Protein AF-A0A3M1URI9-F1 (afdb_monomer)

Solvent-accessible surface area (backbone atoms only — not comparable to full-atom values): 20220 Å² total; per-residue (Å²): 140,79,86,77,79,76,75,50,74,65,54,56,50,51,51,48,50,49,46,51,51,49,49,52,48,49,51,49,49,54,49,52,62,52,47,76,75,39,100,59,91,76,70,89,46,70,70,59,52,51,53,49,48,51,53,51,42,54,53,41,48,54,52,34,53,52,35,68,72,44,94,65,98,78,54,67,45,73,58,40,53,52,51,43,53,52,51,48,37,51,51,50,13,51,53,48,16,67,75,66,77,43,60,44,68,62,41,30,52,64,50,48,52,75,74,45,68,64,76,57,56,55,54,50,52,50,51,50,51,52,50,51,50,51,52,50,52,51,52,51,52,53,49,54,51,49,56,50,51,50,54,49,50,52,56,48,51,55,45,52,52,48,53,52,50,46,50,53,49,50,53,53,52,49,56,56,54,73,67,44,56,76,94,47,47,58,79,64,55,60,55,51,52,53,50,52,51,50,52,55,49,50,49,52,53,52,47,52,54,44,49,54,52,48,51,52,62,60,68,66,43,95,88,58,65,80,79,75,67,35,69,67,51,50,51,48,51,49,52,52,47,51,52,50,51,52,51,49,56,52,53,53,53,51,49,53,54,49,52,52,51,51,53,51,53,46,43,70,45,43,40,89,80,63,30,60,77,57,48,56,54,50,52,52,46,52,48,46,50,52,55,46,51,54,48,51,52,50,49,51,53,49,50,53,50,50,47,53,53,50,53,52,51,50,48,51,50,52,54,50,52,50,52,52,51,53,52,49,52,55,50,52,53,52,47,54,53,49,52,52,52,47,56,53,51,52,51,53,49,56,50,49,50,51,52,51,46,59,68,55,54,60,56,68,77,76,109

Radius of gyration: 40.75 Å; Cα contacts (8 Å, |Δi|>4): 178; chains: 1; bounding box: 76×61×125 Å

Structure (mmCIF, N/CA/C/O backbone):
data_AF-A0A3M1URI9-F1
#
_entry.id   AF-A0A3M1URI9-F1
#
loop_
_atom_site.group_PDB
_atom_site.id
_atom_site.type_symbol
_atom_site.label_atom_id
_atom_site.label_alt_id
_atom_site.label_comp_id
_atom_site.label_asym_id
_atom_site.label_entity_id
_atom_site.label_seq_id
_atom_site.pdbx_PDB_ins_code
_atom_site.Cartn_x
_atom_site.Cartn_y
_atom_site.Cartn_z
_atom_site.occupancy
_atom_site.B_iso_or_equiv
_atom_site.auth_seq_id
_atom_site.auth_comp_id
_atom_site.auth_asym_id
_atom_site.auth_atom_id
_atom_site.pdbx_PDB_model_num
ATOM 1 N N . MET A 1 1 ? 1.145 16.317 -37.199 1.00 34.66 1 MET A N 1
ATOM 2 C CA . MET A 1 1 ? 0.841 14.876 -37.104 1.00 34.66 1 MET A CA 1
ATOM 3 C C . MET A 1 1 ? 1.784 14.191 -38.067 1.00 34.66 1 MET A C 1
ATOM 5 O O . MET A 1 1 ? 1.422 14.024 -39.216 1.00 34.66 1 MET A O 1
ATOM 9 N N . ASP A 1 2 ? 2.987 13.857 -37.609 1.00 28.81 2 ASP A N 1
ATOM 10 C CA . ASP A 1 2 ? 3.969 13.128 -38.410 1.00 28.81 2 ASP A CA 1
ATOM 11 C C . ASP A 1 2 ? 4.469 11.975 -37.545 1.00 28.81 2 ASP A C 1
ATOM 13 O O . ASP A 1 2 ? 5.308 12.133 -36.659 1.00 28.81 2 ASP A O 1
ATOM 17 N N . GLY A 1 3 ? 3.822 10.824 -37.724 1.00 32.03 3 GLY A N 1
ATOM 18 C CA . GLY A 1 3 ? 4.159 9.584 -37.043 1.00 32.03 3 GLY A CA 1
ATOM 19 C C . GLY A 1 3 ? 5.469 9.045 -37.593 1.00 32.03 3 GLY A C 1
ATOM 20 O O . GLY A 1 3 ? 5.477 8.289 -38.561 1.00 32.03 3 GLY A O 1
ATOM 21 N N . ASN A 1 4 ? 6.577 9.438 -36.974 1.00 36.62 4 ASN A N 1
ATOM 22 C CA . ASN A 1 4 ? 7.873 8.839 -37.234 1.00 36.62 4 ASN A CA 1
ATOM 23 C C . ASN A 1 4 ? 7.892 7.473 -36.533 1.00 36.62 4 ASN A C 1
ATOM 25 O O . ASN A 1 4 ? 8.153 7.372 -35.334 1.00 36.62 4 ASN A O 1
ATOM 29 N N . ILE A 1 5 ? 7.515 6.419 -37.258 1.00 39.25 5 ILE A N 1
ATOM 30 C CA . ILE A 1 5 ? 7.560 5.043 -36.758 1.00 39.25 5 ILE A CA 1
ATOM 31 C C . ILE A 1 5 ? 9.041 4.664 -36.634 1.00 39.25 5 ILE A C 1
ATOM 33 O O . ILE A 1 5 ? 9.644 4.126 -37.562 1.00 39.25 5 ILE A O 1
ATOM 37 N N . GLN A 1 6 ? 9.649 4.954 -35.482 1.00 41.78 6 GLN A N 1
ATOM 38 C CA . GLN A 1 6 ? 10.883 4.295 -35.074 1.00 41.78 6 GLN A CA 1
ATOM 39 C C . GLN A 1 6 ? 10.547 2.826 -34.858 1.00 41.78 6 GLN A C 1
ATOM 41 O O . GLN A 1 6 ? 10.059 2.444 -33.799 1.00 41.78 6 GLN A O 1
ATOM 46 N N . VAL A 1 7 ? 10.773 2.009 -35.886 1.00 43.62 7 VAL A N 1
ATOM 47 C CA . VAL A 1 7 ? 10.713 0.554 -35.776 1.00 43.62 7 VAL A CA 1
ATOM 48 C C . VAL A 1 7 ? 11.821 0.141 -34.797 1.00 43.62 7 VAL A C 1
ATOM 50 O O . VAL A 1 7 ? 13.003 0.288 -35.118 1.00 43.62 7 VAL A O 1
ATOM 53 N N . PRO A 1 8 ? 11.480 -0.322 -33.586 1.00 49.56 8 PRO A N 1
ATOM 54 C CA . PRO A 1 8 ? 12.457 -0.686 -32.570 1.00 49.56 8 PRO A CA 1
ATOM 55 C C . PRO A 1 8 ? 13.394 -1.789 -33.074 1.00 49.56 8 PRO A C 1
ATOM 57 O O . PRO A 1 8 ? 12.982 -2.666 -33.826 1.00 49.56 8 PRO A O 1
ATOM 60 N N . LEU A 1 9 ? 14.643 -1.825 -32.611 1.00 46.38 9 LEU A N 1
ATOM 61 C CA . LEU A 1 9 ? 15.611 -2.873 -32.972 1.00 46.38 9 LEU A CA 1
ATOM 62 C C . LEU A 1 9 ? 15.076 -4.308 -32.730 1.00 46.38 9 LEU A C 1
ATOM 64 O O . LEU A 1 9 ? 15.434 -5.233 -33.458 1.00 46.38 9 LEU A O 1
ATOM 68 N N . TRP A 1 10 ? 14.165 -4.480 -31.760 1.00 44.53 10 TRP A N 1
ATOM 69 C 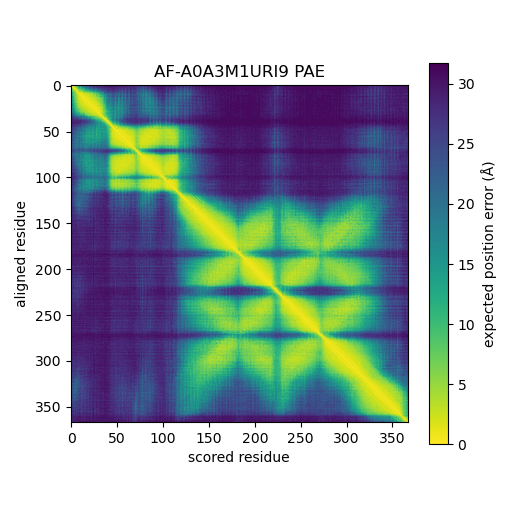CA . TRP A 1 10 ? 13.473 -5.748 -31.508 1.00 44.53 10 TRP A CA 1
ATOM 70 C C . TRP A 1 10 ? 12.565 -6.168 -32.665 1.00 44.53 10 TRP A C 1
ATOM 72 O O . TRP A 1 10 ? 12.503 -7.350 -32.973 1.00 44.53 10 TRP A O 1
ATOM 82 N N . TRP A 1 11 ? 11.936 -5.228 -33.378 1.00 46.41 11 TRP A N 1
ATOM 83 C CA . TRP A 1 11 ? 11.188 -5.541 -34.595 1.00 46.41 11 TRP A CA 1
ATOM 84 C C . TRP A 1 11 ? 12.106 -6.082 -35.683 1.00 46.41 11 TRP A C 1
ATOM 86 O O . TRP A 1 11 ? 11.693 -6.979 -36.397 1.00 46.41 11 TRP A O 1
ATOM 96 N N . PHE A 1 12 ? 13.349 -5.604 -35.799 1.00 51.94 12 PHE A N 1
ATOM 97 C CA . PHE A 1 12 ? 14.322 -6.169 -36.742 1.00 51.94 12 PHE A CA 1
ATOM 98 C C . PHE A 1 12 ? 14.766 -7.581 -36.352 1.00 51.94 12 PHE A C 1
ATOM 100 O O . PHE A 1 12 ? 14.969 -8.407 -37.239 1.00 51.94 12 PHE A O 1
ATOM 107 N N . LEU A 1 13 ? 14.899 -7.870 -35.054 1.00 47.81 13 LEU A N 1
ATOM 108 C CA . LEU A 1 13 ? 15.199 -9.214 -34.551 1.00 47.81 13 LEU A CA 1
ATOM 109 C C . LEU A 1 13 ? 14.020 -10.166 -34.757 1.00 47.81 13 LEU A C 1
ATOM 111 O O . LEU A 1 13 ? 14.217 -11.248 -35.295 1.00 47.81 13 LEU A O 1
ATOM 115 N N . VAL A 1 14 ? 12.796 -9.726 -34.460 1.00 47.69 14 VAL A N 1
ATOM 116 C CA . VAL A 1 14 ? 11.567 -10.470 -34.766 1.00 47.69 14 VAL A CA 1
ATOM 117 C C . VAL A 1 14 ? 11.420 -10.660 -36.275 1.00 47.69 14 VAL A C 1
ATOM 119 O O . VAL A 1 14 ? 11.090 -11.751 -36.720 1.00 47.69 14 VAL A O 1
ATOM 122 N N . LEU A 1 15 ? 11.736 -9.654 -37.097 1.00 55.72 15 LEU A N 1
ATOM 123 C CA . LEU A 1 15 ? 11.708 -9.780 -38.556 1.00 55.72 15 LEU A CA 1
ATOM 124 C C . LEU A 1 15 ? 12.760 -10.777 -39.050 1.00 55.72 15 LEU A C 1
ATOM 126 O O . LEU A 1 15 ? 12.495 -11.502 -40.002 1.00 55.72 15 LEU A O 1
ATOM 130 N N . LEU A 1 16 ? 13.935 -10.822 -38.414 1.00 55.94 16 LEU A N 1
ATOM 131 C CA . LEU A 1 16 ? 15.007 -11.771 -38.712 1.00 55.94 16 LEU A CA 1
ATOM 132 C C . LEU A 1 16 ? 14.617 -13.196 -38.304 1.00 55.94 16 LEU A C 1
ATOM 134 O O . LEU A 1 16 ? 14.815 -14.116 -39.091 1.00 55.94 16 LEU A O 1
ATOM 138 N N . GLU A 1 17 ? 14.027 -13.381 -37.124 1.00 50.69 17 GLU A N 1
ATOM 139 C CA . GLU A 1 17 ? 13.492 -14.665 -36.666 1.00 50.69 17 GLU A CA 1
ATOM 140 C C . GLU A 1 17 ? 12.346 -15.135 -37.559 1.00 50.69 17 GLU A C 1
ATOM 142 O O . GLU A 1 17 ? 12.357 -16.275 -38.011 1.00 50.69 17 GLU A O 1
ATOM 147 N N . VAL A 1 18 ? 11.418 -14.249 -37.922 1.00 55.72 18 VAL A N 1
ATOM 148 C CA . VAL A 1 18 ? 10.362 -14.531 -38.902 1.00 55.72 18 VAL A CA 1
ATOM 149 C C . VAL A 1 18 ? 10.976 -14.876 -40.258 1.00 55.72 18 VAL A C 1
ATOM 151 O O . VAL A 1 18 ? 10.508 -15.803 -40.907 1.00 55.72 18 VAL A O 1
ATOM 154 N N . LEU A 1 19 ? 12.059 -14.219 -40.684 1.00 59.91 19 LEU A N 1
ATOM 155 C CA . LEU A 1 19 ? 12.780 -14.573 -41.910 1.00 59.91 19 LEU A CA 1
ATOM 156 C C . LEU A 1 19 ? 13.442 -15.948 -41.820 1.00 59.91 19 LEU A C 1
ATOM 158 O O . LEU A 1 19 ? 13.401 -16.692 -42.794 1.00 59.91 19 LEU A O 1
ATOM 162 N N . LEU A 1 20 ? 14.030 -16.302 -40.679 1.00 56.44 20 LEU A N 1
ATOM 163 C CA . LEU A 1 20 ? 14.640 -17.610 -40.440 1.00 56.44 20 LEU A CA 1
ATOM 164 C C . LEU A 1 20 ? 13.579 -18.714 -40.386 1.00 56.44 20 LEU A C 1
ATOM 166 O O . LEU A 1 20 ? 13.755 -19.754 -41.015 1.00 56.44 20 LEU A O 1
ATOM 170 N N . VAL A 1 21 ? 12.442 -18.460 -39.736 1.00 55.84 21 VAL A N 1
ATOM 171 C CA . VAL A 1 21 ? 11.275 -19.352 -39.716 1.00 55.84 21 VAL A CA 1
ATOM 172 C C . VAL A 1 21 ? 10.664 -19.474 -41.109 1.00 55.84 21 VAL A C 1
ATOM 174 O O . VAL A 1 21 ? 10.328 -20.575 -41.525 1.00 55.84 21 VAL A O 1
ATOM 177 N N . LEU A 1 22 ? 10.577 -18.391 -41.884 1.00 55.94 22 LEU A N 1
ATOM 178 C CA . LEU A 1 22 ? 10.112 -18.424 -43.273 1.00 55.94 22 LEU A CA 1
ATOM 179 C C . LEU A 1 22 ? 11.098 -19.146 -44.192 1.00 55.94 22 LEU A C 1
ATOM 181 O O . LEU A 1 22 ? 10.662 -19.821 -45.119 1.00 55.94 22 LEU A O 1
ATOM 185 N N . LEU A 1 23 ? 12.404 -19.049 -43.947 1.00 56.94 23 LEU A N 1
ATOM 186 C CA . LEU A 1 23 ? 13.423 -19.811 -44.670 1.00 56.94 23 LEU A CA 1
ATOM 187 C C . LEU A 1 23 ? 13.347 -21.298 -44.324 1.00 56.94 23 LEU A C 1
ATOM 189 O O . LEU A 1 23 ? 13.376 -22.124 -45.234 1.00 56.94 23 LEU A O 1
ATOM 193 N N . ALA A 1 24 ? 13.157 -21.639 -43.048 1.00 55.66 24 ALA A N 1
ATOM 194 C CA . ALA A 1 24 ? 12.918 -23.006 -42.597 1.00 55.66 24 ALA A CA 1
ATOM 195 C C . ALA A 1 24 ? 11.595 -23.562 -43.153 1.00 55.66 24 ALA A C 1
ATOM 197 O O . ALA A 1 24 ? 11.545 -24.694 -43.627 1.00 55.66 24 ALA A O 1
ATOM 198 N N . TRP A 1 25 ? 10.538 -22.746 -43.192 1.00 57.56 25 TRP A N 1
ATOM 199 C CA . TRP A 1 25 ? 9.239 -23.093 -43.765 1.00 57.56 25 TRP A CA 1
ATOM 200 C C . TRP A 1 25 ? 9.297 -23.229 -45.286 1.00 57.56 25 TRP A C 1
ATOM 202 O O . TRP A 1 25 ? 8.695 -24.142 -45.839 1.00 57.56 25 TRP A O 1
ATOM 212 N N . GLN A 1 26 ? 10.033 -22.369 -45.993 1.00 60.41 26 GLN A N 1
ATOM 213 C CA . GLN A 1 26 ? 10.241 -22.495 -47.437 1.00 60.41 26 GLN A CA 1
ATOM 214 C C . GLN A 1 26 ? 11.113 -23.698 -47.781 1.00 60.41 26 GLN A C 1
ATOM 216 O O . GLN A 1 26 ? 10.808 -24.385 -48.754 1.00 60.41 26 GLN A O 1
ATOM 221 N N . ALA A 1 27 ? 12.142 -23.993 -46.984 1.00 57.34 27 ALA A N 1
ATOM 222 C CA . ALA A 1 27 ? 12.891 -25.237 -47.092 1.00 57.34 27 ALA A CA 1
ATOM 223 C C . ALA A 1 27 ? 11.943 -26.431 -46.894 1.00 57.34 27 ALA A C 1
ATOM 225 O O . ALA A 1 27 ? 11.853 -27.290 -47.767 1.00 57.34 27 ALA A O 1
ATOM 226 N N . TRP A 1 28 ? 11.128 -26.428 -45.838 1.00 65.25 28 TRP A N 1
ATOM 227 C CA . TRP A 1 28 ? 10.133 -27.472 -45.592 1.00 65.25 28 TRP A CA 1
ATOM 228 C C . TRP A 1 28 ? 9.100 -27.605 -46.723 1.00 65.25 28 TRP A C 1
ATOM 230 O O . TRP A 1 28 ? 8.813 -28.712 -47.162 1.00 65.25 28 TRP A O 1
ATOM 240 N N . GLN A 1 29 ? 8.581 -26.504 -47.272 1.00 61.53 29 GLN A N 1
ATOM 241 C CA . GLN A 1 29 ? 7.628 -26.500 -48.392 1.00 61.53 29 GLN A CA 1
ATOM 242 C C . GLN A 1 29 ? 8.265 -26.960 -49.708 1.00 61.53 29 GLN A C 1
ATOM 244 O O . GLN A 1 29 ? 7.628 -27.675 -50.482 1.00 61.53 29 GLN A O 1
ATOM 249 N N . PHE A 1 30 ? 9.514 -26.573 -49.973 1.00 61.72 30 PHE A N 1
ATOM 250 C CA . PHE A 1 30 ? 10.289 -27.050 -51.117 1.00 61.72 30 PHE A CA 1
ATOM 251 C C . PHE A 1 30 ? 10.471 -28.569 -51.049 1.00 61.72 30 PHE A C 1
ATOM 253 O O . PHE A 1 30 ? 10.206 -29.263 -52.030 1.00 61.72 30 PHE A O 1
ATOM 260 N N . TRP A 1 31 ? 10.815 -29.092 -49.872 1.00 54.34 31 TRP A N 1
ATOM 261 C CA . TRP A 1 31 ? 10.941 -30.526 -49.627 1.00 54.34 31 TRP A CA 1
ATOM 262 C C . TRP A 1 31 ? 9.593 -31.254 -49.638 1.00 54.34 31 TRP A C 1
ATOM 264 O O . TRP A 1 31 ? 9.493 -32.305 -50.257 1.00 54.34 31 TRP A O 1
ATOM 274 N N . LYS A 1 32 ? 8.518 -30.667 -49.102 1.00 54.28 32 LYS A N 1
ATOM 275 C CA . LYS A 1 32 ? 7.152 -31.213 -49.186 1.00 54.28 32 LYS A CA 1
ATOM 276 C C . LYS A 1 32 ? 6.666 -31.324 -50.635 1.00 54.28 32 LYS A C 1
ATOM 278 O O . LYS A 1 32 ? 6.032 -32.309 -50.998 1.00 54.28 32 LYS A O 1
ATOM 283 N N . ARG A 1 33 ? 6.983 -30.343 -51.488 1.00 57.50 33 ARG A N 1
ATOM 284 C CA . ARG A 1 33 ? 6.653 -30.375 -52.927 1.00 57.50 33 ARG A CA 1
ATOM 285 C C . ARG A 1 33 ? 7.512 -31.368 -53.715 1.00 57.50 33 ARG A C 1
ATOM 287 O O . ARG A 1 33 ? 7.035 -31.886 -54.721 1.00 57.50 33 ARG A O 1
ATOM 294 N N . ARG A 1 34 ? 8.745 -31.641 -53.272 1.00 51.19 34 ARG A N 1
ATOM 295 C CA . ARG A 1 34 ? 9.623 -32.663 -53.868 1.00 51.19 34 ARG A CA 1
ATOM 296 C C . ARG A 1 34 ? 9.228 -34.078 -53.423 1.00 51.19 34 ARG A C 1
ATOM 298 O O . ARG A 1 34 ? 9.045 -34.934 -54.278 1.00 51.19 34 ARG A O 1
ATOM 305 N N . GLY A 1 35 ? 8.957 -34.268 -52.132 1.00 45.84 35 GLY A N 1
ATOM 306 C CA . GLY A 1 35 ? 8.476 -35.519 -51.537 1.00 45.84 35 GLY A CA 1
ATOM 307 C C . GLY A 1 35 ? 7.054 -35.909 -51.953 1.00 45.84 35 GLY A C 1
ATOM 308 O O . GLY A 1 35 ? 6.737 -37.086 -52.017 1.00 45.84 35 GLY A O 1
ATOM 309 N N . ALA A 1 36 ? 6.198 -34.962 -52.353 1.00 45.19 36 ALA A N 1
ATOM 310 C CA . ALA A 1 36 ? 4.890 -35.292 -52.936 1.00 45.19 36 ALA A CA 1
ATOM 311 C C . ALA A 1 36 ? 4.974 -35.918 -54.348 1.00 45.19 36 ALA A C 1
ATOM 313 O O . ALA A 1 36 ? 3.957 -36.372 -54.867 1.00 45.19 36 ALA A O 1
ATOM 314 N N . ARG A 1 37 ? 6.157 -35.941 -54.988 1.00 46.03 37 ARG A N 1
ATOM 315 C CA . ARG A 1 37 ? 6.395 -36.637 -56.269 1.00 46.03 37 ARG A CA 1
ATOM 316 C C . ARG A 1 37 ? 7.295 -37.868 -56.155 1.00 46.03 37 ARG A C 1
ATOM 318 O O . ARG A 1 37 ? 7.371 -38.622 -57.118 1.00 46.03 37 ARG A O 1
ATOM 325 N N . SER A 1 38 ? 7.938 -38.093 -55.014 1.00 40.75 38 SER A N 1
ATOM 326 C CA . SER A 1 38 ? 8.734 -39.290 -54.747 1.00 40.75 38 SER A CA 1
ATOM 327 C C . SER A 1 38 ? 8.125 -40.021 -53.560 1.00 40.75 38 SER A C 1
ATOM 329 O O . SER A 1 38 ? 8.244 -39.585 -52.419 1.00 40.75 38 SER A O 1
ATOM 331 N N . HIS A 1 39 ? 7.438 -41.123 -53.845 1.00 38.22 39 HIS A N 1
ATOM 332 C CA . HIS A 1 39 ? 6.842 -42.014 -52.854 1.00 38.22 39 HIS A CA 1
ATOM 333 C C . HIS A 1 39 ? 7.911 -42.860 -52.139 1.00 38.22 39 HIS A C 1
ATOM 335 O O . HIS A 1 39 ? 7.784 -44.072 -52.062 1.00 38.22 39 HIS A O 1
ATOM 341 N N . ASP A 1 40 ? 8.966 -42.212 -51.650 1.00 38.81 40 ASP A N 1
ATOM 342 C CA . ASP A 1 40 ? 9.982 -42.816 -50.799 1.00 38.81 40 ASP A CA 1
ATOM 343 C C . ASP A 1 40 ? 10.500 -41.762 -49.820 1.00 38.81 40 ASP A C 1
ATOM 345 O O . ASP A 1 40 ? 10.777 -40.615 -50.187 1.00 38.81 40 ASP A O 1
ATOM 349 N N . GLY A 1 41 ? 10.531 -42.144 -48.546 1.00 41.66 41 GLY A N 1
ATOM 350 C CA . GLY A 1 41 ? 10.912 -41.305 -47.418 1.00 41.66 41 GLY A CA 1
ATOM 351 C C . GLY A 1 41 ? 12.404 -41.002 -47.404 1.00 41.66 41 GLY A C 1
ATOM 352 O O . GLY A 1 41 ? 13.132 -41.567 -46.596 1.00 41.66 41 GLY A O 1
ATOM 353 N N . ASP A 1 42 ? 12.844 -40.085 -48.262 1.00 40.25 42 ASP A N 1
ATOM 354 C CA . ASP A 1 42 ? 14.198 -39.543 -48.195 1.00 40.25 42 ASP A CA 1
ATOM 355 C C . ASP A 1 42 ? 14.318 -38.600 -46.991 1.00 40.25 42 ASP A C 1
ATOM 357 O O . ASP A 1 42 ? 13.804 -37.474 -46.974 1.00 40.25 42 ASP A O 1
ATOM 361 N N . GLU A 1 43 ? 15.014 -39.092 -45.967 1.00 46.25 43 GLU A N 1
ATOM 362 C CA . GLU A 1 43 ? 15.580 -38.300 -44.883 1.00 46.25 43 GLU A CA 1
ATOM 363 C C . GLU A 1 43 ? 16.326 -37.085 -45.456 1.00 46.25 43 GLU A C 1
ATOM 365 O O . GLU A 1 43 ? 16.988 -37.155 -46.495 1.00 46.25 43 GLU A O 1
ATOM 370 N N . VAL A 1 44 ? 16.227 -35.939 -44.779 1.00 50.91 44 VAL A N 1
ATOM 371 C CA . VAL A 1 44 ? 16.948 -34.715 -45.152 1.00 50.91 44 VAL A CA 1
ATOM 372 C C . VAL A 1 44 ? 18.453 -34.989 -45.070 1.00 50.91 44 VAL A C 1
ATOM 374 O O . VAL A 1 44 ? 19.064 -34.861 -44.012 1.00 50.91 44 VAL A O 1
ATOM 377 N N . THR A 1 45 ? 19.067 -35.385 -46.184 1.00 63.03 45 THR A N 1
ATOM 378 C CA . THR A 1 45 ? 20.504 -35.667 -46.226 1.00 63.03 45 THR A CA 1
ATOM 379 C C . THR A 1 45 ? 21.300 -34.368 -46.111 1.00 63.03 45 THR A C 1
ATOM 381 O O . THR A 1 45 ? 20.982 -33.356 -46.743 1.00 63.03 45 THR A O 1
ATOM 384 N N . GLU A 1 46 ? 22.381 -34.384 -45.327 1.00 61.91 46 GLU A N 1
ATOM 385 C CA . GLU A 1 46 ? 23.261 -33.220 -45.127 1.00 61.91 46 GLU A CA 1
ATOM 386 C C . GLU A 1 46 ? 23.796 -32.650 -46.455 1.00 61.91 46 GLU A C 1
ATOM 388 O O . GLU A 1 46 ? 23.919 -31.435 -46.615 1.00 61.91 46 GLU A O 1
ATOM 393 N N . ALA A 1 47 ? 24.015 -33.512 -47.455 1.00 67.06 47 ALA A N 1
ATOM 394 C CA . ALA A 1 47 ? 24.390 -33.115 -48.812 1.00 67.06 47 ALA A CA 1
ATOM 395 C C . ALA A 1 47 ? 23.300 -32.282 -49.523 1.00 67.06 47 ALA A C 1
ATOM 397 O O . ALA A 1 47 ? 23.617 -31.347 -50.262 1.00 67.06 47 ALA A O 1
ATOM 398 N N . GLY A 1 48 ? 22.018 -32.575 -49.274 1.00 67.62 48 GLY A N 1
ATOM 399 C CA . GLY A 1 48 ? 20.885 -31.801 -49.784 1.00 67.62 48 GLY A CA 1
ATOM 400 C C . GLY A 1 48 ? 20.774 -30.416 -49.141 1.00 67.62 48 GLY A C 1
ATOM 401 O O . GLY A 1 48 ? 20.451 -29.441 -49.825 1.00 67.62 48 GLY A O 1
ATOM 402 N N . VAL A 1 49 ? 21.111 -30.305 -47.853 1.00 69.38 49 VAL A N 1
ATOM 403 C CA . VAL A 1 49 ? 21.157 -29.027 -47.121 1.00 69.38 49 VAL A CA 1
ATOM 404 C C . VAL A 1 49 ? 22.318 -28.156 -47.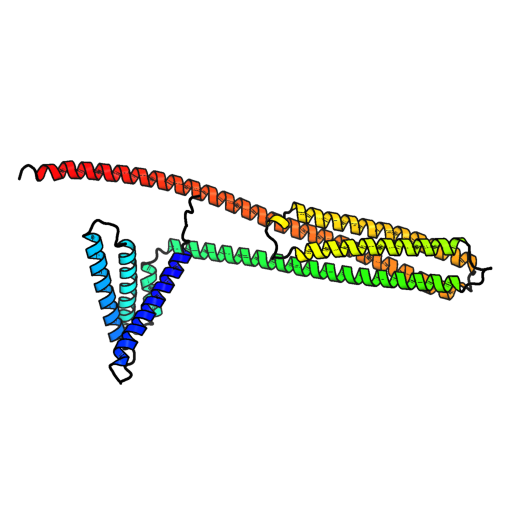606 1.00 69.38 49 VAL A C 1
ATOM 406 O O . VAL A 1 49 ? 22.120 -26.972 -47.877 1.00 69.38 49 VAL A O 1
ATOM 409 N N . GLU A 1 50 ? 23.511 -28.727 -47.798 1.00 77.19 50 GLU A N 1
ATOM 410 C CA . GLU A 1 50 ? 24.659 -27.995 -48.354 1.00 77.19 50 GLU A CA 1
ATOM 411 C C . GLU A 1 50 ? 24.393 -27.488 -49.777 1.00 77.19 50 GLU A C 1
ATOM 413 O O . GLU A 1 50 ? 24.714 -26.342 -50.101 1.00 77.19 50 GLU A O 1
ATOM 418 N N . HIS A 1 51 ? 23.783 -28.316 -50.629 1.00 76.38 51 HIS A N 1
ATOM 419 C CA . HIS A 1 51 ? 23.425 -27.916 -51.988 1.00 76.38 51 HIS A CA 1
ATOM 420 C C . HIS A 1 51 ? 22.391 -26.779 -51.991 1.00 76.38 51 HIS A C 1
ATOM 422 O O . HIS A 1 51 ? 22.531 -25.809 -52.741 1.00 76.38 51 HIS A O 1
ATOM 428 N N . TRP A 1 52 ? 21.393 -26.845 -51.105 1.00 77.69 52 TRP A N 1
ATOM 429 C CA . TRP A 1 52 ? 20.427 -25.765 -50.926 1.00 77.69 52 TRP A CA 1
ATOM 430 C C . TRP A 1 52 ? 21.097 -24.469 -50.440 1.00 77.69 52 TRP A C 1
ATOM 432 O O . TRP A 1 52 ? 20.872 -23.418 -51.042 1.00 77.69 52 TRP A O 1
ATOM 442 N N . LEU A 1 53 ? 21.982 -24.529 -49.437 1.00 76.38 53 LEU A N 1
ATOM 443 C CA . LEU A 1 53 ? 22.721 -23.358 -48.944 1.00 76.38 53 LEU A CA 1
ATOM 444 C C . LEU A 1 53 ? 23.574 -22.712 -50.043 1.00 76.38 53 LEU A C 1
ATOM 446 O O . LEU A 1 53 ? 23.516 -21.495 -50.215 1.00 76.38 53 LEU A O 1
ATOM 450 N N . ARG A 1 54 ? 24.296 -23.508 -50.848 1.00 83.62 54 ARG A N 1
ATOM 451 C CA . ARG A 1 54 ? 25.055 -23.000 -52.008 1.00 83.62 54 ARG A CA 1
ATOM 452 C C . ARG A 1 54 ? 24.143 -22.296 -53.014 1.00 83.62 54 ARG A C 1
ATOM 454 O O . ARG A 1 54 ? 24.442 -21.177 -53.420 1.00 83.62 54 ARG A O 1
ATOM 461 N N . SER A 1 55 ? 22.983 -22.879 -53.325 1.00 74.81 55 SER A N 1
ATOM 462 C CA . SER A 1 55 ? 22.008 -22.253 -54.230 1.00 74.81 55 SER A CA 1
ATOM 463 C C . SER A 1 55 ? 21.456 -20.922 -53.691 1.00 74.81 55 SER A C 1
ATOM 465 O O . SER A 1 55 ? 21.257 -19.976 -54.455 1.00 74.81 55 SER A O 1
ATOM 467 N N . GLN A 1 56 ? 21.253 -20.807 -52.371 1.00 75.62 56 GLN A N 1
ATOM 468 C CA . GLN A 1 56 ? 20.810 -19.568 -51.725 1.00 75.62 56 GLN A CA 1
ATOM 469 C C . GLN A 1 56 ? 21.905 -18.500 -51.712 1.00 75.62 56 GLN A C 1
ATOM 471 O O . GLN A 1 56 ? 21.600 -17.324 -51.921 1.00 75.62 56 GLN A O 1
ATOM 476 N N . ILE A 1 57 ? 23.165 -18.892 -51.500 1.00 79.94 57 ILE A N 1
ATOM 477 C CA . ILE A 1 57 ? 24.323 -17.993 -51.583 1.00 79.94 57 ILE A CA 1
ATOM 478 C C . ILE A 1 57 ? 24.429 -17.430 -53.001 1.00 79.94 57 ILE A C 1
ATOM 480 O O . ILE A 1 57 ? 24.373 -16.215 -53.165 1.00 79.94 57 ILE A O 1
ATOM 484 N N . GLU A 1 58 ? 24.451 -18.280 -54.028 1.00 82.88 58 GLU A N 1
ATOM 485 C CA . GLU A 1 58 ? 24.554 -17.849 -55.428 1.00 82.88 58 GLU A CA 1
ATOM 486 C C . GLU A 1 58 ? 23.381 -16.961 -55.871 1.00 82.88 58 GLU A C 1
ATOM 488 O O . GLU A 1 58 ? 23.564 -15.989 -56.606 1.00 82.88 58 GLU A O 1
ATOM 493 N N . ALA A 1 59 ? 22.154 -17.279 -55.445 1.00 75.56 59 ALA A N 1
ATOM 494 C CA . ALA A 1 59 ? 20.984 -16.457 -55.745 1.00 75.56 59 ALA A CA 1
ATOM 495 C C . ALA A 1 59 ? 21.063 -15.082 -55.060 1.00 75.56 59 ALA A C 1
ATOM 497 O O . ALA A 1 59 ? 20.655 -14.072 -55.637 1.00 75.56 59 ALA A O 1
ATOM 498 N N . THR A 1 60 ? 21.596 -15.032 -53.837 1.00 74.12 60 THR A N 1
ATOM 499 C CA . THR A 1 60 ? 21.758 -13.788 -53.074 1.00 74.12 60 THR A CA 1
ATOM 500 C C . THR A 1 60 ? 22.927 -12.952 -53.617 1.00 74.12 60 THR A C 1
ATOM 502 O O . THR A 1 60 ? 22.805 -11.732 -53.687 1.00 74.12 60 THR A O 1
ATOM 505 N N . GLU A 1 61 ? 24.010 -13.578 -54.091 1.00 83.44 61 GLU A N 1
ATOM 506 C CA . GLU A 1 61 ? 25.121 -12.918 -54.798 1.00 83.44 61 GLU A CA 1
ATOM 507 C C . GLU A 1 61 ? 24.651 -12.286 -56.103 1.00 83.44 61 GLU A C 1
ATOM 509 O O . GLU A 1 61 ? 24.858 -11.094 -56.301 1.00 83.44 61 GLU A O 1
ATOM 514 N N . ARG A 1 62 ? 23.910 -13.032 -56.932 1.00 79.31 62 ARG A N 1
ATOM 515 C CA . ARG A 1 62 ? 23.336 -12.503 -58.179 1.00 79.31 62 ARG A CA 1
ATOM 516 C C . ARG A 1 62 ? 22.432 -11.292 -57.938 1.00 79.31 62 ARG A C 1
ATOM 518 O O . ARG A 1 62 ? 22.516 -10.311 -58.668 1.00 79.31 62 ARG A O 1
ATOM 525 N N . ARG A 1 63 ? 21.597 -11.329 -56.892 1.00 72.75 63 ARG A N 1
ATOM 526 C CA . ARG A 1 63 ? 20.740 -10.192 -56.503 1.00 72.75 63 ARG A CA 1
ATOM 527 C C . ARG A 1 63 ? 21.544 -9.006 -55.973 1.00 72.75 63 ARG A C 1
ATOM 529 O O . ARG A 1 63 ? 21.205 -7.869 -56.283 1.00 72.75 63 ARG A O 1
ATOM 536 N N . ARG A 1 64 ? 22.602 -9.258 -55.197 1.00 78.62 64 ARG A N 1
ATOM 537 C CA . ARG A 1 64 ? 23.510 -8.216 -54.700 1.00 78.62 64 ARG A CA 1
ATOM 538 C C . ARG A 1 64 ? 24.242 -7.545 -55.858 1.00 78.62 64 ARG A C 1
ATOM 540 O O . ARG A 1 64 ? 24.310 -6.324 -55.891 1.00 78.62 64 ARG A O 1
ATOM 547 N N . ASP A 1 65 ? 24.772 -8.325 -56.791 1.00 81.62 65 ASP A N 1
ATOM 548 C CA . ASP A 1 65 ? 25.570 -7.819 -57.908 1.00 81.62 65 ASP A CA 1
ATOM 549 C C . ASP A 1 65 ? 24.700 -7.052 -58.908 1.00 81.62 65 ASP A C 1
ATOM 551 O O . ASP A 1 65 ? 25.082 -5.959 -59.320 1.00 81.62 65 ASP A O 1
ATOM 555 N N . ALA A 1 66 ? 23.477 -7.525 -59.174 1.00 75.12 66 ALA A N 1
ATOM 556 C CA . ALA A 1 66 ? 22.473 -6.751 -59.904 1.00 75.12 66 ALA A CA 1
ATOM 557 C C . ALA A 1 66 ? 22.123 -5.432 -59.183 1.00 75.12 66 ALA A C 1
ATOM 559 O O . ALA A 1 66 ? 22.051 -4.382 -59.815 1.00 75.12 66 ALA A O 1
ATOM 560 N N . GLY A 1 67 ? 21.977 -5.460 -57.851 1.00 65.62 67 GLY A N 1
ATOM 561 C CA . GLY A 1 67 ? 21.737 -4.265 -57.033 1.00 65.62 67 GLY A CA 1
ATOM 562 C C . GLY A 1 67 ? 22.923 -3.293 -56.946 1.00 65.62 67 GLY A C 1
ATOM 563 O O . GLY A 1 67 ? 22.722 -2.124 -56.649 1.00 65.62 67 GLY A O 1
ATOM 564 N N . ARG A 1 68 ? 24.156 -3.746 -57.217 1.00 72.19 68 ARG A N 1
ATOM 565 C CA . ARG A 1 68 ? 25.351 -2.885 -57.319 1.00 72.19 68 ARG A CA 1
ATOM 566 C C . ARG A 1 68 ? 25.516 -2.274 -58.711 1.00 72.19 68 ARG A C 1
ATOM 568 O O . ARG A 1 68 ? 26.091 -1.198 -58.832 1.00 72.19 68 ARG A O 1
ATOM 575 N N . GLN A 1 69 ? 25.048 -2.967 -59.748 1.00 72.19 69 GLN A N 1
ATOM 576 C CA . GLN A 1 69 ? 25.112 -2.512 -61.141 1.00 72.19 69 GLN A CA 1
ATOM 577 C C . GLN A 1 69 ? 23.992 -1.523 -61.488 1.00 72.19 69 GLN A C 1
ATOM 579 O O . GLN A 1 69 ? 24.196 -0.634 -62.312 1.00 72.19 69 GLN A O 1
ATOM 584 N N . HIS A 1 70 ? 22.829 -1.637 -60.846 1.00 57.94 70 HIS A N 1
ATOM 585 C CA . HIS A 1 70 ? 21.734 -0.683 -60.983 1.00 57.94 70 HIS A CA 1
ATOM 586 C C . HIS A 1 70 ? 21.769 0.321 -59.821 1.00 57.94 70 HIS A C 1
ATOM 588 O O . HIS A 1 70 ? 21.330 0.012 -58.717 1.00 57.94 70 HIS A O 1
ATOM 594 N N . GLN A 1 71 ? 22.290 1.531 -60.065 1.00 50.22 71 GLN A N 1
ATOM 595 C CA . GLN A 1 71 ? 22.131 2.675 -59.155 1.00 50.22 71 GLN A CA 1
ATOM 596 C C . GLN A 1 71 ? 20.644 3.074 -59.102 1.00 50.22 71 GLN A C 1
ATOM 598 O O . GLN A 1 71 ? 20.197 3.911 -59.880 1.00 50.22 71 GLN A O 1
ATOM 603 N N . GLY A 1 72 ? 19.854 2.431 -58.237 1.00 40.12 72 GLY A N 1
ATOM 604 C CA . GLY A 1 72 ? 18.438 2.765 -58.064 1.00 40.12 72 GLY A CA 1
ATOM 605 C C . GLY A 1 72 ? 17.671 1.845 -57.109 1.00 40.12 72 GLY A C 1
ATOM 606 O O . GLY A 1 72 ? 17.182 0.790 -57.508 1.00 40.12 72 GLY A O 1
ATOM 607 N N . ASP A 1 73 ? 17.581 2.275 -55.849 1.00 50.41 73 ASP A N 1
ATOM 608 C CA . ASP A 1 73 ? 16.465 2.223 -54.880 1.00 50.41 73 ASP A CA 1
ATOM 609 C C . ASP A 1 73 ? 15.609 0.971 -54.607 1.00 50.41 73 ASP A C 1
ATOM 611 O O . ASP A 1 73 ? 14.801 1.009 -53.682 1.00 50.41 73 ASP A O 1
ATOM 615 N N . ILE A 1 74 ? 15.768 -0.165 -55.289 1.00 53.53 74 ILE A N 1
ATOM 616 C CA . ILE A 1 74 ? 14.860 -1.317 -55.067 1.00 53.53 74 ILE A CA 1
ATOM 617 C C . ILE A 1 74 ? 15.534 -2.478 -54.316 1.00 53.53 74 ILE A C 1
ATOM 619 O O . ILE A 1 74 ? 14.857 -3.310 -53.707 1.00 53.53 74 ILE A O 1
ATOM 623 N N . VAL A 1 75 ? 16.869 -2.544 -54.287 1.00 52.62 75 VAL A N 1
ATOM 624 C CA . VAL A 1 75 ? 17.594 -3.686 -53.711 1.00 52.62 75 VAL A CA 1
ATOM 625 C C . VAL A 1 75 ? 18.485 -3.242 -52.545 1.00 52.62 75 VAL A C 1
ATOM 627 O O . VAL A 1 75 ? 19.512 -2.606 -52.777 1.00 52.62 75 VAL A O 1
ATOM 630 N N . PRO A 1 76 ? 18.166 -3.603 -51.286 1.00 60.34 76 PRO A N 1
ATOM 631 C CA . PRO A 1 76 ? 18.968 -3.212 -50.132 1.00 60.34 76 PRO A CA 1
ATOM 632 C C . PRO A 1 76 ? 20.267 -4.033 -50.066 1.00 60.34 76 PRO A C 1
ATOM 634 O O . PRO A 1 76 ? 20.360 -5.039 -49.356 1.00 60.34 76 PRO A O 1
ATOM 637 N N . VAL A 1 77 ? 21.288 -3.591 -50.808 1.00 63.06 77 VAL A N 1
ATOM 638 C CA . VAL A 1 77 ? 22.627 -4.209 -50.883 1.00 63.06 77 VAL A CA 1
ATOM 639 C C . VAL A 1 77 ? 23.213 -4.528 -49.494 1.00 63.06 77 VAL A C 1
ATOM 641 O O . VAL A 1 77 ? 23.656 -5.664 -49.312 1.00 63.06 77 VAL A O 1
ATOM 644 N N . PRO A 1 78 ? 23.123 -3.649 -48.470 1.00 61.66 78 PRO A N 1
ATOM 645 C CA . PRO A 1 78 ? 23.630 -3.961 -47.128 1.00 61.66 78 PRO A CA 1
ATOM 646 C C . PRO A 1 78 ? 22.929 -5.15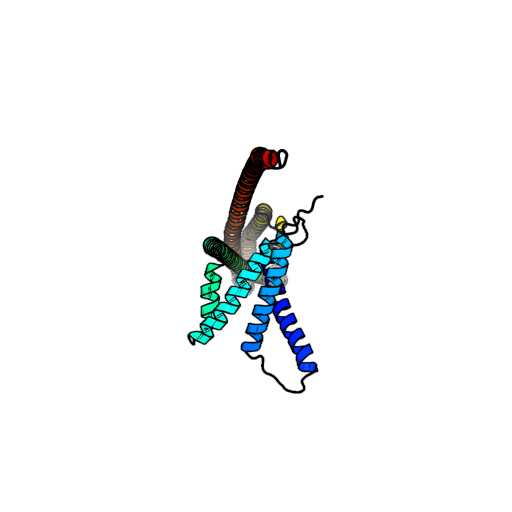0 -46.446 1.00 61.66 78 PRO A C 1
ATOM 648 O O . PRO A 1 78 ? 23.556 -5.903 -45.698 1.00 61.66 78 PRO A O 1
ATOM 651 N N . LEU A 1 79 ? 21.630 -5.360 -46.700 1.00 61.28 79 LEU A N 1
ATOM 652 C CA . LEU A 1 79 ? 20.890 -6.509 -46.161 1.00 61.28 79 LEU A CA 1
ATOM 653 C C . LEU A 1 79 ? 21.263 -7.802 -46.894 1.00 61.28 79 LEU A C 1
ATOM 655 O O . LEU A 1 79 ? 21.377 -8.853 -46.261 1.00 61.28 79 LEU A O 1
ATOM 659 N N . LEU A 1 80 ? 21.510 -7.732 -48.205 1.00 67.06 80 LEU A N 1
ATOM 660 C CA . LEU A 1 80 ? 21.990 -8.877 -48.984 1.00 67.06 80 LEU A CA 1
ATOM 661 C C . LEU A 1 80 ? 23.413 -9.284 -48.587 1.00 67.06 80 LEU A C 1
ATOM 663 O O . LEU A 1 80 ? 23.698 -10.474 -48.487 1.00 67.06 80 LEU A O 1
ATOM 667 N N . GLU A 1 81 ? 24.289 -8.326 -48.288 1.00 73.00 81 GLU A N 1
ATOM 668 C CA . GLU A 1 81 ? 25.637 -8.593 -47.775 1.00 73.00 81 GLU A CA 1
ATOM 669 C C . GLU A 1 81 ? 25.610 -9.276 -46.404 1.00 73.00 81 GLU A C 1
ATOM 671 O O . GLU A 1 81 ? 26.313 -10.267 -46.196 1.00 73.00 81 GLU A O 1
ATOM 676 N N . ARG A 1 82 ? 24.742 -8.818 -45.491 1.00 69.12 82 ARG A N 1
ATOM 677 C CA . ARG A 1 82 ? 24.534 -9.480 -44.192 1.00 69.12 82 ARG A CA 1
ATOM 678 C C . ARG A 1 82 ? 23.973 -10.889 -44.349 1.00 69.12 82 ARG A C 1
ATOM 680 O O . ARG A 1 82 ? 24.457 -11.814 -43.703 1.00 69.12 82 ARG A O 1
ATOM 687 N N . ARG A 1 83 ? 22.981 -11.073 -45.222 1.00 74.88 83 ARG A N 1
ATOM 688 C CA . ARG A 1 83 ? 22.409 -12.393 -45.520 1.00 74.88 83 ARG A CA 1
ATOM 689 C C . ARG A 1 83 ? 23.464 -13.348 -46.083 1.00 74.88 83 ARG A C 1
ATOM 691 O O . ARG A 1 83 ? 23.519 -14.498 -45.662 1.00 74.88 83 ARG A O 1
ATOM 698 N N . LEU A 1 84 ? 24.323 -12.877 -46.988 1.00 78.38 84 LEU A N 1
ATOM 699 C CA . LEU A 1 84 ? 25.430 -13.670 -47.529 1.00 78.38 84 LEU A CA 1
ATOM 700 C C . LEU A 1 84 ? 26.434 -14.076 -46.457 1.00 78.38 84 LEU A C 1
ATOM 702 O O . LEU A 1 84 ? 26.869 -15.224 -46.446 1.00 78.38 84 LEU A O 1
ATOM 706 N N . ALA A 1 85 ? 26.782 -13.161 -45.553 1.00 77.06 85 ALA A N 1
ATOM 707 C CA . ALA A 1 85 ? 27.679 -13.460 -44.446 1.00 77.06 85 ALA A CA 1
ATOM 708 C C . ALA A 1 85 ? 27.136 -14.601 -43.565 1.00 77.06 85 ALA A C 1
ATOM 710 O O . ALA A 1 85 ? 27.859 -15.557 -43.294 1.00 77.06 85 ALA A O 1
ATOM 711 N N . TRP A 1 86 ? 25.851 -14.555 -43.201 1.00 77.38 86 TRP A N 1
ATOM 712 C CA . TRP A 1 86 ? 25.209 -15.605 -42.402 1.00 77.38 86 TRP A CA 1
ATOM 713 C C . TRP A 1 86 ? 25.097 -16.948 -43.132 1.00 77.38 86 TRP A C 1
ATOM 715 O O . TRP A 1 86 ? 25.450 -17.976 -42.558 1.00 77.38 86 TRP A O 1
ATOM 725 N N . LEU A 1 87 ? 24.678 -16.950 -44.404 1.00 79.06 87 LEU A N 1
ATOM 726 C CA . LEU A 1 87 ? 24.584 -18.180 -45.203 1.00 79.06 87 LEU A CA 1
ATOM 727 C C . LEU A 1 87 ? 25.953 -18.851 -45.394 1.00 79.06 87 LEU A C 1
ATOM 729 O O . LEU A 1 87 ? 26.053 -20.077 -45.360 1.00 79.06 87 LEU A O 1
ATOM 733 N N . ARG A 1 88 ? 27.017 -18.057 -45.571 1.00 84.56 88 ARG A N 1
ATOM 734 C CA . ARG A 1 88 ? 28.392 -18.566 -45.672 1.00 84.56 88 ARG A CA 1
ATOM 735 C C . ARG A 1 88 ? 28.882 -19.138 -44.348 1.00 84.56 88 ARG A C 1
ATOM 737 O O . ARG A 1 88 ? 29.449 -20.223 -44.355 1.00 84.56 88 ARG A O 1
ATOM 744 N N . VAL A 1 89 ? 28.606 -18.471 -43.224 1.00 82.06 89 VAL A N 1
ATOM 745 C CA . VAL A 1 89 ? 28.925 -19.014 -41.894 1.00 82.06 89 VAL A CA 1
ATOM 746 C C . VAL A 1 89 ? 28.220 -20.344 -41.658 1.00 82.06 89 VAL A C 1
ATOM 748 O O . VAL A 1 89 ? 28.863 -21.285 -41.208 1.00 82.06 89 VAL A O 1
ATOM 751 N N . GLU A 1 90 ? 26.944 -20.476 -42.019 1.00 81.81 90 GLU A N 1
ATOM 752 C CA . GLU A 1 90 ? 26.238 -21.750 -41.879 1.00 81.81 90 GLU A CA 1
ATOM 753 C C . GLU A 1 90 ? 26.858 -22.862 -42.740 1.00 81.81 90 GLU A C 1
ATOM 755 O O . GLU A 1 90 ? 27.131 -23.953 -42.233 1.00 81.81 90 GLU A O 1
ATOM 760 N N . LEU A 1 91 ? 27.125 -22.585 -44.022 1.00 83.81 91 LEU A N 1
ATOM 761 C CA . LEU A 1 91 ? 27.732 -23.553 -44.939 1.00 83.81 91 LEU A CA 1
ATOM 762 C C . LEU A 1 91 ? 29.112 -24.007 -44.447 1.00 83.81 91 LEU A C 1
ATOM 764 O O . LEU A 1 91 ? 29.403 -25.201 -44.389 1.00 83.81 91 LEU A O 1
ATOM 768 N N . GLU A 1 92 ? 29.956 -23.053 -44.072 1.00 83.69 92 GLU A N 1
ATOM 769 C CA . GLU A 1 92 ? 31.303 -23.318 -43.591 1.00 83.69 92 GLU A CA 1
ATOM 770 C C . GLU A 1 92 ? 31.316 -24.069 -42.255 1.00 83.69 92 GLU A C 1
ATOM 772 O O . GLU A 1 92 ? 32.164 -24.939 -42.044 1.00 83.69 92 GLU A O 1
ATOM 777 N N . SER A 1 93 ? 30.384 -23.760 -41.350 1.00 82.06 93 SER A N 1
ATOM 778 C CA . SER A 1 93 ? 30.282 -24.441 -40.061 1.00 82.06 93 SER A CA 1
ATOM 779 C C . SER A 1 93 ? 29.808 -25.881 -40.207 1.00 82.06 93 SER A C 1
ATOM 781 O O . SER A 1 93 ? 30.330 -26.745 -39.508 1.00 82.06 93 SER A O 1
ATOM 783 N N . ARG A 1 94 ? 28.904 -26.175 -41.151 1.00 80.88 94 ARG A N 1
ATOM 784 C CA . ARG A 1 94 ? 28.516 -27.558 -41.489 1.00 80.88 94 ARG A CA 1
ATOM 785 C C . ARG A 1 94 ? 29.685 -28.344 -42.088 1.00 80.88 94 ARG A C 1
ATOM 787 O O . ARG A 1 94 ? 29.965 -29.456 -41.649 1.00 80.88 94 ARG A O 1
ATOM 794 N N . GLN A 1 95 ? 30.434 -27.738 -43.010 1.00 83.19 95 GLN A N 1
ATOM 795 C CA . GLN A 1 95 ? 31.614 -28.370 -43.615 1.00 83.19 95 GLN A CA 1
ATOM 796 C C . GLN A 1 95 ? 32.720 -28.649 -42.591 1.00 83.19 95 GLN A C 1
ATOM 798 O O . GLN A 1 95 ? 33.319 -29.723 -42.594 1.00 83.19 95 GLN A O 1
ATOM 803 N N . ALA A 1 96 ? 32.985 -27.704 -41.688 1.00 80.06 96 ALA A N 1
ATOM 804 C CA . ALA A 1 96 ? 34.006 -27.860 -40.658 1.00 80.06 96 ALA A CA 1
ATOM 805 C C . ALA A 1 96 ? 33.583 -28.813 -39.528 1.00 80.06 96 ALA A C 1
ATOM 807 O O . ALA A 1 96 ? 34.427 -29.561 -39.028 1.00 80.06 96 ALA A O 1
ATOM 808 N N . ALA A 1 97 ? 32.299 -28.837 -39.159 1.00 79.25 97 ALA A N 1
ATOM 809 C CA . ALA A 1 97 ? 31.737 -29.837 -38.253 1.00 79.25 97 ALA A CA 1
ATOM 810 C C . ALA A 1 97 ? 31.952 -31.253 -38.804 1.00 79.25 97 ALA A C 1
ATOM 812 O O . ALA A 1 97 ? 32.499 -32.107 -38.110 1.00 79.25 97 ALA A O 1
ATOM 813 N N . ARG A 1 98 ? 31.672 -31.459 -40.097 1.00 76.44 98 ARG A N 1
ATOM 814 C CA . ARG A 1 98 ? 31.902 -32.731 -40.794 1.00 76.44 98 ARG A CA 1
ATOM 815 C C . ARG A 1 98 ? 33.382 -33.098 -40.910 1.00 76.44 98 ARG A C 1
ATOM 817 O O . ARG A 1 98 ? 33.751 -34.241 -40.667 1.00 76.44 98 ARG A O 1
ATOM 824 N N . ALA A 1 99 ? 34.238 -32.139 -41.261 1.00 70.88 99 ALA A N 1
ATOM 825 C CA . ALA A 1 99 ? 35.671 -32.381 -41.439 1.00 70.88 99 ALA A CA 1
ATOM 826 C C . ALA A 1 99 ? 36.415 -32.644 -40.119 1.00 70.88 99 ALA A C 1
ATOM 828 O O . ALA A 1 99 ? 37.449 -33.304 -40.125 1.00 70.88 99 ALA A O 1
ATOM 829 N N . SER A 1 100 ? 35.920 -32.110 -38.997 1.00 70.25 100 SER A N 1
ATOM 830 C CA . SER A 1 100 ? 36.581 -32.222 -37.689 1.00 70.25 100 SER A CA 1
ATOM 831 C C . SER A 1 100 ? 35.825 -33.055 -36.653 1.00 70.25 100 SER A C 1
ATOM 833 O O . SER A 1 100 ? 36.306 -33.169 -35.529 1.00 70.25 100 SER A O 1
ATOM 835 N N . GLY A 1 101 ? 34.666 -33.623 -37.008 1.00 67.31 101 GLY A N 1
ATOM 836 C CA . GLY A 1 101 ? 33.812 -34.397 -36.100 1.00 67.31 101 GLY A CA 1
ATOM 837 C C . GLY A 1 101 ? 33.285 -33.594 -34.905 1.00 67.31 101 GLY A C 1
ATOM 838 O O . GLY A 1 101 ? 32.985 -34.174 -33.867 1.00 67.31 101 GLY A O 1
ATOM 839 N N . ARG A 1 102 ? 33.241 -32.260 -35.014 1.00 69.56 102 ARG A N 1
ATOM 840 C CA . ARG A 1 102 ? 32.826 -31.346 -33.939 1.00 69.56 102 ARG A CA 1
ATOM 841 C C . ARG A 1 102 ? 31.382 -30.906 -34.114 1.00 69.56 102 ARG A C 1
ATOM 843 O O . ARG A 1 102 ? 30.899 -30.812 -35.238 1.00 69.56 102 ARG A O 1
ATOM 850 N N . ASP A 1 103 ? 30.737 -30.551 -33.007 1.00 77.44 103 ASP A N 1
ATOM 851 C CA . ASP A 1 103 ? 29.353 -30.085 -33.009 1.00 77.44 103 ASP A CA 1
ATOM 852 C C . ASP A 1 103 ? 29.157 -28.864 -33.911 1.00 77.44 103 ASP A C 1
ATOM 854 O O . ASP A 1 103 ? 29.817 -27.827 -33.762 1.00 77.44 103 ASP A O 1
ATOM 858 N N . PHE A 1 104 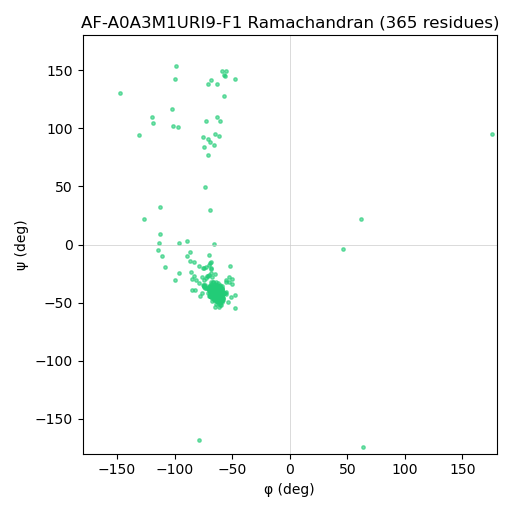? 28.176 -28.967 -34.810 1.00 72.62 104 PHE A N 1
ATOM 859 C CA . PHE A 1 104 ? 27.772 -27.886 -35.707 1.00 72.62 104 PHE A CA 1
ATOM 860 C C . PHE A 1 104 ? 27.513 -26.577 -34.954 1.00 72.62 104 PHE A C 1
ATOM 862 O O . PHE A 1 104 ? 28.012 -25.532 -35.363 1.00 72.62 104 PHE A O 1
ATOM 869 N N . TRP A 1 105 ? 26.793 -26.624 -33.829 1.00 69.81 105 TRP A N 1
ATOM 870 C CA . TRP A 1 105 ? 26.448 -25.431 -33.051 1.00 69.81 105 TRP A CA 1
ATOM 871 C C . TRP A 1 105 ? 27.670 -24.727 -32.464 1.00 69.81 105 TRP A C 1
ATOM 873 O O . TRP A 1 105 ? 27.726 -23.496 -32.446 1.00 69.81 105 TRP A O 1
ATOM 883 N N . HIS A 1 106 ? 28.682 -25.485 -32.047 1.00 71.62 106 HIS A N 1
ATOM 884 C CA . HIS A 1 106 ? 29.929 -24.915 -31.554 1.00 71.62 106 HIS A CA 1
ATOM 885 C C . HIS A 1 106 ? 30.707 -24.234 -32.691 1.00 71.62 106 HIS A C 1
ATOM 887 O O . HIS A 1 106 ? 31.269 -23.150 -32.524 1.00 71.62 106 HIS A O 1
ATOM 893 N N . GLU A 1 107 ? 30.743 -24.842 -33.875 1.00 75.94 107 GLU A N 1
ATOM 894 C CA . GLU A 1 107 ? 31.438 -24.268 -35.028 1.00 75.94 107 GLU A CA 1
ATOM 895 C C . GLU A 1 107 ? 30.684 -23.070 -35.627 1.00 75.94 107 GLU A C 1
ATOM 897 O O . GLU A 1 107 ? 31.300 -22.104 -36.082 1.00 75.94 107 GLU A O 1
ATOM 902 N N . PHE A 1 108 ? 29.353 -23.109 -35.599 1.00 73.31 108 PHE A N 1
ATOM 903 C CA . PHE A 1 108 ? 28.465 -22.026 -36.010 1.00 73.31 108 PHE A CA 1
ATOM 904 C C . PHE A 1 108 ? 28.611 -20.811 -35.103 1.00 73.31 108 PHE A C 1
ATOM 906 O O . PHE A 1 108 ? 28.936 -19.734 -35.590 1.00 73.31 108 PHE A O 1
ATOM 913 N N . THR A 1 109 ? 28.473 -20.977 -33.787 1.00 68.00 109 THR A N 1
ATOM 914 C CA . THR A 1 109 ? 28.608 -19.874 -32.819 1.00 68.00 109 THR A CA 1
ATOM 915 C C . THR A 1 109 ? 29.995 -19.231 -32.870 1.00 68.00 109 THR A C 1
ATOM 917 O O . THR A 1 109 ? 30.103 -18.005 -32.908 1.00 68.00 109 THR A O 1
ATOM 920 N N . ARG A 1 110 ? 31.063 -20.033 -32.982 1.00 75.69 110 ARG A N 1
ATOM 921 C CA . ARG A 1 110 ? 32.444 -19.540 -33.119 1.00 75.69 110 ARG A CA 1
ATOM 922 C C . ARG A 1 110 ? 32.665 -18.684 -34.371 1.00 75.69 110 ARG A C 1
ATOM 924 O O . ARG A 1 110 ? 33.414 -17.709 -34.320 1.00 75.69 110 ARG A O 1
ATOM 931 N N . ARG A 1 111 ? 32.065 -19.049 -35.508 1.00 74.00 111 ARG A N 1
ATOM 932 C CA . ARG A 1 111 ? 32.193 -18.288 -36.765 1.00 74.00 111 ARG A CA 1
ATOM 933 C C . ARG A 1 111 ? 31.229 -17.104 -36.821 1.00 74.00 111 ARG A C 1
ATOM 935 O O . ARG A 1 111 ? 31.638 -16.021 -37.232 1.00 74.00 111 ARG A O 1
ATOM 942 N N . ALA A 1 112 ? 30.006 -17.274 -36.329 1.00 69.81 112 ALA A N 1
ATOM 943 C CA . ALA A 1 112 ? 28.995 -16.227 -36.196 1.00 69.81 112 ALA A CA 1
ATOM 944 C C . ALA A 1 112 ? 29.462 -15.081 -35.288 1.00 69.81 112 ALA A C 1
ATOM 946 O O . ALA A 1 112 ? 29.217 -13.916 -35.591 1.00 69.81 112 ALA A O 1
ATOM 947 N N . ALA A 1 113 ? 30.222 -15.391 -34.234 1.00 63.41 113 ALA A N 1
ATOM 948 C CA . ALA A 1 113 ? 30.864 -14.409 -33.363 1.00 63.41 113 ALA A CA 1
ATOM 949 C C . ALA A 1 113 ? 31.718 -13.382 -34.132 1.00 63.41 113 ALA A C 1
ATOM 951 O O . ALA A 1 113 ? 31.767 -12.218 -33.755 1.00 63.41 113 ALA A O 1
ATOM 952 N N . ARG A 1 114 ? 32.336 -13.772 -35.256 1.00 68.81 114 ARG A N 1
ATOM 953 C CA . ARG A 1 114 ? 33.143 -12.865 -36.094 1.00 68.81 114 ARG A CA 1
ATOM 954 C C . ARG A 1 114 ? 32.300 -11.909 -36.940 1.00 68.81 114 ARG A C 1
ATOM 956 O O . ARG A 1 114 ? 32.820 -10.897 -37.399 1.00 68.81 114 ARG A O 1
ATOM 963 N N . LEU A 1 115 ? 31.026 -12.234 -37.168 1.00 64.19 115 LEU A N 1
ATOM 964 C CA . LEU A 1 115 ? 30.089 -11.405 -37.930 1.00 64.19 115 LEU A CA 1
ATOM 965 C C . LEU A 1 115 ? 29.409 -10.341 -37.074 1.00 64.19 115 LEU A C 1
ATOM 967 O O . LEU A 1 115 ? 28.950 -9.331 -37.610 1.00 64.19 115 LEU A O 1
ATOM 971 N N . VAL A 1 116 ? 29.333 -10.559 -35.760 1.00 54.28 116 VAL A N 1
ATOM 972 C CA . VAL A 1 116 ? 28.706 -9.610 -34.848 1.00 54.28 116 VAL A CA 1
ATOM 973 C C . VAL A 1 116 ? 29.792 -8.820 -34.121 1.00 54.28 116 VAL A C 1
ATOM 975 O O . VAL A 1 116 ? 30.571 -9.408 -33.377 1.00 54.28 116 VAL A O 1
ATOM 978 N N . PRO A 1 117 ? 29.882 -7.489 -34.294 1.00 55.91 117 PRO A N 1
ATOM 979 C CA . PRO A 1 117 ? 30.846 -6.693 -33.545 1.00 55.91 117 PRO A CA 1
ATOM 980 C C . PRO A 1 117 ? 30.565 -6.820 -32.038 1.00 55.91 117 PRO A C 1
ATOM 982 O O . PRO A 1 117 ? 29.602 -6.245 -31.529 1.00 55.91 117 PRO A O 1
ATOM 985 N N . HIS A 1 118 ? 31.422 -7.565 -31.327 1.00 46.31 118 HIS A N 1
ATOM 986 C CA . HIS A 1 118 ? 31.255 -7.959 -29.918 1.00 46.31 118 HIS A CA 1
ATOM 987 C C . HIS A 1 118 ? 30.924 -6.800 -28.962 1.00 46.31 118 HIS A C 1
ATOM 989 O O . HIS A 1 118 ? 30.164 -6.978 -28.015 1.00 46.31 118 HIS A O 1
ATOM 995 N N . ARG A 1 119 ? 31.384 -5.579 -29.264 1.00 46.75 119 ARG A N 1
ATOM 996 C CA . ARG A 1 119 ? 31.108 -4.384 -28.448 1.00 46.75 119 ARG A CA 1
ATOM 997 C C . ARG A 1 119 ? 29.627 -3.971 -28.387 1.00 46.75 119 ARG A C 1
ATOM 999 O O . ARG A 1 119 ? 29.238 -3.315 -27.423 1.00 46.75 119 ARG A O 1
ATOM 1006 N N . ARG A 1 120 ? 28.797 -4.307 -29.386 1.00 45.69 120 ARG A N 1
ATOM 1007 C CA . ARG A 1 120 ? 27.362 -3.941 -29.385 1.00 45.69 120 ARG A CA 1
ATOM 1008 C C . ARG A 1 120 ? 26.496 -4.945 -28.620 1.00 45.69 120 ARG A C 1
ATOM 1010 O O . ARG A 1 120 ? 25.655 -4.526 -27.841 1.00 45.69 120 ARG A O 1
ATOM 1017 N N . LEU A 1 121 ? 26.776 -6.244 -28.742 1.00 44.22 121 LEU A N 1
ATOM 1018 C CA . LEU A 1 121 ? 26.033 -7.285 -28.019 1.00 44.22 121 LEU A CA 1
ATOM 1019 C C . LEU A 1 121 ? 26.291 -7.271 -26.509 1.00 44.22 121 LEU A C 1
ATOM 1021 O O . LEU A 1 121 ? 25.355 -7.426 -25.737 1.00 44.22 121 LEU A O 1
ATOM 1025 N N . GLU A 1 122 ? 27.536 -7.068 -26.067 1.00 47.50 122 GLU A N 1
ATOM 1026 C CA . GLU A 1 122 ? 27.842 -7.034 -24.628 1.00 47.50 122 GLU A CA 1
ATOM 1027 C C . GLU A 1 122 ? 27.221 -5.816 -23.938 1.00 47.50 122 GLU A C 1
ATOM 1029 O O . GLU A 1 122 ? 26.746 -5.920 -22.810 1.00 47.50 122 GLU A O 1
ATOM 1034 N N . SER A 1 123 ? 27.174 -4.673 -24.629 1.00 50.22 123 SER A N 1
ATOM 1035 C CA . SER A 1 123 ? 26.545 -3.460 -24.099 1.00 50.22 123 SER A CA 1
ATOM 1036 C C . SER A 1 123 ? 25.016 -3.539 -24.106 1.00 50.22 123 SER A C 1
ATOM 1038 O O . SER A 1 123 ? 24.389 -3.063 -23.162 1.00 50.22 123 SER A O 1
ATOM 1040 N N . GLU A 1 124 ? 24.401 -4.179 -25.103 1.00 48.25 124 GLU A N 1
ATOM 1041 C CA . GLU A 1 124 ? 22.957 -4.449 -25.127 1.00 48.25 124 GLU A CA 1
ATOM 1042 C C . GLU A 1 124 ? 22.552 -5.489 -24.068 1.00 48.25 124 GLU A C 1
ATOM 1044 O O . GLU A 1 124 ? 21.633 -5.234 -23.293 1.00 48.25 124 GLU A O 1
ATOM 1049 N N . LEU A 1 125 ? 23.299 -6.590 -23.925 1.00 48.62 125 LEU A N 1
ATOM 1050 C CA . LEU A 1 125 ? 23.060 -7.610 -22.897 1.00 48.62 125 LEU A CA 1
ATOM 1051 C C . LEU A 1 125 ? 23.272 -7.062 -21.475 1.00 48.62 125 LEU A C 1
ATOM 1053 O O . LEU A 1 125 ? 22.521 -7.401 -20.563 1.00 48.62 125 LEU A O 1
ATOM 1057 N N . ALA A 1 126 ? 24.274 -6.200 -21.267 1.00 55.19 126 ALA A N 1
ATOM 1058 C CA . ALA A 1 126 ? 24.480 -5.519 -19.990 1.00 55.19 126 ALA A CA 1
ATOM 1059 C C . ALA A 1 126 ? 23.313 -4.576 -19.658 1.00 55.19 126 ALA A C 1
ATOM 1061 O O . ALA A 1 126 ? 22.841 -4.572 -18.523 1.00 55.19 126 ALA A O 1
ATOM 1062 N N . ARG A 1 127 ? 22.798 -3.833 -20.649 1.00 55.78 127 ARG A N 1
ATOM 1063 C CA . ARG A 1 127 ? 21.614 -2.974 -20.486 1.00 55.78 127 ARG A CA 1
ATOM 1064 C C . ARG A 1 127 ? 20.356 -3.781 -20.180 1.00 55.78 127 ARG A C 1
ATOM 1066 O O . ARG A 1 127 ? 19.587 -3.374 -19.314 1.00 55.78 127 ARG A O 1
ATOM 1073 N N . GLU A 1 128 ? 20.148 -4.920 -20.833 1.00 54.69 128 GLU A N 1
ATOM 1074 C CA . GLU A 1 128 ? 19.001 -5.787 -20.543 1.00 54.69 128 GLU A CA 1
ATOM 1075 C C . GLU A 1 128 ? 19.099 -6.451 -19.172 1.00 54.69 128 GLU A C 1
ATOM 1077 O O . GLU A 1 128 ? 18.119 -6.454 -18.434 1.00 54.69 128 GLU A O 1
ATOM 1082 N N . ARG A 1 129 ? 20.284 -6.922 -18.767 1.00 65.81 129 ARG A N 1
ATOM 1083 C CA . ARG A 1 129 ? 20.506 -7.434 -17.404 1.00 65.81 129 ARG A CA 1
ATOM 1084 C C . ARG A 1 129 ? 20.266 -6.362 -16.348 1.00 65.81 129 ARG A C 1
ATOM 1086 O O . ARG A 1 129 ? 19.668 -6.649 -15.319 1.00 65.81 129 ARG A O 1
ATOM 1093 N N . GLN A 1 130 ? 20.688 -5.128 -16.612 1.00 60.91 130 GLN A N 1
ATOM 1094 C CA . GLN A 1 130 ? 20.461 -4.007 -15.705 1.00 60.91 130 GLN A CA 1
ATOM 1095 C C . GLN A 1 130 ? 18.976 -3.614 -15.642 1.00 60.91 130 GLN A C 1
ATOM 1097 O O . GLN A 1 130 ? 18.479 -3.306 -14.564 1.00 60.91 130 GLN A O 1
ATOM 1102 N N . ARG A 1 131 ? 18.240 -3.686 -16.761 1.00 63.62 131 ARG A N 1
ATOM 1103 C CA . ARG A 1 131 ? 16.775 -3.519 -16.782 1.00 63.62 131 ARG A CA 1
ATOM 1104 C C . ARG A 1 131 ? 16.056 -4.640 -16.036 1.00 63.62 131 ARG A C 1
ATOM 1106 O O . ARG A 1 131 ? 15.175 -4.349 -15.240 1.00 63.62 131 ARG A O 1
ATOM 1113 N N . ALA A 1 132 ? 16.451 -5.894 -16.245 1.00 60.03 132 ALA A N 1
ATOM 1114 C CA . ALA A 1 132 ? 15.881 -7.042 -15.547 1.00 60.03 132 ALA A CA 1
ATOM 1115 C C . ALA A 1 132 ? 16.135 -6.973 -14.033 1.00 60.03 132 ALA A C 1
ATOM 1117 O O . ALA A 1 132 ? 15.227 -7.239 -13.253 1.00 60.03 132 ALA A O 1
ATOM 1118 N N . ALA A 1 133 ? 17.334 -6.551 -13.613 1.00 65.56 133 ALA A N 1
ATOM 1119 C CA . ALA A 1 133 ? 17.650 -6.323 -12.205 1.00 65.56 133 ALA A CA 1
ATOM 1120 C C . ALA A 1 133 ? 16.773 -5.215 -11.595 1.00 65.56 133 ALA A C 1
ATOM 1122 O O . ALA A 1 133 ? 16.171 -5.432 -10.550 1.00 65.56 133 ALA A O 1
ATOM 1123 N N . ARG A 1 134 ? 16.613 -4.076 -12.286 1.00 65.25 134 ARG A N 1
ATOM 1124 C CA . ARG A 1 134 ? 15.732 -2.980 -11.838 1.00 65.25 134 ARG A CA 1
ATOM 1125 C C . ARG A 1 134 ? 14.267 -3.407 -11.734 1.00 65.25 134 ARG A C 1
ATOM 1127 O O . ARG A 1 134 ? 13.623 -3.115 -10.735 1.00 65.25 134 ARG A O 1
ATOM 1134 N N . LEU A 1 135 ? 13.754 -4.133 -12.729 1.00 63.03 135 LEU A N 1
ATOM 1135 C CA . LEU A 1 135 ? 12.389 -4.672 -12.701 1.00 63.03 135 LEU A CA 1
ATOM 1136 C C . LEU A 1 135 ? 12.205 -5.687 -11.565 1.00 63.03 135 LEU A C 1
ATOM 1138 O O . LEU A 1 135 ? 11.159 -5.711 -10.924 1.00 63.03 135 LEU A O 1
ATOM 1142 N N . SER A 1 136 ? 13.223 -6.504 -11.283 1.00 66.00 136 SER A N 1
ATOM 1143 C CA . SER A 1 136 ? 13.207 -7.437 -10.153 1.00 66.00 136 SER A CA 1
ATOM 1144 C C . SER A 1 136 ? 13.173 -6.709 -8.807 1.00 66.00 136 SER A C 1
ATOM 1146 O O . SER A 1 136 ? 12.431 -7.123 -7.920 1.00 66.00 136 SER A O 1
ATOM 1148 N N . GLU A 1 137 ? 13.949 -5.635 -8.646 1.00 68.44 137 GLU A N 1
ATOM 1149 C CA . GLU A 1 137 ? 13.934 -4.799 -7.437 1.00 68.44 137 GLU A CA 1
A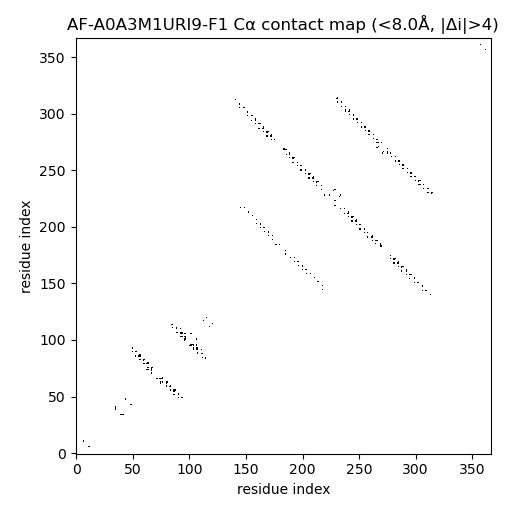TOM 1150 C C . GLU A 1 137 ? 12.573 -4.113 -7.249 1.00 68.44 137 GLU A C 1
ATOM 1152 O O . GLU A 1 137 ? 12.013 -4.157 -6.154 1.00 68.44 137 GLU A O 1
ATOM 1157 N N . GLN A 1 138 ? 11.994 -3.563 -8.321 1.00 61.88 138 GLN A N 1
ATOM 1158 C CA . GLN A 1 138 ? 10.657 -2.957 -8.301 1.00 61.88 138 GLN A CA 1
ATOM 1159 C C . GLN A 1 138 ? 9.567 -3.973 -7.937 1.00 61.88 138 GLN A C 1
ATOM 1161 O O . GLN A 1 138 ? 8.718 -3.691 -7.093 1.00 61.88 138 GLN A O 1
ATOM 1166 N N . LEU A 1 139 ? 9.610 -5.181 -8.509 1.00 63.78 139 LEU A N 1
ATOM 1167 C CA . LEU A 1 139 ? 8.673 -6.257 -8.170 1.00 63.78 139 LEU A CA 1
ATOM 1168 C C . LEU A 1 139 ? 8.810 -6.705 -6.712 1.00 63.78 139 LEU A C 1
ATOM 1170 O O . LEU A 1 139 ? 7.805 -6.945 -6.043 1.00 63.78 139 LEU A O 1
ATOM 1174 N N . GLN A 1 140 ? 10.038 -6.811 -6.202 1.00 68.75 140 GLN A N 1
ATOM 1175 C CA . GLN A 1 140 ? 10.277 -7.174 -4.808 1.00 68.75 140 GLN A CA 1
ATOM 1176 C C . GLN A 1 140 ? 9.756 -6.097 -3.849 1.00 68.75 140 GLN A C 1
ATOM 1178 O O . GLN A 1 140 ? 9.118 -6.428 -2.849 1.00 68.75 140 GLN A O 1
ATOM 1183 N N . ALA A 1 141 ? 9.976 -4.823 -4.172 1.00 61.09 141 ALA A N 1
ATOM 1184 C CA . ALA A 1 141 ? 9.457 -3.698 -3.407 1.00 61.09 141 ALA A CA 1
ATOM 1185 C C . ALA A 1 141 ? 7.920 -3.631 -3.425 1.00 61.09 141 ALA A C 1
ATOM 1187 O O . ALA A 1 141 ? 7.295 -3.461 -2.378 1.00 61.09 141 ALA A O 1
ATOM 1188 N N . ALA A 1 142 ? 7.299 -3.828 -4.592 1.00 59.84 142 ALA A N 1
ATOM 1189 C CA . ALA A 1 142 ? 5.845 -3.889 -4.724 1.00 59.84 142 ALA A CA 1
ATOM 1190 C C . ALA A 1 142 ? 5.249 -5.048 -3.911 1.00 59.84 142 ALA A C 1
ATOM 1192 O O . ALA A 1 142 ? 4.226 -4.879 -3.251 1.00 59.84 142 ALA A O 1
ATOM 1193 N N . ARG A 1 143 ? 5.919 -6.206 -3.888 1.00 67.19 143 ARG A N 1
ATOM 1194 C CA . ARG A 1 143 ? 5.500 -7.355 -3.078 1.00 67.19 143 ARG A CA 1
ATOM 1195 C C . ARG A 1 143 ? 5.571 -7.066 -1.579 1.00 67.19 143 ARG A C 1
ATOM 1197 O O . ARG A 1 143 ? 4.591 -7.292 -0.886 1.00 67.19 143 ARG A O 1
ATOM 1204 N N . GLN A 1 144 ? 6.675 -6.492 -1.098 1.00 66.75 144 GLN A N 1
ATOM 1205 C CA . GLN A 1 144 ? 6.792 -6.080 0.309 1.00 66.75 144 GLN A CA 1
ATOM 1206 C C . GLN A 1 144 ? 5.709 -5.068 0.704 1.00 66.75 144 GLN A C 1
ATOM 1208 O O . GLN A 1 144 ? 5.163 -5.141 1.801 1.00 66.75 144 GLN A O 1
ATOM 1213 N N . ARG A 1 145 ? 5.364 -4.142 -0.198 1.00 65.00 145 ARG A N 1
ATOM 1214 C CA . ARG A 1 145 ? 4.272 -3.187 0.014 1.00 65.00 145 ARG A CA 1
ATOM 1215 C C . ARG A 1 145 ? 2.917 -3.886 0.159 1.00 65.00 145 ARG A C 1
ATOM 1217 O O . ARG A 1 145 ? 2.154 -3.506 1.043 1.00 65.00 145 ARG A O 1
ATOM 1224 N N . ILE A 1 146 ? 2.621 -4.876 -0.686 1.00 68.19 146 ILE A N 1
ATOM 1225 C CA . ILE A 1 146 ? 1.383 -5.668 -0.603 1.00 68.19 146 ILE A CA 1
ATOM 1226 C C . ILE A 1 146 ? 1.331 -6.421 0.727 1.00 68.19 146 ILE A C 1
ATOM 1228 O O . ILE A 1 146 ? 0.355 -6.263 1.453 1.00 68.19 146 ILE A O 1
ATOM 1232 N N . ASP A 1 147 ? 2.401 -7.133 1.092 1.00 72.62 147 ASP A N 1
ATOM 1233 C CA . ASP A 1 147 ? 2.465 -7.907 2.340 1.00 72.62 147 ASP A CA 1
ATOM 1234 C C . ASP A 1 147 ? 2.211 -7.008 3.574 1.00 72.62 147 ASP A C 1
ATOM 1236 O O . ASP A 1 147 ? 1.467 -7.365 4.490 1.00 72.62 147 ASP A O 1
ATOM 1240 N N . ASN A 1 148 ? 2.777 -5.795 3.590 1.00 69.00 148 ASN A N 1
ATOM 1241 C CA . ASN A 1 148 ? 2.578 -4.842 4.687 1.00 69.00 148 ASN A CA 1
ATOM 1242 C C . ASN A 1 148 ? 1.154 -4.257 4.716 1.00 69.00 148 ASN A C 1
ATOM 1244 O O . ASN A 1 148 ? 0.591 -4.055 5.793 1.00 69.00 148 ASN A O 1
ATOM 1248 N N . LEU A 1 149 ? 0.548 -3.996 3.552 1.00 69.62 149 LEU A N 1
ATOM 1249 C CA . LEU A 1 149 ? -0.844 -3.542 3.466 1.00 69.62 149 LEU A CA 1
ATOM 1250 C C . LEU A 1 149 ? -1.830 -4.638 3.893 1.00 69.62 149 LEU A C 1
ATOM 1252 O O . LEU A 1 149 ? -2.830 -4.338 4.544 1.00 69.62 149 LEU A O 1
ATOM 1256 N N . GLU A 1 150 ? -1.549 -5.900 3.568 1.00 74.44 150 GLU A N 1
ATOM 1257 C CA . GLU A 1 150 ? -2.333 -7.047 4.034 1.00 74.44 150 GLU A CA 1
ATOM 1258 C C . GLU A 1 150 ? -2.264 -7.179 5.556 1.00 74.44 150 GLU A C 1
ATOM 1260 O O . GLU A 1 150 ? -3.305 -7.279 6.205 1.00 74.44 150 GLU A O 1
ATOM 1265 N N . LYS A 1 151 ? -1.070 -7.052 6.143 1.00 77.81 151 LYS A N 1
ATOM 1266 C CA . LYS A 1 151 ? -0.894 -7.034 7.601 1.00 77.81 151 LYS A CA 1
ATOM 1267 C C . LYS A 1 151 ? -1.658 -5.884 8.267 1.00 77.81 151 LYS A C 1
ATOM 1269 O O . LYS A 1 151 ? -2.314 -6.083 9.290 1.00 77.81 151 LYS A O 1
ATOM 1274 N N . PHE A 1 152 ? -1.612 -4.682 7.687 1.00 74.56 152 PHE A N 1
ATOM 1275 C CA . PHE A 1 152 ? -2.409 -3.549 8.168 1.00 74.56 152 PHE A CA 1
ATOM 1276 C C . PHE A 1 152 ? -3.910 -3.859 8.104 1.00 74.56 152 PHE A C 1
ATOM 1278 O O . PHE A 1 152 ? -4.646 -3.574 9.049 1.00 74.56 152 PHE A O 1
ATOM 1285 N N . ARG A 1 153 ? -4.366 -4.486 7.013 1.00 78.81 153 ARG A N 1
ATOM 1286 C CA . ARG A 1 153 ? -5.764 -4.887 6.824 1.00 78.81 153 ARG A CA 1
ATOM 1287 C C . ARG A 1 153 ? -6.220 -5.906 7.865 1.00 78.81 153 ARG A C 1
ATOM 1289 O O . ARG A 1 153 ? -7.318 -5.766 8.396 1.00 78.81 153 ARG A O 1
ATOM 1296 N N . GLU A 1 154 ? -5.400 -6.904 8.174 1.00 81.12 154 GLU A N 1
ATOM 1297 C CA . GLU A 1 154 ? -5.689 -7.887 9.224 1.00 81.12 154 GLU A CA 1
ATOM 1298 C C . GLU A 1 154 ? -5.862 -7.207 10.586 1.00 81.12 154 GLU A C 1
ATOM 1300 O O . GLU A 1 154 ? -6.910 -7.350 11.217 1.00 81.12 154 GLU A O 1
ATOM 1305 N N . LEU A 1 155 ? -4.893 -6.379 10.991 1.00 75.56 155 LEU A N 1
ATOM 1306 C CA . LEU A 1 155 ? -4.960 -5.616 12.243 1.00 75.56 155 LEU A CA 1
ATOM 1307 C C . LEU A 1 155 ? -6.188 -4.697 12.294 1.00 75.56 155 LEU A C 1
ATOM 1309 O O . LEU A 1 155 ? -6.826 -4.553 13.341 1.00 75.56 155 LEU A O 1
ATOM 1313 N N . PHE A 1 156 ? -6.547 -4.084 11.166 1.00 79.56 156 PHE A N 1
ATOM 1314 C CA . PHE A 1 156 ? -7.729 -3.238 11.057 1.00 79.56 156 PHE A CA 1
ATOM 1315 C C . PHE A 1 156 ? -9.020 -4.035 11.305 1.00 79.56 156 PHE A C 1
ATOM 1317 O O . PHE A 1 156 ? -9.842 -3.623 12.129 1.00 79.56 156 PHE A O 1
ATOM 1324 N N . PHE A 1 157 ? -9.180 -5.198 10.664 1.00 81.12 157 PHE A N 1
ATOM 1325 C CA . PHE A 1 157 ? -10.359 -6.046 10.860 1.00 81.12 157 PHE A CA 1
ATOM 1326 C C . PHE A 1 157 ? -10.460 -6.596 12.283 1.00 81.12 157 PHE A C 1
ATOM 1328 O O . PHE A 1 157 ? -11.549 -6.567 12.856 1.00 81.12 157 PHE A O 1
ATOM 1335 N N . GLU A 1 158 ? -9.345 -6.997 12.898 1.00 80.62 158 GLU A N 1
ATOM 1336 C CA . GLU A 1 158 ? -9.346 -7.383 14.314 1.00 80.62 158 GLU A CA 1
ATOM 1337 C C . GLU A 1 158 ? -9.827 -6.234 15.216 1.00 80.62 158 GLU A C 1
ATOM 1339 O O . GLU A 1 158 ? -10.563 -6.444 16.181 1.00 80.62 158 GLU A O 1
ATOM 1344 N N . THR A 1 159 ? -9.419 -4.998 14.916 1.00 77.19 159 THR A N 1
ATOM 1345 C CA . THR A 1 159 ? -9.829 -3.820 15.696 1.00 77.19 159 THR A CA 1
ATOM 1346 C C . THR A 1 159 ? -11.321 -3.530 15.518 1.00 77.19 159 THR A C 1
ATOM 1348 O O . THR A 1 159 ? -12.010 -3.173 16.476 1.00 77.19 159 THR A O 1
ATOM 1351 N N . LYS A 1 160 ? -11.851 -3.730 14.306 1.00 81.75 160 LYS A N 1
ATOM 1352 C CA . LYS A 1 160 ? -13.283 -3.609 14.002 1.00 81.75 160 LYS A CA 1
ATOM 1353 C C . LYS A 1 160 ? -14.112 -4.642 14.773 1.00 81.75 160 LYS A C 1
ATOM 1355 O O . LYS A 1 160 ? -15.089 -4.264 15.416 1.00 81.75 160 LYS A O 1
ATOM 1360 N N . GLU A 1 161 ? -13.682 -5.902 14.798 1.00 84.25 161 GLU A N 1
ATOM 1361 C CA . GLU A 1 161 ? -14.343 -6.967 15.566 1.00 84.25 161 GLU A CA 1
ATOM 1362 C C . GLU A 1 161 ? -14.368 -6.648 17.071 1.00 84.25 161 GLU A C 1
ATOM 1364 O O . GLU A 1 161 ? -15.390 -6.788 17.746 1.00 84.25 161 GLU A O 1
ATOM 1369 N N . ARG A 1 162 ? -13.267 -6.123 17.623 1.00 78.75 162 ARG A N 1
ATOM 1370 C CA . ARG A 1 162 ? -13.228 -5.722 19.040 1.00 78.75 162 ARG A CA 1
ATOM 1371 C C . ARG A 1 162 ? -14.137 -4.538 19.359 1.00 78.75 162 ARG A C 1
ATOM 1373 O O . ARG A 1 162 ? -14.697 -4.482 20.456 1.00 78.75 162 ARG A O 1
ATOM 1380 N N . LEU A 1 163 ? -14.330 -3.618 18.419 1.00 82.12 163 LEU A N 1
ATOM 1381 C CA . LEU A 1 163 ? -15.285 -2.522 18.571 1.00 82.12 163 LEU A CA 1
ATOM 1382 C C . LEU A 1 163 ? -16.733 -3.038 18.582 1.00 82.12 163 LEU A C 1
ATOM 1384 O O . LEU A 1 163 ? -17.556 -2.554 19.362 1.00 82.12 163 LEU A O 1
ATOM 1388 N N . GLU A 1 164 ? -17.045 -4.051 17.774 1.00 84.06 164 GLU A N 1
ATOM 1389 C CA . GLU A 1 164 ? -18.343 -4.738 17.808 1.00 84.06 164 GLU A CA 1
ATOM 1390 C C . GLU A 1 164 ? -18.566 -5.470 19.139 1.00 84.06 164 GLU A C 1
ATOM 1392 O O . GLU A 1 164 ? -19.642 -5.359 19.734 1.00 84.06 164 GLU A O 1
ATOM 1397 N N . ASN A 1 165 ? -17.528 -6.114 19.679 1.00 82.31 165 ASN A N 1
ATOM 1398 C CA . ASN A 1 165 ? -17.582 -6.712 21.014 1.00 82.31 165 ASN A CA 1
ATOM 1399 C C . ASN A 1 165 ? -17.846 -5.659 22.105 1.00 82.31 165 ASN A C 1
ATOM 1401 O O . ASN A 1 165 ? -18.715 -5.867 22.952 1.00 82.31 165 ASN A O 1
ATOM 1405 N N . SER A 1 166 ? -17.187 -4.496 22.045 1.00 79.81 166 SER A N 1
ATOM 1406 C CA . SER A 1 166 ? -17.440 -3.368 22.961 1.00 79.81 166 SER A CA 1
ATOM 1407 C C . SER A 1 166 ? -18.890 -2.864 22.887 1.00 79.81 166 SER A C 1
ATOM 1409 O O . SER A 1 166 ? -19.514 -2.578 23.912 1.00 79.81 166 SER A O 1
ATOM 1411 N N . ARG A 1 167 ? -19.483 -2.818 21.686 1.00 82.06 167 ARG A N 1
ATOM 1412 C CA . ARG A 1 167 ? -20.908 -2.486 21.509 1.00 82.06 167 ARG A CA 1
ATOM 1413 C C . ARG A 1 167 ? -21.823 -3.508 22.167 1.00 82.06 167 ARG A C 1
ATOM 1415 O O . ARG A 1 167 ? -22.722 -3.111 22.900 1.00 82.06 167 ARG A O 1
ATOM 1422 N N . SER A 1 168 ? -21.567 -4.797 21.947 1.00 84.81 168 SER A N 1
ATOM 1423 C CA . SER A 1 168 ? -22.318 -5.882 22.588 1.00 84.81 168 SER A CA 1
ATOM 1424 C C . SER A 1 168 ? -22.238 -5.798 24.119 1.00 84.81 168 SER A C 1
ATOM 1426 O O . SER A 1 168 ? -23.258 -5.927 24.796 1.00 84.81 168 SER A O 1
ATOM 1428 N N . LEU A 1 169 ? -21.055 -5.515 24.678 1.00 81.19 169 LEU A N 1
ATOM 1429 C CA . LEU A 1 169 ? -20.877 -5.320 26.122 1.00 81.19 169 LEU A CA 1
ATOM 1430 C C . LEU A 1 169 ? -21.652 -4.104 26.646 1.00 81.19 169 LEU A C 1
ATOM 1432 O O . LEU A 1 169 ? -22.287 -4.197 27.695 1.00 81.19 169 LEU A O 1
ATOM 1436 N N . ASN A 1 170 ? -21.671 -2.994 25.904 1.00 81.19 170 ASN A N 1
ATOM 1437 C CA . ASN A 1 170 ? -22.464 -1.816 26.259 1.00 81.19 170 ASN A CA 1
ATOM 1438 C C . ASN A 1 170 ? -23.976 -2.126 26.257 1.00 81.19 170 ASN A C 1
ATOM 1440 O O . ASN A 1 170 ? -24.672 -1.803 27.217 1.00 81.19 170 ASN A O 1
ATOM 1444 N N . THR A 1 171 ? -24.483 -2.854 25.255 1.00 84.12 171 THR A N 1
ATOM 1445 C CA . THR A 1 171 ? -25.889 -3.298 25.236 1.00 84.12 171 THR A CA 1
ATOM 1446 C C . THR A 1 171 ? -26.215 -4.201 26.428 1.00 84.12 171 THR A C 1
ATOM 1448 O O . THR A 1 171 ? -27.227 -3.996 27.091 1.00 84.12 171 THR A O 1
ATOM 1451 N N . ARG A 1 172 ? -25.332 -5.148 26.777 1.00 83.25 172 ARG A N 1
ATOM 1452 C CA . ARG A 1 172 ? -25.504 -5.991 27.974 1.00 83.25 172 ARG A CA 1
ATOM 1453 C C . ARG A 1 172 ? -25.509 -5.174 29.266 1.00 83.25 172 ARG A C 1
ATOM 1455 O O . ARG A 1 172 ? -26.307 -5.462 30.157 1.00 83.25 172 ARG A O 1
ATOM 1462 N N . LEU A 1 173 ? -24.640 -4.165 29.373 1.00 81.25 173 LEU A N 1
ATOM 1463 C CA . LEU A 1 173 ? -24.595 -3.262 30.524 1.00 81.25 173 LEU A CA 1
ATOM 1464 C C . LEU A 1 173 ? -25.901 -2.471 30.647 1.00 81.25 173 LEU A C 1
ATOM 1466 O O . LEU A 1 173 ? -26.463 -2.378 31.737 1.00 81.25 173 LEU A O 1
ATOM 1470 N N . ARG A 1 174 ? -26.416 -1.957 29.528 1.00 83.44 174 ARG A N 1
ATOM 1471 C CA . ARG A 1 174 ? -27.706 -1.271 29.472 1.00 83.44 174 ARG A CA 1
ATOM 1472 C C . ARG A 1 174 ? -28.855 -2.178 29.897 1.00 83.44 174 ARG A C 1
ATOM 1474 O O . ARG A 1 174 ? -29.611 -1.792 30.783 1.00 83.44 174 ARG A O 1
ATOM 1481 N N . ASP A 1 175 ? -28.938 -3.389 29.353 1.00 83.31 175 ASP A N 1
ATOM 1482 C CA . ASP A 1 175 ? -29.961 -4.369 29.731 1.00 83.31 175 ASP A CA 1
ATOM 1483 C C . ASP A 1 175 ? -29.893 -4.712 31.227 1.00 83.31 175 ASP A C 1
ATOM 1485 O O . ASP A 1 175 ? -30.920 -4.875 31.887 1.00 83.31 175 ASP A O 1
ATOM 1489 N N . ALA A 1 176 ? -28.684 -4.820 31.788 1.00 77.69 176 ALA A N 1
ATOM 1490 C CA . ALA A 1 176 ? -28.487 -5.068 33.212 1.00 77.69 176 ALA A CA 1
ATOM 1491 C C . ALA A 1 176 ? -28.957 -3.879 34.071 1.00 77.69 176 ALA A C 1
ATOM 1493 O O . ALA A 1 176 ? -29.593 -4.081 35.106 1.00 77.69 176 ALA A O 1
ATOM 1494 N N . VAL A 1 177 ? -28.703 -2.644 33.630 1.00 76.38 177 VAL A N 1
ATOM 1495 C CA . VAL A 1 177 ? -29.149 -1.413 34.305 1.00 76.38 177 VAL A CA 1
ATOM 1496 C C . VAL A 1 177 ? -30.665 -1.230 34.202 1.00 76.38 177 VAL A C 1
ATOM 1498 O O . VAL A 1 177 ? -31.311 -0.838 35.174 1.00 76.38 177 VAL A O 1
ATOM 1501 N N . GLU A 1 178 ? -31.268 -1.565 33.063 1.00 78.56 178 GLU A N 1
ATOM 1502 C CA . GLU A 1 178 ? -32.721 -1.531 32.858 1.00 78.56 178 GLU A CA 1
ATOM 1503 C C . GLU A 1 178 ? -33.473 -2.593 33.682 1.00 78.56 178 GLU A C 1
ATOM 1505 O O . GLU A 1 178 ? -34.687 -2.485 33.872 1.00 78.56 178 GLU A O 1
ATOM 1510 N N . ARG A 1 179 ? -32.771 -3.590 34.232 1.00 78.31 179 ARG A N 1
ATOM 1511 C CA . ARG A 1 179 ? -33.325 -4.565 35.186 1.00 78.31 179 ARG A CA 1
ATOM 1512 C C . ARG A 1 179 ? -33.221 -4.118 36.646 1.00 78.31 179 ARG A C 1
ATOM 1514 O O . ARG A 1 179 ? -33.821 -4.765 37.504 1.00 78.31 179 ARG A O 1
ATOM 1521 N N . LEU A 1 180 ? -32.497 -3.034 36.947 1.00 71.81 180 LEU A N 1
ATOM 1522 C CA . LEU A 1 180 ? -32.441 -2.486 38.303 1.00 71.81 180 LEU A CA 1
ATOM 1523 C C . LEU A 1 180 ? -33.801 -1.889 38.702 1.00 71.81 180 LEU A C 1
ATOM 1525 O O . LEU A 1 180 ? -34.433 -1.231 37.865 1.00 71.81 180 LEU A O 1
ATOM 1529 N N . PRO A 1 181 ? -34.237 -2.061 39.966 1.00 71.56 181 PRO A N 1
ATOM 1530 C CA . PRO A 1 181 ? -35.422 -1.394 40.499 1.00 71.56 181 PRO A CA 1
ATOM 1531 C C . PRO A 1 181 ? -35.303 0.129 40.377 1.00 71.56 181 PRO A C 1
ATOM 1533 O O . PRO A 1 181 ? -34.221 0.673 40.586 1.00 71.56 181 PRO A O 1
ATOM 1536 N N . ASP A 1 182 ? -36.413 0.833 40.134 1.00 69.25 182 ASP A N 1
ATOM 1537 C CA . ASP A 1 182 ? -36.414 2.296 39.938 1.00 69.25 182 ASP A CA 1
ATOM 1538 C C . ASP A 1 182 ? -35.778 3.074 41.107 1.00 69.25 182 ASP A C 1
ATOM 1540 O O . ASP A 1 182 ? -35.156 4.112 40.902 1.00 69.25 182 ASP A O 1
ATOM 1544 N N . ALA A 1 183 ? -35.871 2.546 42.333 1.00 64.06 183 ALA A N 1
ATOM 1545 C CA . ALA A 1 183 ? -35.245 3.120 43.529 1.00 64.06 183 ALA A CA 1
ATOM 1546 C C . ALA A 1 183 ? -33.703 3.041 43.540 1.00 64.06 183 ALA A C 1
ATOM 1548 O O . ALA A 1 183 ? -33.063 3.779 44.280 1.00 64.06 183 ALA A O 1
ATOM 1549 N N . GLN A 1 184 ? -33.116 2.148 42.741 1.00 65.31 184 GLN A N 1
ATOM 1550 C CA . GLN A 1 184 ? -31.673 1.913 42.617 1.00 65.31 184 GLN A CA 1
ATOM 1551 C C . GLN A 1 184 ? -31.143 2.318 41.236 1.00 65.31 184 GLN A C 1
ATOM 1553 O O . GLN A 1 184 ? -30.005 2.001 40.907 1.00 65.31 184 GLN A O 1
ATOM 1558 N N . ARG A 1 185 ? -31.956 2.987 40.404 1.00 66.38 185 ARG A N 1
ATOM 1559 C CA . ARG A 1 185 ? -31.560 3.458 39.074 1.00 66.38 185 ARG A CA 1
ATOM 1560 C C . ARG A 1 185 ? -31.241 4.956 39.135 1.00 66.38 185 ARG A C 1
ATOM 1562 O O . ARG A 1 185 ? -32.166 5.772 39.140 1.00 66.38 185 ARG A O 1
ATOM 1569 N N . PRO A 1 186 ? -29.959 5.361 39.159 1.00 67.62 186 PRO A N 1
ATOM 1570 C CA . PRO A 1 186 ? -29.604 6.771 39.120 1.00 67.62 186 PRO A CA 1
ATOM 1571 C C . PRO A 1 186 ? -30.070 7.378 37.802 1.00 67.62 186 PRO A C 1
ATOM 1573 O O . PRO A 1 186 ? -29.913 6.779 36.733 1.00 67.62 186 PRO A O 1
ATOM 1576 N N . ARG A 1 187 ? -30.629 8.589 37.867 1.00 69.31 187 ARG A N 1
ATOM 1577 C CA . ARG A 1 187 ? -31.127 9.299 36.677 1.00 69.31 187 ARG A CA 1
ATOM 1578 C C . ARG A 1 187 ? -30.015 9.523 35.645 1.00 69.31 187 ARG A C 1
ATOM 1580 O O . ARG A 1 187 ? -30.261 9.392 34.449 1.00 69.31 187 ARG A O 1
ATOM 1587 N N . GLU A 1 188 ? -28.795 9.769 36.114 1.00 75.62 188 GLU A N 1
ATOM 1588 C CA . GLU A 1 188 ? -27.615 10.064 35.292 1.00 75.62 188 GLU A CA 1
ATOM 1589 C C . GLU A 1 188 ? -27.038 8.823 34.584 1.00 75.62 188 GLU A C 1
ATOM 1591 O O . GLU A 1 188 ? -26.393 8.939 33.541 1.00 75.62 188 GLU A O 1
ATOM 1596 N N . LEU A 1 189 ? -27.343 7.614 35.068 1.00 78.62 189 LEU A N 1
ATOM 1597 C CA . LEU A 1 189 ? -26.803 6.368 34.514 1.00 78.62 189 LEU A CA 1
ATOM 1598 C C . LEU A 1 189 ? -27.336 6.081 33.107 1.00 78.62 189 LEU A C 1
ATOM 1600 O O . LEU A 1 189 ? -26.595 5.672 32.216 1.00 78.62 189 LEU A O 1
ATOM 1604 N N . SER A 1 190 ? -28.619 6.374 32.886 1.00 75.88 190 SER A N 1
ATOM 1605 C CA . SER A 1 190 ? -29.253 6.260 31.568 1.00 75.88 190 SER A CA 1
ATOM 1606 C C . SER A 1 190 ? -28.647 7.227 30.542 1.00 75.88 190 SER A C 1
ATOM 1608 O O . SER A 1 190 ? -28.418 6.847 29.390 1.00 75.88 190 SER A O 1
ATOM 1610 N N . SER A 1 191 ? -28.313 8.455 30.961 1.00 81.44 191 SER A N 1
ATOM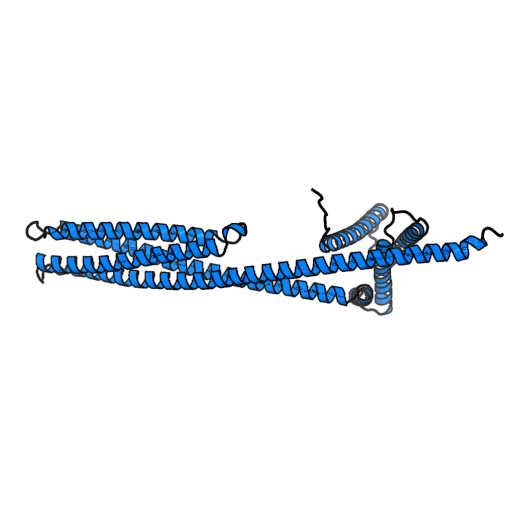 1611 C CA . SER A 1 191 ? -27.646 9.427 30.092 1.00 81.44 191 SER A CA 1
ATOM 1612 C C . SER A 1 191 ? -26.205 9.033 29.775 1.00 81.44 191 SER A C 1
ATOM 1614 O O . SER A 1 191 ? -25.804 9.162 28.621 1.00 81.44 191 SER A O 1
ATOM 1616 N N . LEU A 1 192 ? -25.454 8.496 30.745 1.00 80.88 192 LEU A N 1
ATOM 1617 C CA . LEU A 1 192 ? -24.073 8.042 30.541 1.00 80.88 192 LEU A CA 1
ATOM 1618 C C . LEU A 1 192 ? -23.995 6.849 29.577 1.00 80.88 192 LEU A C 1
ATOM 1620 O O . LEU A 1 192 ? -23.161 6.847 28.674 1.00 80.88 192 LEU A O 1
ATOM 1624 N N . LEU A 1 193 ? -24.906 5.878 29.701 1.00 80.12 193 LEU A N 1
ATOM 1625 C CA . LEU A 1 193 ? -25.008 4.755 28.760 1.00 80.12 193 LEU A CA 1
ATOM 1626 C C . LEU A 1 193 ? -25.364 5.223 27.345 1.00 80.12 193 LEU A C 1
ATOM 1628 O O . LEU A 1 193 ? -24.744 4.786 26.377 1.00 80.12 193 LEU A O 1
ATOM 1632 N N . THR A 1 194 ? -26.305 6.165 27.225 1.00 83.62 194 THR A N 1
ATOM 1633 C CA . THR A 1 194 ? -26.664 6.771 25.931 1.00 83.62 194 THR A CA 1
ATOM 1634 C C . THR A 1 194 ? -25.466 7.501 25.313 1.00 83.62 194 THR A C 1
ATOM 1636 O O . THR A 1 194 ? -25.234 7.407 24.109 1.00 83.62 194 THR A O 1
ATOM 1639 N N . HIS A 1 195 ? -24.662 8.191 26.128 1.00 83.62 195 HIS A N 1
ATOM 1640 C CA . HIS A 1 195 ? -23.437 8.849 25.669 1.00 83.62 195 HIS A CA 1
ATOM 1641 C C . HIS A 1 195 ? -22.388 7.839 25.187 1.00 83.62 195 HIS A C 1
ATOM 1643 O O . HIS A 1 195 ? -21.784 8.029 24.132 1.00 83.62 195 HIS A O 1
ATOM 1649 N N . LEU A 1 196 ? -22.207 6.734 25.916 1.00 80.38 196 LEU A N 1
ATOM 1650 C CA . LEU A 1 196 ? -21.279 5.667 25.541 1.00 80.38 196 LEU A CA 1
ATOM 1651 C C . LEU A 1 196 ? -21.711 4.955 24.246 1.00 80.38 196 LEU A C 1
ATOM 1653 O O . LEU A 1 196 ? -20.866 4.611 23.419 1.00 80.38 196 LEU A O 1
ATOM 1657 N N . GLU A 1 197 ? -23.016 4.746 24.043 1.00 82.62 197 GLU A N 1
ATOM 1658 C CA . GLU A 1 197 ? -23.565 4.227 22.783 1.00 82.62 197 GLU A CA 1
ATOM 1659 C C . GLU A 1 197 ? -23.289 5.169 21.606 1.00 82.62 197 GLU A C 1
ATOM 1661 O O . GLU A 1 197 ? -22.888 4.716 20.532 1.00 82.62 197 GLU A O 1
ATOM 1666 N N . GLU A 1 198 ? -23.464 6.474 21.804 1.00 85.69 198 GLU A N 1
ATOM 1667 C CA . GLU A 1 198 ? -23.219 7.476 20.768 1.00 85.69 198 GLU A CA 1
ATOM 1668 C C . GLU A 1 198 ? -21.724 7.568 20.410 1.00 85.69 198 GLU A C 1
ATOM 1670 O O . GLU A 1 198 ? -21.369 7.610 19.231 1.00 85.69 198 GLU A O 1
ATOM 1675 N N . GLU A 1 199 ? -20.824 7.491 21.395 1.00 81.19 199 GLU A N 1
ATOM 1676 C CA . GLU A 1 199 ? -19.377 7.401 21.150 1.00 81.19 199 GLU A CA 1
ATOM 1677 C C . GLU A 1 199 ? -19.002 6.098 20.416 1.00 81.19 199 GLU A C 1
ATOM 1679 O O . GLU A 1 199 ? -18.206 6.124 19.476 1.00 81.19 199 GLU A O 1
ATOM 1684 N N . ASN A 1 200 ? -19.634 4.966 20.747 1.00 79.94 200 ASN A N 1
ATOM 1685 C CA . ASN A 1 200 ? -19.484 3.711 19.997 1.00 79.94 200 ASN A CA 1
ATOM 1686 C C . ASN A 1 200 ? -20.010 3.810 18.551 1.00 79.94 200 ASN A C 1
ATOM 1688 O O . ASN A 1 200 ? -19.493 3.137 17.652 1.00 79.94 200 ASN A O 1
ATOM 1692 N N . ARG A 1 201 ? -21.048 4.615 18.291 1.00 82.69 201 ARG A N 1
ATOM 1693 C CA . ARG A 1 201 ? -21.522 4.906 16.926 1.00 82.69 201 ARG A CA 1
ATOM 1694 C C . ARG A 1 201 ? -20.504 5.715 16.144 1.00 82.69 201 ARG A C 1
ATOM 1696 O O . ARG A 1 201 ? -20.154 5.309 15.037 1.00 82.69 201 ARG A O 1
ATOM 1703 N N . ARG A 1 202 ? -19.988 6.787 16.747 1.00 83.81 202 ARG A N 1
ATOM 1704 C CA . ARG A 1 202 ? -18.944 7.639 16.161 1.00 83.81 202 ARG A CA 1
ATOM 1705 C C . ARG A 1 202 ? -17.689 6.840 15.827 1.00 83.81 202 ARG A C 1
ATOM 1707 O O . ARG A 1 202 ? -17.216 6.919 14.702 1.00 83.81 202 ARG A O 1
ATOM 1714 N N . LEU A 1 203 ? -17.205 6.007 16.751 1.00 80.69 203 LEU A N 1
ATOM 1715 C CA . LEU A 1 203 ? -16.040 5.147 16.519 1.00 80.69 203 LEU A CA 1
ATOM 1716 C C . LEU A 1 203 ? -16.213 4.232 15.301 1.00 80.69 203 LEU A C 1
ATOM 1718 O O . LEU A 1 203 ? -15.281 4.089 14.519 1.00 80.69 203 LEU A O 1
ATOM 1722 N N . SER A 1 204 ? -17.386 3.627 15.096 1.00 82.38 204 SER A N 1
ATOM 1723 C CA . SER A 1 204 ? -17.564 2.765 13.918 1.00 82.38 204 SER A CA 1
ATOM 1724 C C . SER A 1 204 ? -17.758 3.532 12.621 1.00 82.38 204 SER A C 1
ATOM 1726 O O . SER A 1 204 ? -17.412 2.994 11.576 1.00 82.38 204 SER A O 1
ATOM 1728 N N . ALA A 1 205 ? -18.298 4.752 12.670 1.00 85.38 205 ALA A N 1
ATOM 1729 C CA . ALA A 1 205 ? -18.331 5.617 11.496 1.00 85.38 205 ALA A CA 1
ATOM 1730 C C . ALA A 1 205 ? -16.899 5.952 11.051 1.00 85.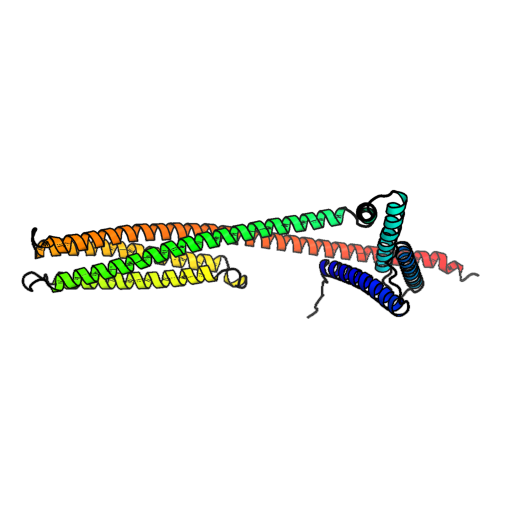38 205 ALA A C 1
ATOM 1732 O O . ALA A 1 205 ? -16.549 5.707 9.903 1.00 85.38 205 ALA A O 1
ATOM 1733 N N . GLU A 1 206 ? -16.044 6.375 11.987 1.00 83.56 206 GLU A N 1
ATOM 1734 C CA . GLU A 1 206 ? -14.624 6.642 11.720 1.00 83.56 206 GLU A CA 1
ATOM 1735 C C . GLU A 1 206 ? -13.888 5.389 11.214 1.00 83.56 206 GLU A C 1
ATOM 1737 O O . GLU A 1 206 ? -13.114 5.467 10.262 1.00 83.56 206 GLU A O 1
ATOM 1742 N N . MET A 1 207 ? -14.161 4.208 11.788 1.00 81.25 207 MET A N 1
ATOM 1743 C CA . MET A 1 207 ? -13.601 2.946 11.285 1.00 81.25 207 MET A CA 1
ATOM 1744 C C . MET A 1 207 ? -14.038 2.642 9.850 1.00 81.25 207 MET A C 1
ATOM 1746 O O . MET A 1 207 ? -13.207 2.220 9.054 1.00 81.25 207 MET A O 1
ATOM 1750 N N . ALA A 1 208 ? -15.302 2.878 9.491 1.00 83.06 208 ALA A N 1
ATOM 1751 C CA . ALA A 1 208 ? -15.772 2.674 8.120 1.00 83.06 208 ALA A CA 1
ATOM 1752 C C . ALA A 1 208 ? -15.052 3.600 7.126 1.00 83.06 208 ALA A C 1
ATOM 1754 O O . ALA A 1 208 ? -14.734 3.198 6.010 1.00 83.06 208 ALA A O 1
ATOM 1755 N N . GLU A 1 209 ? -14.727 4.825 7.536 1.00 83.88 209 GLU A N 1
ATOM 1756 C CA . GLU A 1 209 ? -13.955 5.734 6.693 1.00 83.88 209 GLU A CA 1
ATOM 1757 C C . GLU A 1 209 ? -12.462 5.355 6.604 1.00 83.88 209 GLU A C 1
ATOM 1759 O O . GLU A 1 209 ? -11.819 5.586 5.574 1.00 83.88 209 GLU A O 1
ATOM 1764 N N . VAL A 1 210 ? -11.892 4.752 7.655 1.00 79.00 210 VAL A N 1
ATOM 1765 C CA . VAL A 1 210 ? -10.551 4.140 7.603 1.00 79.00 210 VAL A CA 1
ATOM 1766 C C . VAL A 1 210 ? -10.545 2.943 6.648 1.00 79.00 210 VAL A C 1
ATOM 1768 O O . VAL A 1 210 ? -9.628 2.844 5.836 1.00 79.00 210 VAL A O 1
ATOM 1771 N N . GLU A 1 211 ? -11.577 2.095 6.682 1.00 81.69 211 GLU A N 1
ATOM 1772 C CA . GLU A 1 211 ? -11.770 0.968 5.753 1.00 81.69 211 GLU A CA 1
ATOM 1773 C C . GLU A 1 211 ? -11.831 1.452 4.304 1.00 81.69 211 GLU A C 1
ATOM 1775 O O . GLU A 1 211 ? -11.105 0.951 3.451 1.00 81.69 211 GLU A O 1
ATOM 1780 N N . GLU A 1 212 ? -12.619 2.495 4.034 1.00 83.56 212 GLU A N 1
ATOM 1781 C CA . GLU A 1 212 ? -12.712 3.083 2.699 1.00 83.56 212 GLU A CA 1
ATOM 1782 C C . GLU A 1 212 ? -11.359 3.634 2.222 1.00 83.56 212 GLU A C 1
ATOM 1784 O O . GLU A 1 212 ? -10.969 3.458 1.066 1.00 83.56 212 GLU A O 1
ATOM 1789 N N . THR A 1 213 ? -10.614 4.293 3.113 1.00 77.50 213 THR A N 1
ATOM 1790 C CA . THR A 1 213 ? -9.289 4.832 2.782 1.00 77.50 213 THR A CA 1
ATOM 1791 C C . THR A 1 213 ? -8.285 3.704 2.524 1.00 77.50 213 THR A C 1
ATOM 1793 O O . THR A 1 213 ? -7.501 3.789 1.578 1.00 77.50 213 THR A O 1
ATOM 1796 N N . LEU A 1 214 ? -8.342 2.623 3.307 1.00 77.06 214 LEU A N 1
ATOM 1797 C CA . LEU A 1 214 ? -7.517 1.431 3.124 1.00 77.06 214 LEU A CA 1
ATOM 1798 C C . LEU A 1 214 ? -7.830 0.728 1.800 1.00 77.06 214 LEU A C 1
ATOM 1800 O O . LEU A 1 214 ? -6.910 0.398 1.055 1.00 77.06 214 LEU A O 1
ATOM 1804 N N . ASP A 1 215 ? -9.106 0.568 1.461 1.00 75.94 215 ASP A N 1
ATOM 1805 C CA . ASP A 1 215 ? -9.540 -0.007 0.190 1.00 75.94 215 ASP A CA 1
ATOM 1806 C C . ASP A 1 215 ? -9.046 0.814 -1.001 1.00 75.94 215 ASP A C 1
ATOM 1808 O O . ASP A 1 215 ? -8.605 0.246 -2.001 1.00 75.94 215 ASP A O 1
ATOM 1812 N N . ARG A 1 216 ? -9.056 2.149 -0.904 1.00 75.56 216 ARG A N 1
ATOM 1813 C CA . ARG A 1 216 ? -8.457 3.014 -1.932 1.00 75.56 216 ARG A CA 1
ATOM 1814 C C . ARG A 1 216 ? -6.948 2.793 -2.043 1.00 75.56 216 ARG A C 1
ATOM 1816 O O . ARG A 1 216 ? -6.443 2.713 -3.157 1.00 75.56 216 ARG A O 1
ATOM 1823 N N . MET A 1 217 ? -6.234 2.645 -0.924 1.00 69.62 217 MET A N 1
ATOM 1824 C CA . MET A 1 217 ? -4.789 2.364 -0.918 1.00 69.62 217 MET A CA 1
ATOM 1825 C C . MET A 1 217 ? -4.447 0.964 -1.456 1.00 69.62 217 MET A C 1
ATOM 1827 O O . MET A 1 217 ? -3.405 0.804 -2.087 1.00 69.62 217 MET A O 1
ATOM 1831 N N . LEU A 1 218 ? -5.318 -0.030 -1.246 1.00 67.75 218 LEU A N 1
ATOM 1832 C CA . LEU A 1 218 ? -5.183 -1.399 -1.760 1.00 67.75 218 LEU A CA 1
ATOM 1833 C C . LEU A 1 218 ? -5.524 -1.501 -3.251 1.00 67.75 218 LEU A C 1
ATOM 1835 O O . LEU A 1 218 ? -4.831 -2.184 -4.002 1.00 67.75 218 LEU A O 1
ATOM 1839 N N . ARG A 1 219 ? -6.581 -0.809 -3.694 1.00 65.00 219 ARG A N 1
ATOM 1840 C CA . ARG A 1 219 ? -6.962 -0.714 -5.114 1.00 65.00 219 ARG A CA 1
ATOM 1841 C C . ARG A 1 219 ? -5.984 0.116 -5.929 1.00 65.00 219 ARG A C 1
ATOM 1843 O O . ARG A 1 219 ? -5.935 -0.053 -7.140 1.00 65.00 219 ARG A O 1
ATOM 1850 N N . ALA A 1 220 ? -5.161 0.931 -5.275 1.00 56.59 220 ALA A N 1
ATOM 1851 C CA . ALA A 1 220 ? -4.009 1.604 -5.863 1.00 56.59 220 ALA A CA 1
ATOM 1852 C C . ALA A 1 220 ? -2.850 0.645 -6.242 1.00 56.59 220 ALA A C 1
ATOM 1854 O O . ALA A 1 220 ? -1.677 1.009 -6.178 1.00 56.59 220 ALA A O 1
ATOM 1855 N N . GLY A 1 221 ? -3.176 -0.602 -6.590 1.00 49.84 221 GLY A N 1
ATOM 1856 C CA . GLY A 1 221 ? -2.273 -1.589 -7.169 1.00 49.84 221 GLY A CA 1
ATOM 1857 C C . GLY A 1 221 ? -2.041 -1.369 -8.677 1.00 49.84 221 GLY A C 1
ATOM 1858 O O . GLY A 1 221 ? -2.423 -0.331 -9.215 1.00 49.84 221 GLY A O 1
ATOM 1859 N N . PRO A 1 222 ? -1.425 -2.344 -9.374 1.00 45.34 222 PRO A N 1
ATOM 1860 C CA . PRO A 1 222 ? -0.788 -2.181 -10.693 1.00 45.34 222 PRO A CA 1
ATOM 1861 C C . PRO A 1 222 ? -1.717 -1.853 -11.880 1.00 45.34 222 PRO A C 1
ATOM 1863 O O . PRO A 1 222 ? -1.223 -1.711 -12.996 1.00 45.34 222 PRO A O 1
ATOM 1866 N N . ASP A 1 223 ? -3.028 -1.727 -11.662 1.00 40.00 223 ASP A N 1
ATOM 1867 C CA . ASP A 1 223 ? -4.039 -1.528 -12.711 1.00 40.00 223 ASP A CA 1
ATOM 1868 C C . ASP A 1 223 ? -4.432 -0.052 -12.940 1.00 40.00 223 ASP A C 1
ATOM 1870 O O . ASP A 1 223 ? -5.293 0.228 -13.776 1.00 40.00 223 ASP A O 1
ATOM 1874 N N . LEU A 1 224 ? -3.830 0.906 -12.223 1.00 42.34 224 LEU A N 1
ATOM 1875 C CA . LEU A 1 224 ? -4.103 2.340 -12.397 1.00 42.34 224 LEU A CA 1
ATOM 1876 C C . LEU A 1 224 ? -3.032 3.031 -13.242 1.00 42.34 224 LEU A C 1
ATOM 1878 O O . LEU A 1 224 ? -1.840 2.740 -13.128 1.00 42.34 224 LEU A O 1
ATOM 1882 N N . GLU A 1 225 ? -3.467 3.975 -14.080 1.00 41.66 225 GLU A N 1
ATOM 1883 C CA . GLU A 1 225 ? -2.545 4.822 -14.830 1.00 41.66 225 GLU A CA 1
ATOM 1884 C C . GLU A 1 225 ? -1.589 5.561 -13.870 1.00 41.66 225 GLU A C 1
ATOM 1886 O O . GLU A 1 225 ? -2.007 5.975 -12.782 1.00 41.66 225 GLU A O 1
ATOM 1891 N N . PRO A 1 226 ? -0.317 5.785 -14.262 1.00 46.78 226 PRO A N 1
ATOM 1892 C CA . PRO A 1 226 ? 0.699 6.444 -13.431 1.00 46.78 226 PRO A CA 1
ATOM 1893 C C . PRO A 1 226 ? 0.278 7.802 -12.835 1.00 46.78 226 PRO A C 1
ATOM 1895 O O . PRO A 1 226 ? 0.886 8.267 -11.873 1.00 46.78 226 PRO A O 1
ATOM 1898 N N . SER A 1 227 ? -0.758 8.451 -13.381 1.00 45.59 227 SER A N 1
ATOM 1899 C CA . SER A 1 227 ? -1.270 9.745 -12.921 1.00 45.59 227 SER A CA 1
ATOM 1900 C C . SER A 1 227 ? -2.024 9.700 -11.589 1.00 45.59 227 SER A C 1
ATOM 1902 O O . SER A 1 227 ? -2.034 10.702 -10.875 1.00 45.59 227 SER A O 1
ATOM 1904 N N . ASP A 1 228 ? -2.637 8.569 -11.227 1.00 49.34 228 ASP A N 1
ATOM 1905 C CA . ASP A 1 228 ? -3.520 8.499 -10.051 1.00 49.34 228 ASP A CA 1
ATOM 1906 C C . ASP A 1 228 ? -2.752 8.220 -8.746 1.00 49.34 228 ASP A C 1
ATOM 1908 O O . ASP A 1 228 ? -3.253 8.471 -7.647 1.00 49.34 228 ASP A O 1
ATOM 1912 N N . LEU A 1 229 ? -1.489 7.804 -8.862 1.00 55.50 229 LEU A N 1
ATOM 1913 C CA . LEU A 1 229 ? -0.573 7.445 -7.774 1.00 55.50 229 LEU A CA 1
ATOM 1914 C C . LEU A 1 229 ? 0.603 8.417 -7.633 1.00 55.50 229 LEU A C 1
ATOM 1916 O O . LEU A 1 229 ? 1.697 8.031 -7.220 1.00 55.50 229 LEU A O 1
ATOM 1920 N N . SER A 1 230 ? 0.383 9.697 -7.935 1.00 61.06 230 SER A N 1
ATOM 1921 C CA . SER A 1 230 ? 1.380 10.719 -7.629 1.00 61.06 230 SER A CA 1
ATOM 1922 C C . SER A 1 230 ? 1.742 10.688 -6.134 1.00 61.06 230 SER A C 1
ATOM 1924 O O . SER A 1 230 ? 0.921 10.370 -5.264 1.00 61.06 230 SER A O 1
ATOM 1926 N N . GLN A 1 231 ? 2.988 11.050 -5.819 1.00 63.09 231 GLN A N 1
ATOM 1927 C CA . GLN A 1 231 ? 3.460 11.210 -4.441 1.00 63.09 231 GLN A CA 1
ATOM 1928 C C . GLN A 1 231 ? 2.516 12.086 -3.601 1.00 63.09 231 GLN A C 1
ATOM 1930 O O . GLN A 1 231 ? 2.314 11.814 -2.416 1.00 63.09 231 GLN A O 1
ATOM 1935 N N . GLU A 1 232 ? 1.890 13.087 -4.222 1.00 63.84 232 GLU A N 1
ATOM 1936 C CA . GLU A 1 232 ? 0.903 13.963 -3.590 1.00 63.84 232 GLU A CA 1
ATOM 1937 C C . GLU A 1 232 ? -0.390 13.221 -3.220 1.00 63.84 232 GLU A C 1
ATOM 1939 O O . GLU A 1 232 ? -0.847 13.338 -2.082 1.00 63.84 232 GLU A O 1
ATOM 1944 N N . ASN A 1 233 ? -0.939 12.397 -4.119 1.00 69.00 233 ASN A N 1
ATOM 1945 C CA . ASN A 1 233 ? -2.173 11.643 -3.869 1.00 69.00 233 ASN A CA 1
ATOM 1946 C C . ASN A 1 233 ? -1.993 10.610 -2.753 1.00 69.00 233 ASN A C 1
ATOM 1948 O O . ASN A 1 233 ? -2.818 10.515 -1.841 1.00 69.00 233 ASN A O 1
ATOM 1952 N N . PHE A 1 234 ? -0.892 9.855 -2.782 1.00 69.44 234 PHE A N 1
ATOM 1953 C CA . PHE A 1 234 ? -0.621 8.866 -1.742 1.00 69.44 234 PHE A CA 1
ATOM 1954 C C . PHE A 1 234 ? -0.340 9.526 -0.383 1.00 69.44 234 PHE A C 1
ATOM 1956 O O . PHE A 1 234 ? -0.873 9.095 0.644 1.00 69.44 234 PHE A O 1
ATOM 1963 N N . SER A 1 235 ? 0.450 10.606 -0.368 1.00 70.50 235 SER A N 1
ATOM 1964 C CA . SER A 1 235 ? 0.704 11.378 0.852 1.00 70.50 235 SER A CA 1
ATOM 1965 C C . SER A 1 235 ? -0.594 11.936 1.439 1.00 70.50 235 SER A C 1
ATOM 1967 O O . SER A 1 235 ? -0.757 11.933 2.660 1.00 70.50 235 SER A O 1
ATOM 1969 N N . ALA A 1 236 ? -1.538 12.375 0.603 1.00 77.06 236 ALA A N 1
ATOM 1970 C CA . ALA A 1 236 ? -2.845 12.846 1.051 1.00 77.06 236 ALA A CA 1
ATOM 1971 C C . ALA A 1 236 ? -3.689 11.718 1.672 1.00 77.06 236 ALA A C 1
ATOM 1973 O O . ALA A 1 236 ? -4.260 11.910 2.747 1.00 77.06 236 ALA A O 1
ATOM 1974 N N . LEU A 1 237 ? -3.722 10.532 1.051 1.00 76.69 237 LEU A N 1
ATOM 1975 C CA . LEU A 1 237 ? -4.437 9.359 1.574 1.00 76.69 237 LEU A CA 1
ATOM 1976 C C . LEU A 1 237 ? -3.871 8.882 2.918 1.00 76.69 237 LEU A C 1
ATOM 1978 O O . LEU A 1 237 ? -4.627 8.705 3.873 1.00 76.69 237 LEU A O 1
ATOM 1982 N N . SER A 1 238 ? -2.547 8.740 3.029 1.00 77.50 238 SER A N 1
ATOM 1983 C CA . SER A 1 238 ? -1.899 8.348 4.288 1.00 77.50 238 SER A CA 1
ATOM 1984 C C . SER A 1 238 ? -2.101 9.401 5.387 1.00 77.50 238 SER A C 1
ATOM 1986 O O . SER A 1 238 ? -2.430 9.054 6.525 1.00 77.50 238 SER A O 1
ATOM 1988 N N . SER A 1 239 ? -2.004 10.692 5.045 1.00 80.31 239 SER A N 1
ATOM 1989 C CA . SER A 1 239 ? -2.255 11.792 5.991 1.00 80.31 239 SER A CA 1
ATOM 1990 C C . SER A 1 239 ? -3.704 11.810 6.480 1.00 80.31 239 SER A C 1
ATOM 1992 O O . SER A 1 239 ? -3.951 12.009 7.670 1.00 80.31 239 SER A O 1
ATOM 1994 N N . SER A 1 240 ? -4.665 11.563 5.584 1.00 82.56 240 SER A N 1
ATOM 1995 C CA . SER A 1 240 ? -6.081 11.421 5.937 1.00 82.56 240 SER A CA 1
ATOM 1996 C C . SER A 1 240 ? -6.297 10.241 6.887 1.00 82.56 240 SER A C 1
ATOM 1998 O O . SER A 1 240 ? -6.927 10.407 7.930 1.00 82.56 240 SER A O 1
ATOM 2000 N N . MET A 1 241 ? -5.706 9.079 6.595 1.00 81.56 241 MET A N 1
ATOM 2001 C CA . MET A 1 241 ? -5.777 7.913 7.477 1.00 81.56 241 MET A CA 1
ATOM 2002 C C . MET A 1 241 ? -5.159 8.202 8.854 1.00 81.56 241 MET A C 1
ATOM 2004 O O . MET A 1 241 ? -5.751 7.860 9.875 1.00 81.56 241 MET A O 1
ATOM 2008 N N . GLY A 1 242 ? -4.023 8.906 8.909 1.00 79.31 242 GLY A N 1
ATOM 2009 C CA . GLY A 1 242 ? -3.393 9.323 10.166 1.00 79.31 242 GLY A CA 1
ATOM 2010 C C . GLY A 1 242 ? -4.279 10.257 10.997 1.00 79.31 242 GLY A C 1
ATOM 2011 O O . GLY A 1 242 ? -4.399 10.088 12.209 1.00 79.31 242 GLY A O 1
ATOM 2012 N N . GLN A 1 243 ? -4.968 11.204 10.355 1.00 84.25 243 GLN A N 1
ATOM 2013 C CA . GLN A 1 243 ? -5.938 12.068 11.035 1.00 84.25 243 GLN A CA 1
ATOM 2014 C C . GLN A 1 243 ? -7.117 11.276 11.614 1.00 84.25 243 GLN A C 1
ATOM 2016 O O . GLN A 1 243 ? -7.507 11.528 12.754 1.00 84.25 243 GLN A O 1
ATOM 2021 N N . ARG A 1 244 ? -7.653 10.298 10.876 1.00 82.19 244 ARG A N 1
ATOM 2022 C CA . ARG A 1 244 ? -8.754 9.440 11.349 1.00 82.19 244 ARG A CA 1
ATOM 2023 C C . ARG A 1 244 ? -8.333 8.567 12.534 1.00 82.19 244 ARG A C 1
ATOM 2025 O O . ARG A 1 244 ? -9.047 8.497 13.532 1.00 82.19 244 ARG A O 1
ATOM 2032 N N . LEU A 1 245 ? -7.133 7.982 12.490 1.00 80.88 245 LEU A N 1
ATOM 2033 C CA . LEU A 1 245 ? -6.573 7.226 13.620 1.00 80.88 245 LEU A CA 1
ATOM 2034 C C . LEU A 1 245 ? -6.409 8.107 14.875 1.00 80.88 245 LEU A C 1
ATOM 2036 O O . LEU A 1 245 ? -6.773 7.691 15.977 1.00 80.88 245 LEU A O 1
ATOM 2040 N N . LEU A 1 246 ? -5.996 9.370 14.712 1.00 81.75 246 LEU A N 1
ATOM 2041 C CA . LEU A 1 246 ? -5.940 10.337 15.816 1.00 81.75 246 LEU A CA 1
ATOM 2042 C C . LEU A 1 246 ? -7.324 10.666 16.400 1.00 81.75 246 LEU A C 1
ATOM 2044 O O . LEU A 1 246 ? -7.446 10.866 17.613 1.00 81.75 246 LEU A O 1
ATOM 2048 N N . VAL A 1 247 ? -8.370 10.740 15.569 1.00 82.75 247 VAL A N 1
ATOM 2049 C CA . VAL A 1 247 ? -9.754 10.925 16.040 1.00 82.75 247 VAL A CA 1
ATOM 2050 C C . VAL A 1 247 ? -10.208 9.706 16.841 1.00 82.75 247 VAL A C 1
ATOM 2052 O O . VAL A 1 247 ? -10.694 9.873 17.962 1.00 82.75 247 VAL A O 1
ATOM 2055 N N . LEU A 1 248 ? -9.960 8.492 16.337 1.00 80.81 248 LEU A N 1
ATOM 2056 C CA . LEU A 1 248 ? -10.230 7.246 17.061 1.00 80.81 248 LEU A CA 1
ATOM 2057 C C . LEU A 1 248 ? -9.554 7.261 18.439 1.00 80.81 248 LEU A C 1
ATOM 2059 O O . LEU A 1 248 ? -10.216 7.072 19.461 1.00 80.81 248 LEU A O 1
ATOM 2063 N N . ARG A 1 249 ? -8.262 7.604 18.498 1.00 79.94 249 ARG A N 1
ATOM 2064 C CA . ARG A 1 249 ? -7.496 7.732 19.747 1.00 79.94 249 ARG A CA 1
ATOM 2065 C C . ARG A 1 249 ? -8.131 8.693 20.757 1.00 79.94 249 ARG A C 1
ATOM 2067 O O . ARG A 1 249 ? -8.164 8.389 21.952 1.00 79.94 249 ARG A O 1
ATOM 2074 N N . ARG A 1 250 ? -8.637 9.844 20.304 1.00 82.31 250 ARG A N 1
ATOM 2075 C CA . ARG A 1 250 ? -9.331 10.816 21.170 1.00 82.31 250 ARG A CA 1
ATOM 2076 C C . ARG A 1 250 ? -10.657 10.268 21.692 1.00 82.31 250 ARG A C 1
ATOM 2078 O O . ARG A 1 250 ? -10.946 10.436 22.875 1.00 82.31 250 ARG A O 1
ATOM 2085 N N . ASN A 1 251 ? -11.426 9.586 20.850 1.00 78.25 251 ASN A N 1
ATOM 2086 C CA . ASN A 1 251 ? -12.703 8.994 21.249 1.00 78.25 251 ASN A CA 1
ATOM 2087 C C . ASN A 1 251 ? -12.505 7.879 22.299 1.00 78.25 251 ASN A C 1
ATOM 2089 O O . ASN A 1 251 ? -13.264 7.810 23.263 1.00 78.25 251 ASN A O 1
ATOM 2093 N N . TYR A 1 252 ? -11.423 7.089 22.235 1.00 75.56 252 TYR A N 1
ATOM 2094 C CA . TYR A 1 252 ? -11.106 6.119 23.302 1.00 75.56 252 TYR A CA 1
ATOM 2095 C C . TYR A 1 252 ? -10.742 6.757 24.643 1.00 75.56 252 TYR A C 1
ATOM 2097 O O . TYR A 1 252 ? -10.991 6.160 25.693 1.00 75.56 252 TYR A O 1
ATOM 2105 N N . ALA A 1 253 ? -10.119 7.939 24.634 1.00 77.81 253 ALA A N 1
ATOM 2106 C CA . ALA A 1 253 ? -9.841 8.664 25.872 1.00 77.81 253 ALA A CA 1
ATOM 2107 C C . ALA A 1 253 ? -11.153 9.081 26.555 1.00 77.81 253 ALA A C 1
ATOM 2109 O O . ALA A 1 253 ? -11.304 8.863 27.754 1.00 77.81 253 ALA A O 1
ATOM 2110 N N . ARG A 1 254 ? -12.134 9.552 25.773 1.00 81.56 254 ARG A N 1
ATOM 2111 C CA . ARG A 1 254 ? -13.482 9.878 26.267 1.00 81.56 254 ARG A CA 1
ATOM 2112 C C . ARG A 1 254 ? -14.236 8.648 26.765 1.00 81.56 254 ARG A C 1
ATOM 2114 O O . ARG A 1 254 ? -14.864 8.704 27.815 1.00 81.56 254 ARG A O 1
ATOM 2121 N N . GLN A 1 255 ? -14.137 7.510 26.072 1.00 77.38 255 GLN A N 1
ATOM 2122 C CA . GLN A 1 255 ? -14.721 6.258 26.568 1.00 77.38 255 GLN A CA 1
ATOM 2123 C C . GLN A 1 255 ? -14.134 5.826 27.916 1.00 77.38 255 GLN A C 1
ATOM 2125 O O . GLN A 1 255 ? -14.867 5.312 28.753 1.00 77.38 255 GLN A O 1
ATOM 2130 N N . ALA A 1 256 ? -12.837 6.049 28.151 1.00 80.38 256 ALA A N 1
ATOM 2131 C CA . ALA A 1 256 ? -12.210 5.736 29.435 1.00 80.38 256 ALA A CA 1
ATOM 2132 C C . ALA A 1 256 ? -12.784 6.585 30.580 1.00 80.38 256 ALA A C 1
ATOM 2134 O O . ALA A 1 256 ? -12.964 6.087 31.689 1.00 80.38 256 ALA A O 1
ATOM 2135 N N . GLU A 1 257 ? -13.065 7.861 30.313 1.00 83.81 257 GLU A N 1
ATOM 2136 C CA . GLU A 1 257 ? -13.713 8.764 31.269 1.00 83.81 257 GLU A CA 1
ATOM 2137 C C . GLU A 1 257 ? -15.148 8.302 31.558 1.00 83.81 257 GLU A C 1
ATOM 2139 O O . GLU A 1 257 ? -15.494 8.093 32.719 1.00 83.81 257 GLU A O 1
ATOM 2144 N N . LEU A 1 258 ? -15.928 7.994 30.515 1.00 81.88 258 LEU A N 1
ATOM 2145 C CA . LEU A 1 258 ? -17.306 7.503 30.646 1.00 81.88 258 LEU A CA 1
ATOM 2146 C C . LEU A 1 258 ? -17.406 6.167 31.400 1.00 81.88 258 LEU A C 1
ATOM 2148 O O . LEU A 1 258 ? -18.298 5.998 32.227 1.00 81.88 258 LEU A O 1
ATOM 2152 N N . ILE A 1 259 ? -16.501 5.214 31.150 1.00 80.19 259 ILE A N 1
ATOM 2153 C CA . ILE A 1 259 ? -16.480 3.926 31.867 1.00 80.19 259 ILE A CA 1
ATOM 2154 C C . ILE A 1 259 ? -16.183 4.143 33.356 1.00 80.19 259 ILE A C 1
ATOM 2156 O O . ILE A 1 259 ? -16.830 3.525 34.203 1.00 80.19 259 ILE A O 1
ATOM 2160 N N . ARG A 1 260 ? -15.259 5.052 33.697 1.00 82.62 260 ARG A N 1
ATOM 2161 C CA . ARG A 1 260 ? -14.964 5.399 35.099 1.00 82.62 260 ARG A CA 1
ATOM 2162 C C . ARG A 1 260 ? -16.148 6.076 35.783 1.00 82.62 260 ARG A C 1
ATOM 2164 O O . ARG A 1 260 ? -16.447 5.743 36.927 1.00 82.62 260 ARG A O 1
ATOM 2171 N N . GLU A 1 261 ? -16.827 6.989 35.094 1.00 83.50 261 GLU A N 1
ATOM 2172 C CA . GLU A 1 261 ? -18.038 7.645 35.601 1.00 83.50 261 GLU A CA 1
ATOM 2173 C C . GLU A 1 261 ? -19.177 6.640 35.818 1.00 83.50 261 GLU A C 1
ATOM 2175 O O . GLU A 1 261 ? -19.800 6.636 36.881 1.00 83.50 261 GLU A O 1
ATOM 2180 N N . LEU A 1 262 ? -19.395 5.722 34.869 1.00 80.69 262 LEU A N 1
ATOM 2181 C CA . LEU A 1 262 ? -20.356 4.624 35.006 1.00 80.69 262 LEU A CA 1
ATOM 2182 C C . LEU A 1 262 ? -20.022 3.724 36.197 1.00 80.69 262 LEU A C 1
ATOM 2184 O O . LEU A 1 262 ? -20.918 3.353 36.952 1.00 80.69 262 LEU A O 1
ATOM 2188 N N . GLN A 1 263 ? -18.744 3.397 36.396 1.00 80.94 263 GLN A N 1
ATOM 2189 C CA . GLN A 1 263 ? -18.296 2.576 37.518 1.00 80.94 263 GLN A CA 1
ATOM 2190 C C . GLN A 1 263 ? -18.539 3.265 38.867 1.00 80.94 263 GLN A C 1
ATOM 2192 O O . GLN A 1 263 ? -18.987 2.606 39.806 1.00 80.94 263 GLN A O 1
ATOM 2197 N N . ALA A 1 264 ? -18.294 4.575 38.960 1.00 81.06 264 ALA A N 1
ATOM 2198 C CA . ALA A 1 264 ? -18.561 5.358 40.165 1.00 81.06 264 ALA A CA 1
ATOM 2199 C C . ALA A 1 264 ? -20.067 5.426 40.478 1.00 81.06 264 ALA A C 1
ATOM 2201 O O . ALA A 1 264 ? -20.480 5.114 41.594 1.00 81.06 264 ALA A O 1
ATOM 2202 N N . GLN A 1 265 ? -20.893 5.734 39.475 1.00 79.62 265 GLN A N 1
ATOM 2203 C CA . GLN A 1 265 ? -22.351 5.820 39.614 1.00 79.62 265 GLN A CA 1
ATOM 2204 C C . GLN A 1 265 ? -22.986 4.463 39.963 1.00 79.62 265 GLN A C 1
ATOM 2206 O O . GLN A 1 265 ? -23.896 4.396 40.785 1.00 79.62 265 GLN A O 1
ATOM 2211 N N . LEU A 1 266 ? -22.488 3.357 39.397 1.00 75.12 266 LEU A N 1
ATOM 2212 C CA . LEU A 1 266 ? -22.942 2.004 39.746 1.00 75.12 266 LEU A CA 1
ATOM 2213 C C . LEU A 1 266 ? -22.568 1.613 41.181 1.00 75.12 266 LEU A C 1
ATOM 2215 O O . LEU A 1 266 ? -23.377 0.984 41.868 1.00 75.12 266 LEU A O 1
ATOM 2219 N N . GLN A 1 267 ? -21.372 1.990 41.648 1.00 73.88 267 GLN A N 1
ATOM 2220 C CA . GLN A 1 267 ? -20.957 1.780 43.040 1.00 73.88 267 GLN A CA 1
ATOM 2221 C C . GLN A 1 267 ? -21.827 2.573 44.021 1.00 73.88 267 GLN A C 1
ATOM 2223 O O . GLN A 1 267 ? -22.217 2.033 45.057 1.00 73.88 267 GLN A O 1
ATOM 2228 N N . GLU A 1 268 ? -22.171 3.815 43.681 1.00 75.62 268 GLU A N 1
ATOM 2229 C CA . GLU A 1 268 ? -23.064 4.656 44.482 1.00 75.62 268 GLU A CA 1
ATOM 2230 C C . GLU A 1 268 ? -24.496 4.092 44.532 1.00 75.62 268 GLU A C 1
ATOM 2232 O O . GLU A 1 268 ? -25.116 4.058 45.593 1.00 75.62 268 GLU A O 1
ATOM 2237 N N . ALA A 1 269 ? -24.999 3.573 43.408 1.00 67.62 269 ALA A N 1
ATOM 2238 C CA . ALA A 1 269 ? -26.371 3.082 43.274 1.00 67.62 269 ALA A CA 1
ATOM 2239 C C . ALA A 1 269 ? -26.652 1.731 43.950 1.00 67.62 269 ALA A C 1
ATOM 2241 O O . ALA A 1 269 ? -27.760 1.495 44.433 1.00 67.62 269 ALA A O 1
ATOM 2242 N N . THR A 1 270 ? -25.676 0.818 43.937 1.00 65.31 270 THR A N 1
ATOM 2243 C CA . THR A 1 270 ? -25.885 -0.592 44.326 1.00 65.31 270 THR A CA 1
ATOM 2244 C C . THR A 1 270 ? -25.134 -1.005 45.596 1.00 65.31 270 THR A C 1
ATOM 2246 O O . THR A 1 270 ? -25.331 -2.118 46.092 1.00 65.31 270 THR A O 1
ATOM 2249 N N . GLY A 1 271 ? -24.304 -0.119 46.160 1.00 62.84 271 GLY A N 1
ATOM 2250 C CA . GLY A 1 271 ? -23.431 -0.444 47.288 1.00 62.84 271 GLY A CA 1
ATOM 2251 C C . GLY A 1 271 ? -22.380 -1.512 46.939 1.00 62.84 271 GLY A C 1
ATOM 2252 O O . GLY A 1 271 ? -22.236 -1.943 45.797 1.00 62.84 271 GLY A O 1
ATOM 2253 N N . LEU A 1 272 ? -21.605 -1.968 47.927 1.00 56.97 272 LEU A N 1
ATOM 2254 C CA . LEU A 1 272 ? -20.483 -2.891 47.683 1.00 56.97 272 LEU A CA 1
ATOM 2255 C C . LEU A 1 272 ? -20.912 -4.315 47.265 1.00 56.97 272 LEU A C 1
ATOM 2257 O O . LEU A 1 272 ? -20.159 -4.973 46.551 1.00 56.97 272 LEU A O 1
ATOM 2261 N N . ASP A 1 273 ? -22.110 -4.771 47.648 1.00 55.94 273 ASP A N 1
ATOM 2262 C CA . ASP A 1 273 ? -22.548 -6.166 47.453 1.00 55.94 273 ASP A CA 1
ATOM 2263 C C . ASP A 1 273 ? -23.408 -6.393 46.190 1.00 55.94 273 ASP A C 1
ATOM 2265 O O . ASP A 1 273 ? -23.413 -7.497 45.644 1.00 55.94 273 ASP A O 1
ATOM 2269 N N . GLY A 1 274 ? -24.092 -5.361 45.674 1.00 57.94 274 GLY A N 1
ATOM 2270 C CA . GLY A 1 274 ? -24.931 -5.437 44.463 1.00 57.94 274 GLY A CA 1
ATOM 2271 C C . GLY A 1 274 ? -24.182 -5.222 43.140 1.00 57.94 274 GLY A C 1
ATOM 2272 O O . GLY A 1 274 ? -24.752 -5.412 42.067 1.00 57.94 274 GLY A O 1
ATOM 2273 N N . THR A 1 275 ? -22.896 -4.857 43.200 1.00 63.72 275 THR A N 1
ATOM 2274 C CA . THR A 1 275 ? -22.087 -4.475 42.028 1.00 63.72 275 THR A CA 1
ATOM 2275 C C . THR A 1 275 ? -21.486 -5.644 41.251 1.00 63.72 275 THR A C 1
ATOM 2277 O O . THR A 1 275 ? -21.049 -5.418 40.130 1.00 63.72 275 THR A O 1
ATOM 2280 N N . ARG A 1 276 ? -21.433 -6.878 41.781 1.00 67.12 276 ARG A N 1
ATOM 2281 C CA . ARG A 1 276 ? -20.707 -8.007 41.142 1.00 67.12 276 ARG A CA 1
ATOM 2282 C C . ARG A 1 276 ? -20.989 -8.208 39.640 1.00 67.12 276 ARG A C 1
ATOM 2284 O O . ARG A 1 276 ? -20.025 -8.165 38.881 1.00 67.12 276 ARG A O 1
ATOM 2291 N N . PRO A 1 277 ? -22.249 -8.351 39.184 1.00 69.50 277 PRO A N 1
ATOM 2292 C CA . PRO A 1 277 ? -22.532 -8.560 37.760 1.00 69.50 277 PRO A CA 1
ATOM 2293 C C . PRO A 1 277 ? -22.200 -7.334 36.894 1.00 69.50 277 PRO A C 1
ATOM 2295 O O . PRO A 1 277 ? -21.850 -7.475 35.728 1.00 69.50 277 PRO A O 1
ATOM 2298 N N . PHE A 1 278 ? -22.264 -6.124 37.455 1.00 73.44 278 PHE A N 1
ATOM 2299 C CA . PHE A 1 278 ? -21.879 -4.895 36.755 1.00 73.44 278 PHE A CA 1
ATOM 2300 C C . PHE A 1 278 ? -20.365 -4.703 36.711 1.00 73.44 278 PHE A C 1
ATOM 2302 O O . PHE A 1 278 ? -19.836 -4.170 35.741 1.00 73.44 278 PHE A O 1
ATOM 2309 N N . ARG A 1 279 ? -19.665 -5.146 37.759 1.00 75.19 279 ARG A N 1
ATOM 2310 C CA . ARG A 1 279 ? -18.212 -5.072 37.872 1.00 75.19 279 ARG A CA 1
ATOM 2311 C C . ARG A 1 279 ? -17.552 -5.947 36.813 1.00 75.19 279 ARG A C 1
ATOM 2313 O O . ARG A 1 279 ? -16.665 -5.449 36.140 1.00 75.19 279 ARG A O 1
ATOM 2320 N N . GLU A 1 280 ? -18.029 -7.176 36.617 1.00 80.00 280 GLU A N 1
ATOM 2321 C CA . GLU A 1 280 ? -17.523 -8.072 35.564 1.00 80.00 280 GLU A CA 1
ATOM 2322 C C . GLU A 1 280 ? -17.687 -7.445 34.168 1.00 80.00 280 GLU A C 1
ATOM 2324 O O . GLU A 1 280 ? -16.718 -7.343 33.422 1.00 80.00 280 GLU A O 1
ATOM 2329 N N . ILE A 1 281 ? -18.873 -6.910 33.844 1.00 78.25 281 ILE A N 1
ATOM 2330 C CA . ILE A 1 281 ? -19.128 -6.269 32.540 1.00 78.25 281 ILE A CA 1
ATOM 2331 C C . ILE A 1 281 ? -18.272 -5.005 32.345 1.00 78.25 281 ILE A C 1
ATOM 2333 O O . ILE A 1 281 ? -17.772 -4.766 31.248 1.00 78.25 281 ILE A O 1
ATOM 2337 N N . LEU A 1 282 ? -18.094 -4.185 33.387 1.00 77.81 282 LEU A N 1
ATOM 2338 C CA . LEU A 1 282 ? -17.255 -2.982 33.326 1.00 77.81 282 LEU A CA 1
ATOM 2339 C C . LEU A 1 282 ? -15.761 -3.314 33.221 1.00 77.81 282 LEU A C 1
ATOM 2341 O O . LEU A 1 282 ? -15.037 -2.615 32.515 1.00 77.81 282 LEU A O 1
ATOM 2345 N N . GLU A 1 283 ? -15.299 -4.373 33.890 1.00 80.88 283 GLU A N 1
ATOM 2346 C CA . GLU A 1 283 ? -13.930 -4.883 33.764 1.00 80.88 283 GLU A CA 1
ATOM 2347 C C . GLU A 1 283 ? -13.672 -5.425 32.350 1.00 80.88 283 GLU A C 1
ATOM 2349 O O . GLU A 1 283 ? -12.638 -5.104 31.760 1.00 80.88 283 GLU A O 1
ATOM 2354 N N . GLU A 1 284 ? -14.627 -6.155 31.763 1.00 81.62 284 GLU A N 1
ATOM 2355 C CA . GLU A 1 284 ? -14.571 -6.601 30.363 1.00 81.62 284 GLU A CA 1
ATOM 2356 C C . GLU A 1 284 ? -14.569 -5.418 29.377 1.00 81.62 284 GLU A C 1
ATOM 2358 O O . GLU A 1 284 ? -13.802 -5.418 28.414 1.00 81.62 284 GLU A O 1
ATOM 2363 N N . LEU A 1 285 ? -15.378 -4.380 29.625 1.00 78.06 285 LEU A N 1
ATOM 2364 C CA . LEU A 1 285 ? -15.411 -3.149 28.822 1.00 78.06 285 LEU A CA 1
ATOM 2365 C C . LEU A 1 285 ? -14.086 -2.382 28.887 1.00 78.06 285 LEU A C 1
ATOM 2367 O O . LEU A 1 285 ? -13.581 -1.930 27.858 1.00 78.06 285 LEU A O 1
ATOM 2371 N N . GLU A 1 286 ? -13.502 -2.252 30.079 1.00 79.75 286 GLU A N 1
ATOM 2372 C CA . GLU A 1 286 ? -12.217 -1.576 30.266 1.00 79.75 286 GLU A CA 1
ATOM 2373 C C . GLU A 1 286 ? -11.069 -2.373 29.635 1.00 79.75 286 GLU A C 1
ATOM 2375 O O . GLU A 1 286 ? -10.200 -1.784 28.986 1.00 79.75 286 GLU A O 1
ATOM 2380 N N . GLN A 1 287 ? -11.085 -3.707 29.743 1.00 81.62 287 GLN A N 1
ATOM 2381 C CA . GLN A 1 287 ? -10.148 -4.567 29.019 1.00 81.62 287 GLN A CA 1
ATOM 2382 C C . GLN A 1 287 ? -10.303 -4.395 27.507 1.00 81.62 287 GLN A C 1
ATOM 2384 O O . GLN A 1 287 ? -9.323 -4.058 26.847 1.00 81.62 287 GLN A O 1
ATOM 2389 N N . ALA A 1 288 ? -11.517 -4.518 26.961 1.00 77.12 288 ALA A N 1
ATOM 2390 C CA . ALA A 1 288 ? -11.776 -4.331 25.534 1.00 77.12 288 ALA A CA 1
ATOM 2391 C C . ALA A 1 288 ? -11.287 -2.960 25.035 1.00 77.12 288 ALA A C 1
ATOM 2393 O O . ALA A 1 288 ? -10.656 -2.873 23.979 1.00 77.12 288 ALA A O 1
ATOM 2394 N N . ARG A 1 289 ? -11.494 -1.893 25.818 1.00 83.44 289 ARG A N 1
ATOM 2395 C CA . ARG A 1 289 ? -10.998 -0.541 25.520 1.00 83.44 289 ARG A CA 1
ATOM 2396 C C . ARG A 1 289 ? -9.471 -0.464 25.514 1.00 83.44 289 ARG A C 1
ATOM 2398 O O . ARG A 1 289 ? -8.899 0.150 24.613 1.00 83.44 289 ARG A O 1
ATOM 2405 N N . LEU A 1 290 ? -8.796 -1.041 26.511 1.00 80.94 290 LEU A N 1
ATOM 2406 C CA . LEU A 1 290 ? -7.330 -1.076 26.567 1.00 80.94 290 LEU A CA 1
ATOM 2407 C C . LEU A 1 290 ? -6.759 -1.803 25.350 1.00 80.94 290 LEU A C 1
ATOM 2409 O O . LEU A 1 290 ? -5.845 -1.299 24.698 1.00 80.94 290 LEU A O 1
ATOM 2413 N N . THR A 1 291 ? -7.350 -2.941 25.004 1.00 79.06 291 THR A N 1
ATOM 2414 C CA . THR A 1 291 ? -6.921 -3.751 23.870 1.00 79.06 291 THR A CA 1
ATOM 2415 C C . THR A 1 291 ? -7.177 -3.046 22.527 1.00 79.06 291 THR A C 1
ATOM 2417 O O . THR A 1 291 ? -6.325 -3.087 21.638 1.00 79.06 291 THR A O 1
ATOM 2420 N N . LEU A 1 292 ? -8.298 -2.327 22.389 1.00 76.19 292 LEU A N 1
ATOM 2421 C CA . LEU A 1 292 ? -8.585 -1.458 21.238 1.00 76.19 292 LEU A CA 1
ATOM 2422 C C . LEU A 1 292 ? -7.583 -0.303 21.122 1.00 76.19 292 LEU A C 1
ATOM 2424 O O . LEU A 1 292 ? -7.085 -0.019 20.035 1.00 76.19 292 LEU A O 1
ATOM 2428 N N . LYS A 1 293 ? -7.244 0.346 22.243 1.00 81.62 293 LYS A N 1
ATOM 2429 C CA . LYS A 1 293 ? -6.238 1.416 22.278 1.00 81.62 293 LYS A CA 1
ATOM 2430 C C . LYS A 1 293 ? -4.885 0.915 21.770 1.00 81.62 293 LYS A C 1
ATOM 2432 O O . LYS A 1 293 ? -4.255 1.598 20.969 1.00 81.62 293 LYS A O 1
ATOM 2437 N N . GLU A 1 294 ? -4.434 -0.247 22.236 1.00 80.88 294 GLU A N 1
ATOM 2438 C CA . GLU A 1 294 ? -3.171 -0.844 21.788 1.00 80.88 294 GLU A CA 1
ATOM 2439 C C . GLU A 1 294 ? -3.180 -1.151 20.289 1.00 80.88 294 GLU A C 1
ATOM 2441 O O . GLU A 1 294 ? -2.210 -0.850 19.598 1.00 80.88 294 GLU A O 1
ATOM 2446 N N . GLN A 1 295 ? -4.276 -1.702 19.767 1.00 76.19 295 GLN A N 1
ATOM 2447 C CA . GLN A 1 295 ? -4.406 -1.964 18.335 1.00 76.19 295 GLN A CA 1
ATOM 2448 C C . GLN A 1 295 ? -4.398 -0.690 17.496 1.00 76.19 295 GLN A C 1
ATOM 2450 O O . GLN A 1 295 ? -3.739 -0.654 16.464 1.00 76.19 295 GLN A O 1
ATOM 2455 N N . VAL A 1 296 ? -5.070 0.371 17.940 1.00 77.19 296 VAL A N 1
ATOM 2456 C CA . VAL A 1 296 ? -5.075 1.640 17.202 1.00 77.19 296 VAL A CA 1
ATOM 2457 C C . VAL A 1 296 ? -3.699 2.291 17.196 1.00 77.19 296 VAL A C 1
ATOM 2459 O O . VAL A 1 296 ? -3.297 2.806 16.161 1.00 77.19 296 VAL A O 1
ATOM 2462 N N . VAL A 1 297 ? -2.928 2.187 18.284 1.00 79.88 297 VAL A N 1
ATOM 2463 C CA . VAL A 1 297 ? -1.514 2.605 18.281 1.00 79.88 297 VAL A CA 1
ATOM 2464 C C . VAL A 1 297 ? -0.700 1.785 17.276 1.00 79.88 297 VAL A C 1
ATOM 2466 O O . VAL A 1 297 ? 0.063 2.358 16.508 1.00 79.88 297 VAL A O 1
ATOM 2469 N N . ARG A 1 298 ? -0.902 0.463 17.208 1.00 77.94 298 ARG A N 1
ATOM 2470 C CA . ARG A 1 298 ? -0.239 -0.371 16.190 1.00 77.94 298 ARG A CA 1
ATOM 2471 C C . ARG A 1 298 ? -0.643 0.020 14.767 1.00 77.94 298 ARG A C 1
ATOM 2473 O O . ARG A 1 298 ? 0.203 0.024 13.885 1.00 77.94 298 ARG A O 1
ATOM 2480 N N . LEU A 1 299 ? -1.906 0.378 14.536 1.00 77.56 299 LEU A N 1
ATOM 2481 C CA . LEU A 1 299 ? -2.361 0.898 13.243 1.00 77.56 299 LEU A CA 1
ATOM 2482 C C . LEU A 1 299 ? -1.727 2.262 12.925 1.00 77.56 299 LEU A C 1
ATOM 2484 O O . LEU A 1 299 ? -1.370 2.504 11.777 1.00 77.56 299 LEU A O 1
ATOM 2488 N N . GLU A 1 300 ? -1.544 3.146 13.913 1.00 81.44 300 GLU A N 1
ATOM 2489 C CA . GLU A 1 300 ? -0.799 4.405 13.738 1.00 81.44 300 GLU A CA 1
ATOM 2490 C C . GLU A 1 300 ? 0.649 4.123 13.296 1.00 81.44 300 GLU A C 1
ATOM 2492 O O . GLU A 1 300 ? 1.107 4.694 12.304 1.00 81.44 300 GLU A O 1
ATOM 2497 N N . GLU A 1 301 ? 1.336 3.203 13.979 1.00 78.50 301 GLU A N 1
ATOM 2498 C CA . GLU A 1 301 ? 2.714 2.796 13.669 1.00 78.50 301 GLU A CA 1
ATOM 2499 C C . GLU A 1 301 ? 2.839 2.165 12.274 1.00 78.50 301 GLU A C 1
ATOM 2501 O O . GLU A 1 301 ? 3.727 2.536 11.503 1.00 78.50 301 GLU A O 1
ATOM 2506 N N . GLU A 1 302 ? 1.940 1.244 11.920 1.00 76.62 302 GLU A N 1
ATOM 2507 C CA . GLU A 1 302 ? 1.939 0.578 10.613 1.00 76.62 302 GLU A CA 1
ATOM 2508 C C . GLU A 1 302 ? 1.574 1.549 9.477 1.00 76.62 302 GLU A C 1
ATOM 2510 O O . GLU A 1 302 ? 2.194 1.501 8.416 1.00 76.62 302 GLU A O 1
ATOM 2515 N N . ASN A 1 303 ? 0.644 2.491 9.686 1.00 79.88 303 ASN A N 1
ATOM 2516 C CA . ASN A 1 303 ? 0.362 3.540 8.698 1.00 79.88 303 ASN A CA 1
ATOM 2517 C C . ASN A 1 303 ? 1.585 4.450 8.497 1.00 79.88 303 ASN A C 1
ATOM 2519 O O . ASN A 1 303 ? 1.968 4.717 7.360 1.00 79.88 303 ASN A O 1
ATOM 2523 N N . GLU A 1 304 ? 2.253 4.888 9.570 1.00 77.88 304 GLU A N 1
ATOM 2524 C CA . GLU A 1 304 ? 3.472 5.700 9.452 1.00 77.88 304 GLU A CA 1
ATOM 2525 C C . GLU A 1 304 ? 4.597 4.935 8.733 1.00 77.88 304 GLU A C 1
ATOM 2527 O O . GLU A 1 304 ? 5.313 5.494 7.893 1.00 77.88 304 GLU A O 1
ATOM 2532 N N . PHE A 1 305 ? 4.745 3.644 9.028 1.00 74.94 305 PHE A N 1
ATOM 2533 C CA . PHE A 1 305 ? 5.703 2.774 8.360 1.00 74.94 305 PHE A CA 1
ATOM 2534 C C . PHE A 1 305 ? 5.402 2.626 6.862 1.00 74.94 305 PHE A C 1
ATOM 2536 O O . PHE A 1 305 ? 6.292 2.846 6.033 1.00 74.94 305 PHE A O 1
ATOM 2543 N N . LEU A 1 306 ? 4.148 2.342 6.499 1.00 71.25 306 LEU A N 1
ATOM 2544 C CA . LEU A 1 306 ? 3.683 2.274 5.111 1.00 71.25 306 LEU A CA 1
ATOM 2545 C C . LEU A 1 306 ? 3.889 3.607 4.381 1.00 71.25 306 LEU A C 1
ATOM 2547 O O . LEU A 1 306 ? 4.366 3.622 3.244 1.00 71.25 306 LEU A O 1
ATOM 2551 N N . ALA A 1 307 ? 3.607 4.731 5.043 1.00 72.56 307 ALA A N 1
ATOM 2552 C CA . ALA A 1 307 ? 3.812 6.069 4.499 1.00 72.56 307 ALA A CA 1
ATOM 2553 C C . ALA A 1 307 ? 5.279 6.317 4.119 1.00 72.56 307 ALA A C 1
ATOM 2555 O O . ALA A 1 307 ? 5.588 6.809 3.027 1.00 72.56 307 ALA A O 1
ATOM 2556 N N . LYS A 1 308 ? 6.202 5.931 5.007 1.00 74.50 308 LYS A N 1
ATOM 2557 C CA . LYS A 1 308 ? 7.650 6.036 4.782 1.00 74.50 308 LYS A CA 1
ATOM 2558 C C . LYS A 1 308 ? 8.114 5.127 3.650 1.00 74.50 308 LYS A C 1
ATOM 2560 O O . LYS A 1 308 ? 8.835 5.590 2.771 1.00 74.50 308 LYS A O 1
ATOM 2565 N N . GLN A 1 309 ? 7.684 3.866 3.626 1.00 69.44 309 GLN A N 1
ATOM 2566 C CA . GLN A 1 309 ? 8.079 2.947 2.556 1.00 69.44 309 GLN A CA 1
ATOM 2567 C C . GLN A 1 309 ? 7.595 3.424 1.188 1.00 69.44 309 GLN A C 1
ATOM 2569 O O . GLN A 1 309 ? 8.366 3.456 0.233 1.00 69.44 309 GLN A O 1
ATOM 2574 N N . ILE A 1 310 ? 6.337 3.844 1.087 1.00 69.12 310 ILE A N 1
ATOM 2575 C CA . ILE A 1 310 ? 5.753 4.223 -0.199 1.00 69.12 310 ILE A CA 1
ATOM 2576 C C . ILE A 1 310 ? 6.320 5.558 -0.686 1.00 69.12 310 ILE A C 1
ATOM 2578 O O . ILE A 1 310 ? 6.626 5.689 -1.867 1.00 69.12 310 ILE A O 1
ATOM 2582 N N . SER A 1 311 ? 6.561 6.520 0.208 1.00 68.44 311 SER A N 1
ATOM 2583 C CA . SER A 1 311 ? 7.254 7.761 -0.166 1.00 68.44 311 SER A CA 1
ATOM 2584 C C . SER A 1 311 ? 8.693 7.522 -0.635 1.00 68.44 311 SER A C 1
ATOM 2586 O O . SER A 1 311 ? 9.124 8.157 -1.597 1.00 68.44 311 SER A O 1
ATOM 2588 N N . MET A 1 312 ? 9.427 6.588 -0.017 1.00 69.25 312 MET A N 1
ATOM 2589 C CA . MET A 1 312 ? 10.753 6.182 -0.495 1.00 69.25 312 MET A CA 1
ATOM 2590 C C . MET A 1 312 ? 10.697 5.572 -1.899 1.00 69.25 312 MET A C 1
ATOM 2592 O O . MET A 1 312 ? 11.510 5.937 -2.746 1.00 69.25 312 MET A O 1
ATOM 2596 N N . LEU A 1 313 ? 9.734 4.682 -2.158 1.00 66.81 313 LEU A N 1
ATOM 2597 C CA . LEU A 1 313 ? 9.575 4.032 -3.462 1.00 66.81 313 LEU A CA 1
ATOM 2598 C C . LEU A 1 313 ? 9.189 5.026 -4.561 1.00 66.81 313 LEU A C 1
ATOM 2600 O O . LEU A 1 313 ? 9.835 5.053 -5.604 1.00 66.81 313 LEU A O 1
ATOM 2604 N N . LEU A 1 314 ? 8.212 5.898 -4.303 1.00 69.88 314 LEU A N 1
ATOM 2605 C CA . LEU A 1 314 ? 7.799 6.931 -5.261 1.00 69.88 314 LEU A CA 1
ATOM 2606 C C . LEU A 1 314 ? 8.936 7.915 -5.560 1.00 69.88 314 LEU A C 1
ATOM 2608 O O . LEU A 1 314 ? 9.117 8.338 -6.700 1.00 69.88 314 LEU A O 1
ATOM 2612 N N . ARG A 1 315 ? 9.757 8.248 -4.556 1.00 71.50 315 ARG A N 1
ATOM 2613 C CA . ARG A 1 315 ? 10.958 9.063 -4.764 1.00 71.50 315 ARG A CA 1
ATOM 2614 C C . ARG A 1 315 ? 11.981 8.353 -5.649 1.00 71.50 315 ARG A C 1
ATOM 2616 O O . ARG A 1 315 ? 12.553 8.989 -6.529 1.00 71.50 315 ARG A O 1
ATOM 2623 N N . GLN A 1 316 ? 12.206 7.059 -5.431 1.00 69.12 316 GLN A N 1
ATOM 2624 C CA . GLN A 1 316 ? 13.116 6.267 -6.256 1.00 69.12 316 GLN A CA 1
ATOM 2625 C C . GLN A 1 316 ? 12.632 6.204 -7.713 1.00 69.12 316 GLN A C 1
ATOM 2627 O O . GLN A 1 316 ? 13.439 6.370 -8.626 1.00 69.12 316 GLN A O 1
ATOM 2632 N N . GLU A 1 317 ? 11.328 6.035 -7.945 1.00 69.94 317 GLU A N 1
ATOM 2633 C CA . GLU A 1 317 ? 10.741 6.091 -9.289 1.00 69.94 317 GLU A CA 1
ATOM 2634 C C . GLU A 1 317 ? 10.961 7.459 -9.943 1.00 69.94 317 GLU A C 1
ATOM 2636 O O . GLU A 1 317 ? 11.518 7.522 -11.041 1.00 69.94 317 GLU A O 1
ATOM 2641 N N . LEU A 1 318 ? 10.658 8.552 -9.238 1.00 72.50 318 LEU A N 1
ATOM 2642 C CA . LEU A 1 318 ? 10.862 9.913 -9.742 1.00 72.50 318 LEU A CA 1
ATOM 2643 C C . LEU A 1 318 ? 12.335 10.185 -10.102 1.00 72.50 318 LEU A C 1
ATOM 2645 O O . LEU A 1 318 ? 12.633 10.746 -11.157 1.00 72.50 318 LEU A O 1
ATOM 2649 N N . GLU A 1 319 ? 13.272 9.765 -9.248 1.00 72.00 319 GLU A N 1
ATOM 2650 C CA . GLU A 1 319 ? 14.712 9.894 -9.497 1.00 72.00 319 GLU A CA 1
ATOM 2651 C C . GLU A 1 319 ? 15.139 9.085 -10.737 1.00 72.00 319 GLU A C 1
ATOM 2653 O O . GLU A 1 319 ? 15.937 9.565 -11.550 1.00 72.00 319 GLU A O 1
ATOM 2658 N N . THR A 1 320 ? 14.572 7.889 -10.945 1.00 71.31 320 THR A N 1
ATOM 2659 C CA . THR A 1 320 ? 14.843 7.092 -12.153 1.00 71.31 320 THR A CA 1
ATOM 2660 C C . THR A 1 320 ? 14.251 7.705 -13.419 1.00 71.31 320 THR A C 1
ATOM 2662 O O . THR A 1 320 ? 14.928 7.726 -14.449 1.00 71.31 320 THR A O 1
ATOM 2665 N N . GLU A 1 321 ? 13.035 8.248 -13.366 1.00 71.62 321 GLU A N 1
ATOM 2666 C CA . GLU A 1 321 ? 12.410 8.929 -14.502 1.00 71.62 321 GLU A CA 1
ATOM 2667 C C . GLU A 1 321 ? 13.191 10.180 -14.904 1.00 71.62 321 GLU A C 1
ATOM 2669 O O . GLU A 1 321 ? 13.467 10.384 -16.089 1.00 71.62 321 GLU A O 1
ATOM 2674 N N . GLN A 1 322 ? 13.629 10.980 -13.928 1.00 73.69 322 GLN A N 1
ATOM 2675 C CA . GLN A 1 322 ? 14.466 12.155 -14.175 1.00 73.69 322 GLN A CA 1
ATOM 2676 C C . GLN A 1 322 ? 15.812 11.773 -14.797 1.00 73.69 322 GLN A C 1
ATOM 2678 O O . GLN A 1 322 ? 16.234 12.394 -15.777 1.00 73.69 322 GLN A O 1
ATOM 2683 N N . ALA A 1 323 ? 16.469 10.727 -14.287 1.00 69.94 323 ALA A N 1
ATOM 2684 C CA . ALA A 1 323 ? 17.707 10.217 -14.874 1.00 69.94 323 ALA A CA 1
ATOM 2685 C C . ALA A 1 323 ? 17.496 9.745 -16.324 1.00 69.94 323 ALA A C 1
ATOM 2687 O O . ALA A 1 323 ? 18.310 10.040 -17.202 1.00 69.94 323 ALA A O 1
ATOM 2688 N N . HIS A 1 324 ? 16.381 9.065 -16.606 1.00 71.06 324 HIS A N 1
ATOM 2689 C CA . HIS A 1 324 ? 16.026 8.633 -17.956 1.00 71.06 324 HIS A CA 1
ATOM 2690 C C . HIS A 1 324 ? 15.700 9.801 -18.895 1.00 71.06 324 HIS A C 1
ATOM 2692 O O . HIS A 1 324 ? 16.092 9.763 -20.063 1.00 71.06 324 HIS A O 1
ATOM 2698 N N . ALA A 1 325 ? 15.036 10.850 -18.408 1.00 71.44 325 ALA A N 1
ATOM 2699 C CA . ALA A 1 325 ? 14.768 12.060 -19.181 1.00 71.44 325 ALA A CA 1
ATOM 2700 C C . ALA A 1 325 ? 16.067 12.798 -19.549 1.00 71.44 325 ALA A C 1
ATOM 2702 O O . ALA A 1 325 ? 16.252 13.186 -20.703 1.00 71.44 325 ALA A O 1
ATOM 2703 N N . GLN A 1 326 ? 17.003 12.923 -18.602 1.00 74.94 326 GLN A N 1
ATOM 2704 C CA . GLN A 1 326 ? 18.322 13.516 -18.850 1.00 74.94 326 GLN A CA 1
ATOM 2705 C C . GLN A 1 326 ? 19.150 12.691 -19.845 1.00 74.94 326 GLN A C 1
ATOM 2707 O O . GLN A 1 326 ? 19.767 13.249 -20.753 1.00 74.94 326 GLN A O 1
ATOM 2712 N N . GLU A 1 327 ? 19.144 11.360 -19.717 1.00 76.00 327 GLU A N 1
ATOM 2713 C CA . GLU A 1 327 ? 19.836 10.471 -20.656 1.00 76.00 327 GLU A CA 1
ATOM 2714 C C . GLU A 1 327 ? 19.253 10.585 -22.073 1.00 76.00 327 GLU A C 1
ATOM 2716 O O . GLU A 1 327 ? 20.011 10.641 -23.042 1.00 76.00 327 GLU A O 1
ATOM 2721 N N . ARG A 1 328 ? 17.922 10.685 -22.208 1.00 74.56 328 ARG A N 1
ATOM 2722 C CA . ARG A 1 328 ? 17.261 10.924 -23.502 1.00 74.56 328 ARG A CA 1
ATOM 2723 C C . ARG A 1 328 ? 17.687 12.250 -24.124 1.00 74.56 328 ARG A C 1
ATOM 2725 O O . ARG A 1 328 ? 18.108 12.239 -25.276 1.00 74.56 328 ARG A O 1
ATOM 2732 N N . ALA A 1 329 ? 17.670 13.345 -23.365 1.00 82.75 329 ALA A N 1
ATOM 2733 C CA . ALA A 1 329 ? 18.093 14.656 -23.861 1.00 82.75 329 ALA A CA 1
ATOM 2734 C C . ALA A 1 329 ? 19.556 14.645 -24.352 1.00 82.75 329 ALA A C 1
ATOM 2736 O O . ALA A 1 329 ? 19.860 15.138 -25.437 1.00 82.75 329 ALA A O 1
ATOM 2737 N N . LEU A 1 330 ? 20.460 14.000 -23.604 1.00 82.50 330 LEU A N 1
ATOM 2738 C CA . LEU A 1 330 ? 21.861 13.824 -24.012 1.00 82.50 330 LEU A CA 1
ATOM 2739 C C . LEU A 1 330 ? 22.009 12.976 -25.283 1.00 82.50 330 LEU A C 1
ATOM 2741 O O . LEU A 1 330 ? 22.900 13.219 -26.102 1.00 82.50 330 LEU A O 1
ATOM 2745 N N . LEU A 1 331 ? 21.181 11.942 -25.444 1.00 79.81 331 LEU A N 1
ATOM 2746 C CA . LEU A 1 331 ? 21.182 11.109 -26.646 1.00 79.81 331 LEU A CA 1
ATOM 2747 C C . LEU A 1 331 ? 20.651 11.873 -27.863 1.00 79.81 331 LEU A C 1
ATOM 2749 O O . LEU A 1 331 ? 21.237 11.741 -28.936 1.00 79.81 331 LEU A O 1
ATOM 2753 N N . GLU A 1 332 ? 19.611 12.686 -27.696 1.00 82.56 332 GLU A N 1
ATOM 2754 C CA . GLU A 1 332 ? 19.062 13.557 -28.742 1.00 82.56 332 GLU A CA 1
ATOM 2755 C C . GLU A 1 332 ? 20.079 14.615 -29.187 1.00 82.56 332 GLU A C 1
ATOM 2757 O O . GLU A 1 332 ? 20.311 14.778 -30.385 1.00 82.56 332 GLU A O 1
ATOM 2762 N N . GLU A 1 333 ? 20.781 15.257 -28.249 1.00 86.50 333 GLU A N 1
ATOM 2763 C CA . GLU A 1 333 ? 21.847 16.214 -28.567 1.00 86.50 333 GLU A CA 1
ATOM 2764 C C . GLU A 1 333 ? 22.993 15.547 -29.347 1.00 86.50 333 GLU A C 1
ATOM 2766 O O . GLU A 1 333 ? 23.465 16.056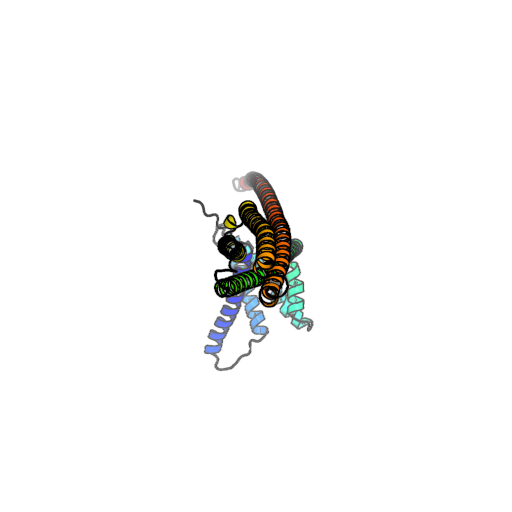 -30.369 1.00 86.50 333 GLU A O 1
ATOM 2771 N N . ARG A 1 334 ? 23.423 14.356 -28.909 1.00 81.44 334 ARG A N 1
ATOM 2772 C CA . ARG A 1 334 ? 24.456 13.580 -29.613 1.00 81.44 334 ARG A CA 1
ATOM 2773 C C . ARG A 1 334 ? 24.010 13.150 -31.003 1.00 81.44 334 ARG A C 1
ATOM 2775 O O . ARG A 1 334 ? 24.845 13.121 -31.908 1.00 81.44 334 ARG A O 1
ATOM 2782 N N . LEU A 1 335 ? 22.738 12.794 -31.168 1.00 82.56 335 LEU A N 1
ATOM 2783 C CA . LEU A 1 335 ? 22.163 12.423 -32.455 1.00 82.56 335 LEU A CA 1
ATOM 2784 C C . LEU A 1 335 ? 22.187 13.622 -33.408 1.00 82.56 335 LEU A C 1
ATOM 2786 O O . LEU A 1 335 ? 22.785 13.514 -34.475 1.00 82.56 335 LEU A O 1
ATOM 2790 N N . ALA A 1 336 ? 21.687 14.781 -32.973 1.00 85.69 336 ALA A N 1
ATOM 2791 C CA . ALA A 1 336 ? 21.714 16.015 -33.757 1.00 85.69 336 ALA A CA 1
ATOM 2792 C C . ALA A 1 336 ? 23.147 16.418 -34.155 1.00 85.69 336 ALA A C 1
ATOM 2794 O O . ALA A 1 336 ? 23.415 16.780 -35.303 1.00 85.69 336 ALA A O 1
ATOM 2795 N N . HIS A 1 337 ? 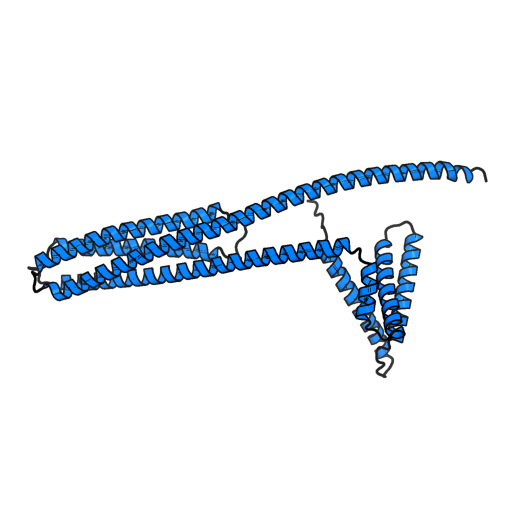24.113 16.288 -33.238 1.00 85.62 337 HIS A N 1
ATOM 2796 C CA . HIS A 1 337 ? 25.519 16.549 -33.549 1.00 85.62 337 HIS A CA 1
ATOM 2797 C C . HIS A 1 337 ? 26.083 15.568 -34.589 1.00 85.62 337 HIS A C 1
ATOM 2799 O O . HIS A 1 337 ? 26.846 15.962 -35.474 1.00 85.62 337 HIS A O 1
ATOM 2805 N N . LYS A 1 338 ? 25.717 14.283 -34.510 1.00 84.19 338 LYS A N 1
ATOM 2806 C CA . LYS A 1 338 ? 26.148 13.263 -35.477 1.00 84.19 338 LYS A CA 1
ATOM 2807 C C . LYS A 1 338 ? 25.514 13.456 -36.849 1.00 84.19 338 LYS A C 1
ATOM 2809 O O . LYS A 1 338 ? 26.209 13.266 -37.843 1.00 84.19 338 LYS A O 1
ATOM 2814 N N . GLU A 1 339 ? 24.256 13.871 -36.909 1.00 86.94 339 GLU A N 1
ATOM 2815 C CA . GLU A 1 339 ? 23.574 14.233 -38.155 1.00 86.94 339 GLU A CA 1
ATOM 2816 C C . GLU A 1 339 ? 24.232 15.447 -38.819 1.00 86.94 339 GLU A C 1
ATOM 2818 O O . GLU A 1 339 ? 24.501 15.420 -40.019 1.00 86.94 339 GLU A O 1
ATOM 2823 N N . ALA A 1 340 ? 24.605 16.467 -38.040 1.00 88.31 340 ALA A N 1
ATOM 2824 C CA . ALA A 1 340 ? 25.353 17.614 -38.553 1.00 88.31 340 ALA A CA 1
ATOM 2825 C C . ALA A 1 340 ? 26.731 17.209 -39.110 1.00 88.31 340 ALA A C 1
ATOM 2827 O O . ALA A 1 340 ? 27.109 17.640 -40.201 1.00 88.31 340 ALA A O 1
ATOM 2828 N N . GLN A 1 341 ? 27.464 16.340 -38.400 1.00 85.75 341 GLN A N 1
ATOM 2829 C CA . GLN A 1 341 ? 28.735 15.786 -38.884 1.00 85.75 341 GLN A CA 1
ATOM 2830 C C . GLN A 1 341 ? 28.552 14.994 -40.184 1.00 85.75 341 GLN A C 1
ATOM 2832 O O . GLN A 1 341 ? 29.351 15.151 -41.106 1.00 85.75 341 GLN A O 1
ATOM 2837 N N . LEU A 1 342 ? 27.506 14.166 -40.274 1.00 85.75 342 LEU A N 1
ATOM 2838 C CA . LEU A 1 342 ? 27.193 13.399 -41.480 1.00 85.75 342 LEU A CA 1
ATOM 2839 C C . LEU A 1 342 ? 26.921 14.323 -42.666 1.00 85.75 342 LEU A C 1
ATOM 2841 O O . LEU A 1 342 ? 27.583 14.185 -43.692 1.00 85.75 342 LEU A O 1
ATOM 2845 N N . ALA A 1 343 ? 26.058 15.324 -42.496 1.00 86.94 343 ALA A N 1
ATOM 2846 C CA . ALA A 1 343 ? 25.758 16.297 -43.542 1.00 86.94 343 ALA A CA 1
ATOM 2847 C C . ALA A 1 343 ? 27.013 17.055 -44.018 1.00 86.94 343 ALA A C 1
ATOM 2849 O O . ALA A 1 343 ? 27.172 17.340 -45.206 1.00 86.94 343 ALA A O 1
ATOM 2850 N N . GLU A 1 344 ? 27.940 17.374 -43.110 1.00 88.19 344 GLU A N 1
ATOM 2851 C CA . GLU A 1 344 ? 29.220 17.986 -43.474 1.00 88.19 344 GLU A CA 1
ATOM 2852 C C . GLU A 1 344 ? 30.116 17.017 -44.262 1.00 88.19 344 GLU A C 1
ATOM 2854 O O . GLU A 1 344 ? 30.732 17.408 -45.256 1.00 88.19 344 GLU A O 1
ATOM 2859 N N . THR A 1 345 ? 30.179 15.745 -43.856 1.00 85.50 345 THR A N 1
ATOM 2860 C CA . THR A 1 345 ? 30.945 14.725 -44.587 1.00 85.50 345 THR A CA 1
ATOM 2861 C C . THR A 1 345 ? 30.364 14.433 -45.965 1.00 85.50 345 THR A C 1
ATOM 2863 O O . THR A 1 345 ? 31.129 14.318 -46.916 1.00 85.50 345 THR A O 1
ATOM 2866 N N . GLU A 1 346 ? 29.039 14.394 -46.105 1.00 86.50 346 GLU A N 1
ATOM 2867 C CA . GLU A 1 346 ? 28.355 14.224 -47.388 1.00 86.50 346 GLU A CA 1
ATOM 2868 C C . GLU A 1 346 ? 28.641 15.398 -48.327 1.00 86.50 346 GLU A C 1
ATOM 2870 O O . GLU A 1 346 ? 28.958 15.185 -49.496 1.00 86.50 346 GLU A O 1
ATOM 2875 N N . LYS A 1 347 ? 28.636 16.639 -47.814 1.00 87.38 347 LYS A N 1
ATOM 2876 C CA . LYS A 1 347 ? 29.049 17.819 -48.592 1.00 87.38 347 LYS A CA 1
ATOM 2877 C C . LYS A 1 347 ? 30.491 17.707 -49.081 1.00 87.38 347 LYS A C 1
ATOM 2879 O O . LYS A 1 347 ? 30.740 17.923 -50.264 1.00 87.38 347 LYS A O 1
ATOM 2884 N N . LYS A 1 348 ? 31.427 17.341 -48.197 1.00 88.19 348 LYS A N 1
ATOM 2885 C CA . LYS A 1 348 ? 32.843 17.141 -48.562 1.00 88.19 348 LYS A CA 1
ATOM 2886 C C . LYS A 1 348 ? 32.999 16.046 -49.614 1.00 88.19 348 LYS A C 1
ATOM 2888 O O . LYS A 1 348 ? 33.796 16.192 -50.535 1.00 88.19 348 LYS A O 1
ATOM 2893 N N . LEU A 1 349 ? 32.235 14.964 -49.494 1.00 84.06 349 LEU A N 1
ATOM 2894 C CA . LEU A 1 349 ? 32.282 13.840 -50.423 1.00 84.06 349 LEU A CA 1
ATOM 2895 C C . LEU A 1 349 ? 31.737 14.238 -51.801 1.00 84.06 349 LEU A C 1
ATOM 2897 O O . LEU A 1 349 ? 32.418 14.017 -52.797 1.00 84.06 349 LEU A O 1
ATOM 2901 N N . ALA A 1 350 ? 30.604 14.942 -51.857 1.00 83.75 350 ALA A N 1
ATOM 2902 C CA . ALA A 1 350 ? 30.062 15.497 -53.099 1.00 83.75 350 ALA A CA 1
ATOM 2903 C C . ALA A 1 350 ? 31.024 16.502 -53.767 1.00 83.75 350 ALA A C 1
ATOM 2905 O O . ALA A 1 350 ? 31.110 16.587 -54.994 1.00 83.75 350 ALA A O 1
ATOM 2906 N N . GLU A 1 351 ? 31.766 17.277 -52.975 1.00 85.75 351 GLU A N 1
ATOM 2907 C CA . GLU A 1 351 ? 32.771 18.215 -53.477 1.00 85.75 351 GLU A CA 1
ATOM 2908 C C . GLU A 1 351 ? 34.001 17.489 -54.047 1.00 85.75 351 GLU A C 1
ATOM 2910 O O . GLU A 1 351 ? 34.461 17.826 -55.141 1.00 85.75 351 GLU A O 1
ATOM 2915 N N . LEU A 1 352 ? 34.474 16.436 -53.374 1.00 83.50 352 LEU A N 1
ATOM 2916 C CA . LEU A 1 352 ? 35.536 15.557 -53.873 1.00 83.50 352 LEU A CA 1
ATOM 2917 C C . LEU A 1 352 ? 35.119 14.809 -55.146 1.00 83.50 352 LEU A C 1
ATOM 2919 O O . LEU A 1 352 ? 35.911 14.721 -56.082 1.00 83.50 352 LEU A O 1
ATOM 2923 N N . GLU A 1 353 ? 33.881 14.321 -55.229 1.00 80.50 353 GLU A N 1
ATOM 2924 C CA . GLU A 1 353 ? 33.336 13.697 -56.441 1.00 80.50 353 GLU A CA 1
ATOM 2925 C C . GLU A 1 353 ? 33.309 14.680 -57.616 1.00 80.50 353 GLU A C 1
ATOM 2927 O O . GLU A 1 353 ? 33.734 14.337 -58.721 1.00 80.50 353 GLU A O 1
ATOM 2932 N N . ARG A 1 354 ? 32.888 15.933 -57.387 1.00 83.94 354 ARG A N 1
ATOM 2933 C CA . ARG A 1 354 ? 32.944 16.990 -58.412 1.00 83.94 354 ARG A CA 1
ATOM 2934 C C . ARG A 1 354 ? 34.373 17.267 -58.872 1.00 83.94 354 ARG A C 1
ATOM 2936 O O . ARG A 1 354 ? 34.604 17.390 -60.074 1.00 83.94 354 ARG A O 1
ATOM 2943 N N . GLN A 1 355 ? 35.328 17.355 -57.946 1.00 80.25 355 GLN A N 1
ATOM 2944 C CA . GLN A 1 355 ? 36.745 17.554 -58.274 1.00 80.25 355 GLN A CA 1
ATOM 2945 C C . GLN A 1 355 ? 37.313 16.371 -59.071 1.00 80.25 355 GLN A C 1
ATOM 2947 O O . GLN A 1 355 ? 38.000 16.572 -60.073 1.00 80.25 355 GLN A O 1
ATOM 2952 N N . PHE A 1 356 ? 36.981 15.141 -58.678 1.00 76.69 356 PHE A N 1
ATOM 2953 C CA . PHE A 1 356 ? 37.388 13.926 -59.378 1.00 76.69 356 PHE A CA 1
ATOM 2954 C C . PHE A 1 356 ? 36.826 13.876 -60.807 1.00 76.69 356 PHE A C 1
ATOM 2956 O O . PHE A 1 356 ? 37.573 13.653 -61.763 1.00 76.69 356 PHE A O 1
ATOM 2963 N N . LEU A 1 357 ? 35.531 14.160 -60.978 1.00 75.62 357 LEU A N 1
ATOM 2964 C CA . LEU A 1 357 ? 34.881 14.233 -62.289 1.00 75.62 357 LEU A CA 1
ATOM 2965 C C . LEU A 1 357 ? 35.450 15.359 -63.161 1.00 75.62 357 LEU A C 1
ATOM 2967 O O . LEU A 1 357 ? 35.579 15.181 -64.369 1.00 75.62 357 LEU A O 1
ATOM 2971 N N . ALA A 1 358 ? 35.842 16.496 -62.582 1.00 74.75 358 ALA A N 1
ATOM 2972 C CA . ALA A 1 358 ? 36.503 17.569 -63.323 1.00 74.75 358 ALA A CA 1
ATOM 2973 C C . ALA A 1 358 ? 37.894 17.153 -63.842 1.00 74.75 358 ALA A C 1
ATOM 2975 O O . ALA A 1 358 ? 38.252 17.481 -64.975 1.00 74.75 358 ALA A O 1
ATOM 2976 N N . LEU A 1 359 ? 38.660 16.397 -63.048 1.00 73.06 359 LEU A N 1
ATOM 2977 C CA . LEU A 1 359 ? 39.993 15.905 -63.418 1.00 73.06 359 LEU A CA 1
ATOM 2978 C C . LEU A 1 359 ? 39.949 14.773 -64.457 1.00 73.06 359 LEU A C 1
ATOM 2980 O O . LEU A 1 359 ? 40.793 14.729 -65.352 1.00 73.06 359 LEU A O 1
ATOM 2984 N N . HIS A 1 360 ? 38.968 13.870 -64.367 1.00 63.81 360 HIS A N 1
ATOM 2985 C CA . HIS A 1 360 ? 38.887 12.683 -65.228 1.00 63.81 360 HIS A CA 1
ATOM 2986 C C . HIS A 1 360 ? 37.910 12.820 -66.408 1.00 63.81 360 HIS A C 1
ATOM 2988 O O . HIS A 1 360 ? 38.188 12.291 -67.482 1.00 63.81 360 HIS A O 1
ATOM 2994 N N . GLY A 1 361 ? 36.833 13.598 -66.279 1.00 53.75 361 GLY A N 1
ATOM 2995 C CA . GLY A 1 361 ? 35.874 13.867 -67.361 1.00 53.75 361 GLY A CA 1
ATOM 2996 C C . GLY A 1 361 ? 36.410 14.800 -68.456 1.00 53.75 361 GLY A C 1
ATOM 2997 O O . GLY A 1 361 ? 35.926 14.783 -69.586 1.00 53.75 361 GLY A O 1
ATOM 2998 N N . ALA A 1 362 ? 37.466 15.575 -68.178 1.00 50.62 362 ALA A N 1
ATOM 2999 C CA . ALA A 1 362 ? 38.170 16.358 -69.199 1.00 50.62 362 ALA A CA 1
ATOM 3000 C C . ALA A 1 362 ? 38.961 15.483 -70.196 1.00 50.62 362 ALA A C 1
ATOM 3002 O O . ALA A 1 362 ? 39.330 15.961 -71.271 1.00 50.62 362 ALA A O 1
ATOM 3003 N N . ARG A 1 363 ? 39.209 14.207 -69.863 1.00 46.69 363 ARG A N 1
ATOM 3004 C CA . ARG A 1 363 ? 39.949 13.260 -70.708 1.00 46.69 363 ARG A CA 1
ATOM 3005 C C . ARG A 1 363 ? 39.073 12.602 -71.781 1.00 46.69 363 ARG A C 1
ATOM 3007 O O . ARG A 1 363 ? 39.586 12.308 -72.851 1.00 46.69 363 ARG A O 1
ATOM 3014 N N . GLU A 1 364 ? 37.767 12.463 -71.550 1.00 46.75 364 GLU A N 1
ATOM 3015 C CA . GLU A 1 364 ? 36.818 11.918 -72.540 1.00 46.75 364 GLU A CA 1
ATOM 3016 C C . GLU A 1 364 ? 36.397 12.931 -73.616 1.00 46.75 364 GLU A C 1
ATOM 3018 O O . GLU A 1 364 ? 35.949 12.537 -74.684 1.00 46.75 364 GLU A O 1
ATOM 3023 N N . ARG A 1 365 ? 36.583 14.241 -73.396 1.00 49.06 365 ARG A N 1
ATOM 3024 C CA . ARG A 1 365 ? 36.267 15.277 -74.407 1.00 49.06 365 ARG A CA 1
ATOM 3025 C C . ARG A 1 365 ? 37.424 15.605 -75.362 1.00 49.06 365 ARG A C 1
ATOM 3027 O O . ARG A 1 365 ? 37.297 16.521 -76.170 1.00 49.06 365 ARG A O 1
ATOM 3034 N N . ARG A 1 366 ? 38.563 14.911 -75.249 1.00 46.75 366 ARG A N 1
ATOM 3035 C CA . ARG A 1 366 ? 39.729 15.033 -76.152 1.00 46.75 366 ARG A CA 1
ATOM 3036 C C . ARG A 1 366 ? 40.181 13.678 -76.723 1.00 46.75 366 ARG A C 1
ATOM 3038 O O . ARG A 1 366 ? 41.352 13.544 -77.075 1.00 46.75 366 ARG A O 1
ATOM 3045 N N . GLY A 1 367 ? 39.285 12.691 -76.742 1.00 42.59 367 GLY A N 1
ATOM 3046 C CA . GLY A 1 367 ? 39.448 11.435 -77.476 1.00 42.59 367 GLY A CA 1
ATOM 3047 C C . GLY A 1 367 ? 38.782 11.535 -78.833 1.00 42.59 367 GLY A C 1
ATOM 3048 O O . GLY A 1 367 ? 37.608 11.967 -78.841 1.00 42.59 367 GLY A O 1
#

Foldseek 3Di:
DDPPPPPDVVNVVVVVVVVVVVVVVVVVVVVVVVCVVPVDDDDPDPVNVLVVLVVVLVVLVVLLVVVVVDPDDDGPNVVSVLVNLLSVLLNVLSVVCVVPVHDSVVSSCVSVVVSDPPVVVVVVVVVVVVVVVVVVVLVVLLVVLLVLLVVLVVLLVVLVVLLVVLLVLLVVLVVVLVPDDPQLRDPCLVVLSVVLNVLSVVLVVLSVVLVVLSVVVNVPPDPDDPVCPALVNLLVSLVVNLVSLVVNLVSLVVNVVSLVVNVVSNCVRQPDPRCVVVVVSSVVSVVSSVVSNVSSVVSNVSSVVSNVSSSVVSVVVVVVVVVVVVVVVVVVVVVVVVVVVVVVVVVVVVVVVVVVCVVPVVVVVVD

Mean predicted aligned error: 19.5 Å

Sequence (367 aa):
MDGNIQVPLWWFLVLLEVLLVLLAWQAWQFWKRRGARSHDGDEVTEAGVEHWLRSQIEATERRRDAGRQHQGDIVPVPLLERRLAWLRVELESRQAARASGRDFWHEFTRRAARLVPHRRLESELARERQRAARLSEQLQAARQRIDNLEKFRELFFETKERLENSRSLNTRLRDAVERLPDAQRPRELSSLLTHLEEENRRLSAEMAEVEETLDRMLRAGPDLEPSDLSQENFSALSSSMGQRLLVLRRNYARQAELIRELQAQLQEATGLDGTRPFREILEELEQARLTLKEQVVRLEEENEFLAKQISMLLRQELETEQAHAQERALLEERLAHKEAQLAETEKKLAELERQFLALHGARERRG

Secondary structure (DSSP, 8-state):
--------HHHHHHHHHHHHHHHHHHHHHHHHHHHTT--S-----HHHHHHHHHHHHHHHHHHHHHHHHS-SSSS-HHHHHHHHHHHHHHHHHHHHHHHHT--HHHHHHHHHTTTS-HHHHHHHHHHHHHHHHHHHHHHHHHHHHHHHHHHHHHHHHHHHHHHHHHHHHHHHHHHHHHTS-GGG--HHHHHHHHHHHHHHHHHHHHHHHHHHHHHHHHHSSTTS-TTTT-HHHHHHHHHHHHHHHHHHHHHHHHHHHHHHHHHHHHHHHHHHHH-HHHHHHHHHHHHHHHHHHHHHHHHHHHHHHHHHHHHHHHHHHHHHHHHHHHHHHHHHHHHHHHHHHHHHHHHHHHHHHHHHHHHHHTTGGG-

pLDDT: mean 70.06, std 13.15, range [28.81, 88.31]

Nearest PDB structures (foldseek):
  7sqc-assembly1_1J  TM=2.013E-01  e=8.602E-01  Chlamydomonas reinhardtii
  7aan-assembly1_B  TM=2.646E-01  e=1.933E+00  Homo sapiens
  2v0o-assembly2_C  TM=2.418E-01  e=1.933E+00  Homo sapiens
  7aal-assembly1_B  TM=2.627E-01  e=2.452E+00  Homo sapiens